Protein AF-0000000078660453 (afdb_homodimer)

Structure (mmCIF, N/CA/C/O backbone):
data_AF-0000000078660453-model_v1
#
loop_
_entity.id
_entity.type
_entity.pdbx_description
1 polymer 'Uncharacterized protein'
#
loop_
_atom_site.group_PDB
_atom_site.id
_atom_site.type_symbol
_atom_site.label_atom_id
_atom_site.label_alt_id
_atom_site.label_comp_id
_atom_site.label_asym_id
_atom_site.label_entity_id
_atom_site.label_seq_id
_atom_site.pdbx_PDB_ins_code
_atom_site.Cartn_x
_atom_site.Cartn_y
_atom_site.Cartn_z
_atom_site.occupancy
_atom_site.B_iso_or_equiv
_atom_site.auth_seq_id
_atom_site.auth_comp_id
_atom_site.auth_asym_id
_atom_site.auth_atom_id
_atom_site.pdbx_PDB_model_num
ATOM 1 N N . MET A 1 1 ? 16.688 -39.344 14.961 1 22.62 1 MET A N 1
ATOM 2 C CA . MET A 1 1 ? 16.266 -38.188 15.758 1 22.62 1 MET A CA 1
ATOM 3 C C . MET A 1 1 ? 15.43 -37.219 14.914 1 22.62 1 MET A C 1
ATOM 5 O O . MET A 1 1 ? 15.953 -36.594 13.992 1 22.62 1 MET A O 1
ATOM 9 N N . PHE A 1 2 ? 14.102 -37.469 14.617 1 23.52 2 PHE A N 1
ATOM 10 C CA . PHE A 1 2 ? 13.078 -36.969 13.703 1 23.52 2 PHE A CA 1
ATOM 11 C C . PHE A 1 2 ? 12.688 -35.531 14.047 1 23.52 2 PHE A C 1
ATOM 13 O O . PHE A 1 2 ? 12.273 -35.25 15.172 1 23.52 2 PHE A O 1
ATOM 20 N N . HIS A 1 3 ? 13.492 -34.594 13.633 1 28.2 3 HIS A N 1
ATOM 21 C CA . HIS A 1 3 ? 13.172 -33.188 13.859 1 28.2 3 HIS A CA 1
ATOM 22 C C . HIS A 1 3 ? 11.695 -32.906 13.586 1 28.2 3 HIS A C 1
ATOM 24 O O . HIS A 1 3 ? 11.164 -33.312 12.547 1 28.2 3 HIS A O 1
ATOM 30 N N . ALA A 1 4 ? 10.945 -32.906 14.641 1 27.25 4 ALA A N 1
ATOM 31 C CA . ALA A 1 4 ? 9.508 -32.625 14.656 1 27.25 4 ALA A CA 1
ATOM 32 C C . ALA A 1 4 ? 9.164 -31.469 13.742 1 27.25 4 ALA A C 1
ATOM 34 O O . ALA A 1 4 ? 9.914 -30.5 13.656 1 27.25 4 ALA A O 1
ATOM 35 N N . PRO A 1 5 ? 8.352 -31.781 12.727 1 28.06 5 PRO A N 1
ATOM 36 C CA . PRO A 1 5 ? 7.898 -30.719 11.82 1 28.06 5 PRO A CA 1
ATOM 37 C C . PRO A 1 5 ? 7.352 -29.5 12.562 1 28.06 5 PRO A C 1
ATOM 39 O O . PRO A 1 5 ? 6.766 -29.641 13.641 1 28.06 5 PRO A O 1
ATOM 42 N N . ILE A 1 6 ? 8.18 -28.531 12.773 1 31.17 6 ILE A N 1
ATOM 43 C CA . ILE A 1 6 ? 7.676 -27.297 13.383 1 31.17 6 ILE A CA 1
ATOM 44 C C . ILE A 1 6 ? 6.23 -27.062 12.945 1 31.17 6 ILE A C 1
ATOM 46 O O . ILE A 1 6 ? 5.945 -26.969 11.742 1 31.17 6 ILE A O 1
ATOM 50 N N . SER A 1 7 ? 5.324 -27.641 13.68 1 28.98 7 SER A N 1
ATOM 51 C CA . SER A 1 7 ? 3.895 -27.375 13.539 1 28.98 7 SER A CA 1
ATOM 52 C C . SER A 1 7 ? 3.613 -25.906 13.312 1 28.98 7 SER A C 1
ATOM 54 O O . SER A 1 7 ? 3.764 -25.094 14.227 1 28.98 7 SER A O 1
ATOM 56 N N . THR A 1 8 ? 4.23 -25.344 12.328 1 34.06 8 THR A N 1
ATOM 57 C CA . THR A 1 8 ? 3.773 -23.984 12.117 1 34.06 8 THR A CA 1
ATOM 58 C C . THR A 1 8 ? 2.25 -23.906 12.164 1 34.06 8 THR A C 1
ATOM 60 O O . THR A 1 8 ? 1.564 -24.609 11.422 1 34.06 8 THR A O 1
ATOM 63 N N . GLY A 1 9 ? 1.662 -23.875 13.305 1 32.91 9 GLY A N 1
ATOM 64 C CA . GLY A 1 9 ? 0.232 -23.625 13.391 1 32.91 9 GLY A CA 1
ATOM 65 C C . GLY A 1 9 ? -0.347 -23.031 12.117 1 32.91 9 GLY A C 1
ATOM 66 O O . GLY A 1 9 ? 0.391 -22.531 11.273 1 32.91 9 GLY A O 1
ATOM 67 N N . PRO A 1 10 ? -1.5 -23.578 11.711 1 35.25 10 PRO A N 1
ATOM 68 C CA . PRO A 1 10 ? -2.102 -23.062 10.477 1 35.25 10 PRO A CA 1
ATOM 69 C C . PRO A 1 10 ? -1.897 -21.562 10.297 1 35.25 10 PRO A C 1
ATOM 71 O O . PRO A 1 10 ? -2.418 -20.766 11.078 1 35.25 10 PRO A O 1
ATOM 74 N N . ALA A 1 11 ? -0.801 -20.969 10.461 1 39.75 11 ALA A N 1
ATOM 75 C CA . ALA A 1 11 ? -0.4 -19.562 10.367 1 39.75 11 ALA A CA 1
ATOM 76 C C . ALA A 1 11 ? -1.355 -18.781 9.469 1 39.75 11 ALA A C 1
ATOM 78 O O . ALA A 1 11 ? -1.816 -19.297 8.445 1 39.75 11 ALA A O 1
ATOM 79 N N . GLN A 1 12 ? -2.291 -17.922 10 1 47.19 12 GLN A N 1
ATOM 80 C CA . GLN A 1 12 ? -3.186 -16.859 9.539 1 47.19 12 GLN A CA 1
ATOM 81 C C . GLN A 1 12 ? -2.633 -16.172 8.297 1 47.19 12 GLN A C 1
ATOM 83 O O . GLN A 1 12 ? -2.334 -14.969 8.32 1 47.19 12 GLN A O 1
ATOM 88 N N . HIS A 1 13 ? -1.8 -16.828 7.555 1 56.34 13 HIS A N 1
ATOM 89 C CA . HIS A 1 13 ? -1.255 -16.453 6.258 1 56.34 13 HIS A CA 1
ATOM 90 C C . HIS A 1 13 ? -2.367 -16.203 5.242 1 56.34 13 HIS A C 1
ATOM 92 O O . HIS A 1 13 ? -3.312 -16.984 5.148 1 56.34 13 HIS A O 1
ATOM 98 N N . GLY A 1 14 ? -2.549 -15.055 5.105 1 79.56 14 GLY A N 1
ATOM 99 C CA . GLY A 1 14 ? -3.479 -14.773 4.02 1 79.56 14 GLY A CA 1
ATOM 100 C C . GLY A 1 14 ? -4.391 -13.594 4.301 1 79.56 14 GLY A C 1
ATOM 101 O O . GLY A 1 14 ? -5.223 -13.234 3.465 1 79.56 14 GLY A O 1
ATOM 102 N N . GLU A 1 15 ? -4.141 -13.141 5.578 1 87.56 15 GLU A N 1
ATOM 103 C CA . GLU A 1 15 ? -5.059 -12.047 5.895 1 87.56 15 GLU A CA 1
ATOM 104 C C . GLU A 1 15 ? -4.773 -10.82 5.039 1 87.56 15 GLU A C 1
ATOM 106 O O . GLU A 1 15 ? -5.699 -10.148 4.574 1 87.56 15 GLU A O 1
ATOM 111 N N . MET A 1 16 ? -3.51 -10.633 4.879 1 90.62 16 MET A N 1
ATOM 112 C CA . MET A 1 16 ? -3.135 -9.477 4.078 1 90.62 16 MET A CA 1
ATOM 113 C C . MET A 1 16 ? -3.566 -9.648 2.627 1 90.62 16 MET A C 1
ATOM 115 O O . MET A 1 16 ? -4.113 -8.727 2.021 1 90.62 16 MET A O 1
ATOM 119 N N . SER A 1 17 ? -3.297 -10.836 2.141 1 90.06 17 SER A N 1
ATOM 120 C CA . SER A 1 17 ? -3.725 -11.117 0.774 1 90.06 17 SER A CA 1
ATOM 121 C C . SER A 1 17 ? -5.238 -11.008 0.636 1 90.06 17 SER A C 1
ATOM 123 O O . SER A 1 17 ? -5.742 -10.508 -0.369 1 90.06 17 SER A O 1
ATOM 125 N N . ALA A 1 18 ? -5.922 -11.469 1.6 1 92.69 18 ALA A N 1
ATOM 126 C CA . ALA A 1 18 ? -7.379 -11.367 1.592 1 92.69 18 ALA A CA 1
ATOM 127 C C . ALA A 1 18 ? -7.828 -9.906 1.665 1 92.69 18 ALA A C 1
ATOM 129 O O . ALA A 1 18 ? -8.805 -9.523 1.015 1 92.69 18 ALA A O 1
ATOM 130 N N . LEU A 1 19 ? -7.164 -9.164 2.486 1 96.19 19 LEU A N 1
ATOM 131 C CA . LEU A 1 19 ? -7.465 -7.738 2.57 1 96.19 19 LEU A CA 1
ATOM 132 C C . LEU A 1 19 ? -7.246 -7.059 1.224 1 96.19 19 LEU A C 1
ATOM 134 O O . LEU A 1 19 ? -8.078 -6.266 0.782 1 96.19 19 LEU A O 1
ATOM 138 N N . LEU A 1 20 ? -6.16 -7.363 0.557 1 95.19 20 LEU A N 1
ATOM 139 C CA . LEU A 1 20 ? -5.875 -6.777 -0.748 1 95.19 20 LEU A CA 1
ATOM 140 C C . LEU A 1 20 ? -6.949 -7.16 -1.761 1 95.19 20 LEU A C 1
ATOM 142 O O . LEU A 1 20 ? -7.375 -6.328 -2.564 1 95.19 20 LEU A O 1
ATOM 146 N N . ASP A 1 21 ? -7.398 -8.328 -1.682 1 92.12 21 ASP A N 1
ATOM 147 C CA . ASP A 1 21 ? -8.477 -8.773 -2.555 1 92.12 21 ASP A CA 1
ATOM 148 C C . ASP A 1 21 ? -9.75 -7.973 -2.309 1 92.12 21 ASP A C 1
ATOM 150 O O . ASP A 1 21 ? -10.43 -7.562 -3.256 1 92.12 21 ASP A O 1
ATOM 154 N N . MET A 1 22 ? -10.031 -7.777 -1.118 1 95.69 22 MET A N 1
ATOM 155 C CA . MET A 1 22 ? -11.227 -7.016 -0.769 1 95.69 22 MET A CA 1
ATOM 156 C C . MET A 1 22 ? -11.102 -5.566 -1.229 1 95.69 22 MET A C 1
ATOM 158 O O . MET A 1 22 ? -12.055 -4.996 -1.768 1 95.69 22 MET A O 1
ATOM 162 N N . LEU A 1 23 ? -9.961 -5.031 -1.05 1 96.94 23 LEU A N 1
ATOM 163 C CA . LEU A 1 23 ? -9.734 -3.65 -1.464 1 96.94 23 LEU A CA 1
ATOM 164 C C . LEU A 1 23 ? -9.852 -3.512 -2.979 1 96.94 23 LEU A C 1
ATOM 166 O O . LEU A 1 23 ? -10.391 -2.52 -3.473 1 96.94 23 LEU A O 1
ATOM 170 N N . ALA A 1 24 ? -9.352 -4.43 -3.676 1 94.25 24 ALA A N 1
ATOM 171 C CA . ALA A 1 24 ? -9.414 -4.414 -5.137 1 94.25 24 ALA A CA 1
ATOM 172 C C . ALA A 1 24 ? -10.852 -4.344 -5.625 1 94.25 24 ALA A C 1
ATOM 174 O O . ALA A 1 24 ? -11.133 -3.752 -6.668 1 94.25 24 ALA A O 1
ATOM 175 N N . GLN A 1 25 ? -11.742 -4.871 -4.859 1 92.81 25 GLN A N 1
ATOM 176 C CA . GLN A 1 25 ? -13.156 -4.898 -5.234 1 92.81 25 GLN A CA 1
ATOM 177 C C . GLN A 1 25 ? -13.883 -3.664 -4.711 1 92.81 25 GLN A C 1
ATOM 179 O O . GLN A 1 25 ? -14.781 -3.137 -5.379 1 92.81 25 GLN A O 1
ATOM 184 N N . ALA A 1 26 ? -13.469 -3.123 -3.668 1 95.12 26 ALA A N 1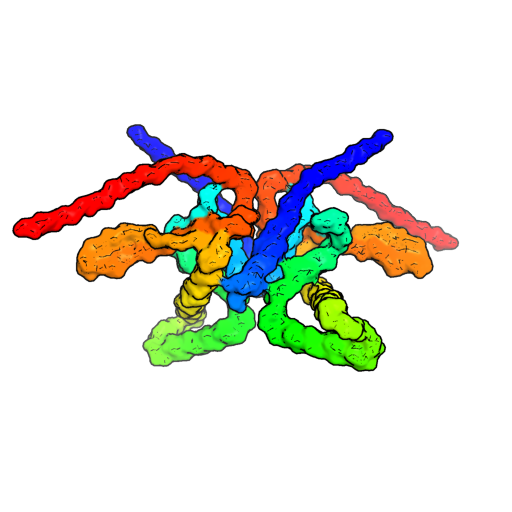
ATOM 185 C CA . ALA A 1 26 ? -14.258 -2.137 -2.934 1 95.12 26 ALA A CA 1
ATOM 186 C C . ALA A 1 26 ? -13.836 -0.716 -3.301 1 95.12 26 ALA A C 1
ATOM 188 O O . ALA A 1 26 ? -14.609 0.232 -3.121 1 95.12 26 ALA A O 1
ATOM 189 N N . SER A 1 27 ? -12.641 -0.57 -3.752 1 95.75 27 SER A N 1
ATOM 190 C CA . SER A 1 27 ? -12.102 0.775 -3.938 1 95.75 27 SER A CA 1
ATOM 191 C C . SER A 1 27 ? -11.742 1.03 -5.398 1 95.75 27 SER A C 1
ATOM 193 O O . SER A 1 27 ? -11.219 0.146 -6.074 1 95.75 27 SER A O 1
ATOM 195 N N . THR A 1 28 ? -11.945 2.246 -5.805 1 92.75 28 THR A N 1
ATOM 196 C CA . THR A 1 28 ? -11.523 2.684 -7.129 1 92.75 28 THR A CA 1
ATOM 197 C C . THR A 1 28 ? -10.023 2.922 -7.172 1 92.75 28 THR A C 1
ATOM 199 O O . THR A 1 28 ? -9.43 3.006 -8.25 1 92.75 28 THR A O 1
ATOM 202 N N . ARG A 1 29 ? -9.43 3.074 -6.004 1 93 29 ARG A N 1
ATOM 203 C CA . ARG A 1 29 ? -7.984 3.229 -5.852 1 93 29 ARG A CA 1
ATOM 204 C C . ARG A 1 29 ? -7.449 2.312 -4.754 1 93 29 ARG A C 1
ATOM 206 O O . ARG A 1 29 ? -6.957 2.785 -3.73 1 93 29 ARG A O 1
ATOM 213 N N . PRO A 1 30 ? -7.344 1.036 -5.016 1 95.25 30 PRO A N 1
ATOM 214 C CA . PRO A 1 30 ? -7.082 0.047 -3.967 1 95.25 30 PRO A CA 1
ATOM 215 C C . PRO A 1 30 ? -5.703 0.209 -3.334 1 95.25 30 PRO A C 1
ATOM 217 O O . PRO A 1 30 ? -5.539 -0.02 -2.133 1 95.25 30 PRO A O 1
ATOM 220 N N . ARG A 1 31 ? -4.711 0.596 -4.152 1 94.5 31 ARG A N 1
ATOM 221 C CA . ARG A 1 31 ? -3.371 0.764 -3.604 1 94.5 31 ARG A CA 1
ATOM 222 C C . ARG A 1 31 ? -3.322 1.929 -2.621 1 94.5 31 ARG A C 1
ATOM 224 O O . ARG A 1 31 ? -2.699 1.829 -1.562 1 94.5 31 ARG A O 1
ATOM 231 N N . TYR A 1 32 ? -3.982 3.004 -2.99 1 94.38 32 TYR A N 1
ATOM 232 C CA . TYR A 1 32 ? -4.086 4.16 -2.107 1 94.38 32 TYR A CA 1
ATOM 233 C C . TYR A 1 32 ? -4.848 3.807 -0.835 1 94.38 32 TYR A C 1
ATOM 235 O O . TYR A 1 32 ? -4.426 4.16 0.268 1 94.38 32 TYR A O 1
ATOM 243 N N . ALA A 1 33 ? -5.934 3.129 -0.994 1 97.38 33 ALA A N 1
ATOM 244 C CA . ALA A 1 33 ? -6.754 2.73 0.147 1 97.38 33 ALA A CA 1
ATOM 245 C C . ALA A 1 33 ? -5.957 1.863 1.118 1 97.38 33 ALA A C 1
ATOM 247 O O . ALA A 1 33 ? -6.086 2.006 2.336 1 97.38 33 ALA A O 1
ATOM 248 N N . PHE A 1 34 ? -5.188 0.999 0.613 1 97.31 34 PHE A N 1
ATOM 249 C CA . PHE A 1 34 ? -4.348 0.147 1.445 1 97.31 34 PHE A CA 1
ATOM 250 C C . PHE A 1 34 ? -3.377 0.985 2.27 1 97.31 34 PHE A C 1
ATOM 252 O O . PHE A 1 34 ? -3.184 0.729 3.461 1 97.31 34 PHE A O 1
ATOM 259 N N . MET A 1 35 ? -2.771 1.955 1.645 1 96.94 35 MET A N 1
ATOM 260 C CA . MET A 1 35 ? -1.832 2.818 2.354 1 96.94 35 MET A CA 1
ATOM 261 C C . MET A 1 35 ? -2.539 3.613 3.445 1 96.94 35 MET A C 1
ATOM 263 O O . MET A 1 35 ? -1.996 3.799 4.535 1 96.94 35 MET A O 1
ATOM 267 N N . VAL A 1 36 ? -3.715 4.055 3.154 1 97.88 36 VAL A N 1
ATOM 268 C CA . VAL A 1 36 ? -4.504 4.785 4.141 1 97.88 36 VAL A CA 1
ATOM 269 C C . VAL A 1 36 ? -4.754 3.902 5.359 1 97.88 36 VAL A C 1
ATOM 271 O O . VAL A 1 36 ? -4.488 4.309 6.492 1 97.88 36 VAL A O 1
ATOM 274 N N . LEU A 1 37 ? -5.203 2.666 5.113 1 97.88 37 LEU A N 1
ATOM 275 C CA . LEU A 1 37 ? -5.457 1.739 6.211 1 97.88 37 LEU A CA 1
ATOM 276 C C . LEU A 1 37 ? -4.188 1.479 7.012 1 97.88 37 LEU A C 1
ATOM 278 O O . LEU A 1 37 ? -4.223 1.431 8.242 1 97.88 37 LEU A O 1
ATOM 282 N N . SER A 1 38 ? -3.129 1.361 6.309 1 96.19 38 SER A N 1
ATOM 283 C CA . SER A 1 38 ? -1.856 1.055 6.953 1 96.19 38 SER A CA 1
ATOM 284 C C . SER A 1 38 ? -1.4 2.203 7.848 1 96.19 38 SER A C 1
ATOM 286 O O . SER A 1 38 ? -0.902 1.975 8.953 1 96.19 38 SER A O 1
ATOM 288 N N . LEU A 1 39 ? -1.537 3.418 7.375 1 96.38 39 LEU A N 1
ATOM 289 C CA . LEU A 1 39 ? -1.152 4.582 8.164 1 96.38 39 LEU A CA 1
ATOM 290 C C . LEU A 1 39 ? -2.066 4.746 9.375 1 96.38 39 LEU A C 1
ATOM 292 O O . LEU A 1 39 ? -1.608 5.117 10.461 1 96.38 39 LEU A O 1
ATOM 296 N N . ILE A 1 40 ? -3.338 4.488 9.188 1 96.69 40 ILE A N 1
ATOM 297 C CA . ILE A 1 40 ? -4.258 4.543 10.312 1 96.69 40 ILE A CA 1
ATOM 298 C C . ILE A 1 40 ? -3.836 3.529 11.375 1 96.69 40 ILE A C 1
ATOM 300 O O . ILE A 1 40 ? -3.814 3.842 12.57 1 96.69 40 ILE A O 1
ATOM 304 N N . ALA A 1 41 ? -3.523 2.348 10.938 1 95.5 41 ALA A N 1
ATOM 305 C CA . ALA A 1 41 ? -3.078 1.303 11.859 1 95.5 41 ALA A CA 1
ATOM 306 C C . ALA A 1 41 ? -1.86 1.758 12.656 1 95.5 41 ALA A C 1
ATOM 308 O O . ALA A 1 41 ? -1.723 1.425 13.836 1 95.5 41 ALA A O 1
ATOM 309 N N . GLU A 1 42 ? -0.964 2.5 12.008 1 92.44 42 GLU A N 1
ATOM 310 C CA . GLU A 1 42 ? 0.258 2.982 12.648 1 92.44 42 GLU A CA 1
ATOM 311 C C . GLU A 1 42 ? -0.058 3.834 13.867 1 92.44 42 GLU A C 1
ATOM 313 O O . GLU A 1 42 ? 0.659 3.783 14.875 1 92.44 42 GLU A O 1
ATOM 318 N N . VAL A 1 43 ? -1.091 4.582 13.789 1 93.19 43 VAL A N 1
ATOM 319 C CA . VAL A 1 43 ? -1.329 5.559 14.844 1 93.19 43 VAL A CA 1
ATOM 320 C C . VAL A 1 43 ? -2.559 5.152 15.656 1 93.19 43 VAL A C 1
ATOM 322 O O . VAL A 1 43 ? -3.057 5.934 16.469 1 93.19 43 VAL A O 1
ATOM 325 N N . ALA A 1 44 ? -3.057 3.973 15.375 1 94.62 44 ALA A N 1
ATOM 326 C CA . ALA A 1 44 ? -4.223 3.486 16.109 1 94.62 44 ALA A CA 1
ATOM 327 C C . ALA A 1 44 ? -3.834 3.053 17.516 1 94.62 44 ALA A C 1
ATOM 329 O O . ALA A 1 44 ? -2.703 2.619 17.766 1 94.62 44 ALA A O 1
ATOM 330 N N . ASP A 1 45 ? -4.75 3.184 18.391 1 91.38 45 ASP A N 1
ATOM 331 C CA . ASP A 1 45 ? -4.547 2.682 19.75 1 91.38 45 ASP A CA 1
ATOM 332 C C . ASP A 1 45 ? -4.875 1.192 19.844 1 91.38 45 ASP A C 1
ATOM 334 O O . ASP A 1 45 ? -5.02 0.521 18.812 1 91.38 45 ASP A O 1
ATOM 338 N N . GLY A 1 46 ? -4.836 0.684 21 1 86.38 46 GLY A N 1
ATOM 339 C CA . GLY A 1 46 ? -5.055 -0.736 21.219 1 86.38 46 GLY A CA 1
ATOM 340 C C . GLY A 1 46 ? -6.395 -1.225 20.703 1 86.38 46 GLY A C 1
ATOM 341 O O . GLY A 1 46 ? -6.574 -2.422 20.469 1 86.38 46 GLY A O 1
ATOM 342 N N . ARG A 1 47 ? -7.387 -0.282 20.625 1 90 47 ARG A N 1
ATOM 343 C CA . ARG A 1 47 ? -8.711 -0.645 20.141 1 90 47 ARG A CA 1
ATOM 344 C C . ARG A 1 47 ? -8.805 -0.472 18.625 1 90 47 ARG A C 1
ATOM 346 O O . ARG A 1 47 ? -9.859 -0.705 18.031 1 90 47 ARG A O 1
ATOM 353 N N . GLY A 1 48 ? -7.73 -0.096 18.031 1 95.5 48 GLY A N 1
ATOM 354 C CA . GLY A 1 48 ? -7.715 0.116 16.594 1 95.5 48 GLY A CA 1
ATOM 355 C C . GLY A 1 48 ? -8.25 1.475 16.188 1 95.5 48 GLY A C 1
ATOM 356 O O . GLY A 1 48 ? -8.578 1.693 15.016 1 95.5 48 GLY A O 1
ATOM 357 N N . GLU A 1 49 ? -8.406 2.381 17.172 1 96.12 49 GLU A N 1
ATOM 358 C CA . GLU A 1 49 ? -8.953 3.713 16.922 1 96.12 49 GLU A CA 1
ATOM 359 C C . GLU A 1 49 ? -7.836 4.742 16.766 1 96.12 49 GLU A C 1
ATOM 361 O O . GLU A 1 49 ? -6.871 4.738 17.547 1 96.12 49 GLU A O 1
ATOM 366 N N . ALA A 1 50 ? -7.992 5.582 15.742 1 96.38 50 ALA A N 1
ATOM 367 C CA . ALA A 1 50 ? -7.027 6.645 15.484 1 96.38 50 ALA A CA 1
ATOM 368 C C . ALA A 1 50 ? -7.711 8.008 15.406 1 96.38 50 ALA A C 1
ATOM 370 O O . ALA A 1 50 ? -8.781 8.141 14.805 1 96.38 50 ALA A O 1
ATOM 371 N N . GLY A 1 51 ? -6.996 9.008 15.93 1 93.69 51 GLY A N 1
ATOM 372 C CA . GLY A 1 51 ? -7.512 10.367 15.875 1 93.69 51 GLY A CA 1
ATOM 373 C C . GLY A 1 51 ? -8.25 10.773 17.141 1 93.69 51 GLY A C 1
ATOM 374 O O . GLY A 1 51 ? -8.25 10.039 18.125 1 93.69 51 GLY A O 1
ATOM 375 N N . PRO A 1 52 ? -8.828 11.969 17.219 1 94.62 52 PRO A N 1
ATOM 376 C CA . PRO A 1 52 ? -8.875 12.906 16.094 1 94.62 52 PRO A CA 1
ATOM 377 C C . PRO A 1 52 ? -7.523 13.57 15.82 1 94.62 52 PRO A C 1
ATOM 379 O O . PRO A 1 52 ? -7.316 14.141 14.75 1 94.62 52 PRO A O 1
ATOM 382 N N . PHE A 1 53 ? -6.594 13.414 16.781 1 93.31 53 PHE A N 1
ATOM 383 C CA . PHE A 1 53 ? -5.289 14.055 16.641 1 93.31 53 PHE A CA 1
ATOM 384 C C . PHE A 1 53 ? -4.172 13.023 16.719 1 93.31 53 PHE A C 1
ATOM 386 O O . PHE A 1 53 ? -4.316 11.984 17.359 1 93.31 53 PHE A O 1
ATOM 393 N N . VAL A 1 54 ? -3.119 13.367 16 1 93 54 VAL A N 1
ATOM 394 C CA . VAL A 1 54 ? -1.899 12.57 15.984 1 93 54 VAL A CA 1
ATOM 395 C C . VAL A 1 54 ? -0.704 13.438 16.375 1 93 54 VAL A C 1
ATOM 397 O O . VAL A 1 54 ? -0.603 14.594 15.938 1 93 54 VAL A O 1
ATOM 400 N N . ARG A 1 55 ? 0.109 12.906 17.156 1 87.75 55 ARG A N 1
ATOM 401 C CA . ARG A 1 55 ? 1.317 13.633 17.547 1 87.75 55 ARG A CA 1
ATOM 402 C C . ARG A 1 55 ? 2.535 13.102 16.797 1 87.75 55 ARG A C 1
ATOM 404 O O . ARG A 1 55 ? 2.738 11.891 16.703 1 87.75 55 ARG A O 1
ATOM 411 N N . ARG A 1 56 ? 3.303 14.008 16.188 1 79.94 56 ARG A N 1
ATOM 412 C CA . ARG A 1 56 ? 4.559 13.703 15.508 1 79.94 56 ARG A CA 1
ATOM 413 C C . ARG A 1 56 ? 5.613 14.766 15.805 1 79.94 56 ARG A C 1
ATOM 415 O O . ARG A 1 56 ? 5.414 15.945 15.516 1 79.94 56 ARG A O 1
ATOM 422 N N . GLY A 1 57 ? 6.836 14.375 16.266 1 76 57 GLY A N 1
ATOM 423 C CA . GLY A 1 57 ? 7.918 15.305 16.547 1 76 57 GLY A CA 1
ATOM 424 C C . GLY A 1 57 ? 7.504 16.422 17.484 1 76 57 GLY A C 1
ATOM 425 O O . GLY A 1 57 ? 7.906 17.578 17.281 1 76 57 GLY A O 1
ATOM 426 N N . GLY A 1 58 ? 6.641 16.281 18.312 1 78.56 58 GLY A N 1
ATOM 427 C CA . GLY A 1 58 ? 6.207 17.312 19.266 1 78.56 58 GLY A CA 1
ATOM 428 C C . GLY A 1 58 ? 5.055 18.141 18.734 1 78.56 58 GLY A C 1
ATOM 429 O O . GLY A 1 58 ? 4.539 19 19.453 1 78.56 58 GLY A O 1
ATOM 430 N N . GLU A 1 59 ? 4.738 17.953 17.5 1 84.88 59 GLU A N 1
ATOM 431 C CA . GLU A 1 59 ? 3.631 18.688 16.906 1 84.88 59 GLU A CA 1
ATOM 432 C C . GLU A 1 59 ? 2.367 17.844 16.844 1 84.88 59 GLU A C 1
ATOM 434 O O . GLU A 1 59 ? 2.441 16.609 16.781 1 84.88 59 GLU A O 1
ATOM 439 N N . GLN A 1 60 ? 1.253 18.625 16.984 1 89.88 60 GLN A N 1
ATOM 440 C CA . GLN A 1 60 ? -0.042 17.953 16.906 1 89.88 60 GLN A CA 1
ATOM 441 C C . GLN A 1 60 ? -0.732 18.25 15.578 1 89.88 60 GLN A C 1
ATOM 443 O O . GLN A 1 60 ? -0.789 19.391 15.141 1 89.88 60 GLN A O 1
ATOM 448 N N . PHE A 1 61 ? -1.233 17.172 14.953 1 89 61 PHE A N 1
ATOM 449 C CA . PHE A 1 61 ? -1.949 17.234 13.688 1 89 61 PHE A CA 1
ATOM 450 C C . PHE A 1 61 ? -3.332 16.594 13.812 1 89 61 PHE A C 1
ATOM 452 O O . PHE A 1 61 ? -3.537 15.695 14.625 1 89 61 PHE A O 1
ATOM 459 N N . THR A 1 62 ? -4.27 17.25 13.016 1 92.44 62 THR A N 1
ATOM 460 C CA . THR A 1 62 ? -5.461 16.422 12.844 1 92.44 62 THR A CA 1
ATOM 461 C C . THR A 1 62 ? -5.117 15.117 12.125 1 92.44 62 THR A C 1
ATOM 463 O O . THR A 1 62 ? -4.188 15.078 11.32 1 92.44 62 THR A O 1
ATOM 466 N N . LEU A 1 63 ? -5.867 14.078 12.367 1 94.88 63 LEU A N 1
ATOM 467 C CA . LEU A 1 63 ? -5.617 12.797 11.711 1 94.88 63 LEU A CA 1
ATOM 468 C C . LEU A 1 63 ? -5.633 12.945 10.195 1 94.88 63 LEU A C 1
ATOM 470 O O . LEU A 1 63 ? -4.758 12.414 9.508 1 94.88 63 LEU A O 1
ATOM 474 N N . ARG A 1 64 ? -6.566 13.648 9.703 1 94.88 64 ARG A N 1
ATOM 475 C CA . ARG A 1 64 ? -6.695 13.805 8.258 1 94.88 64 ARG A CA 1
ATOM 476 C C . ARG A 1 64 ? -5.492 14.547 7.68 1 94.88 64 ARG A C 1
ATOM 478 O O . ARG A 1 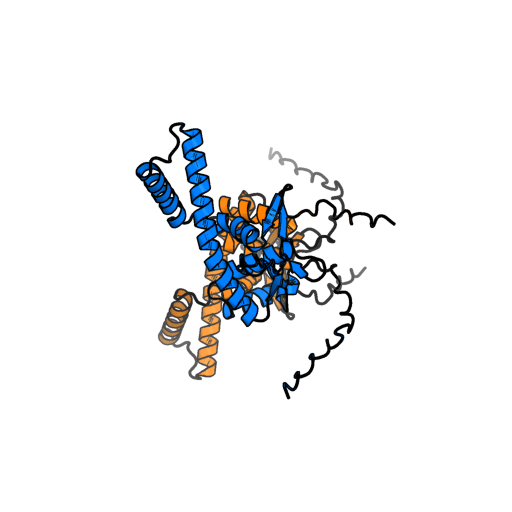64 ? -4.973 14.164 6.629 1 94.88 64 ARG A O 1
ATOM 485 N N . ASP A 1 65 ? -5.098 15.57 8.406 1 91.88 65 ASP A N 1
ATOM 486 C CA . ASP A 1 65 ? -3.92 16.297 7.918 1 91.88 65 ASP A CA 1
ATOM 487 C C . ASP A 1 65 ? -2.684 15.398 7.945 1 91.88 65 ASP A C 1
ATOM 489 O O . ASP A 1 65 ? -1.89 15.398 7 1 91.88 65 ASP A O 1
ATOM 493 N N . TRP A 1 66 ? -2.549 14.695 8.961 1 93.44 66 TRP A N 1
ATOM 494 C CA . TRP A 1 66 ? -1.409 13.789 9.094 1 93.44 66 TRP A CA 1
ATOM 495 C C . TRP A 1 66 ? -1.413 12.742 7.984 1 93.44 66 TRP A C 1
ATOM 497 O O . TRP A 1 66 ? -0.374 12.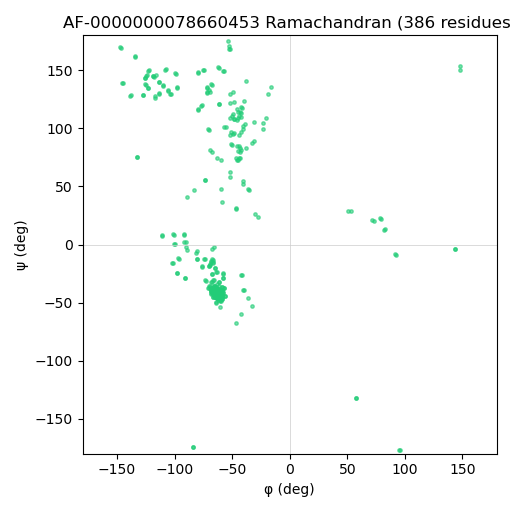461 7.383 1 93.44 66 TRP A O 1
ATOM 507 N N . LEU A 1 67 ? -2.529 12.172 7.723 1 95.94 67 LEU A N 1
ATOM 508 C CA . LEU A 1 67 ? -2.654 11.195 6.652 1 95.94 67 LEU A CA 1
ATOM 509 C C . LEU A 1 67 ? -2.293 11.812 5.305 1 95.94 67 LEU A C 1
ATOM 511 O O . LEU A 1 67 ? -1.528 11.227 4.535 1 95.94 67 LEU A O 1
ATOM 515 N N . CYS A 1 68 ? -2.824 12.961 5.023 1 94.25 68 CYS A N 1
ATOM 516 C CA . CYS A 1 68 ? -2.549 13.648 3.764 1 94.25 68 CYS A CA 1
ATOM 517 C C . CYS A 1 68 ? -1.058 13.914 3.604 1 94.25 68 CYS A C 1
ATOM 519 O O . CYS A 1 68 ? -0.482 13.648 2.547 1 94.25 68 CYS A O 1
ATOM 521 N N . ASP A 1 69 ? -0.462 14.352 4.66 1 90.62 69 ASP A N 1
ATOM 522 C CA . ASP A 1 69 ? 0.962 14.664 4.609 1 90.62 69 ASP A CA 1
ATOM 523 C C . ASP A 1 69 ? 1.8 13.398 4.434 1 90.62 69 ASP A C 1
ATOM 525 O O . ASP A 1 69 ? 2.814 13.414 3.732 1 90.62 69 ASP A O 1
ATOM 529 N N . SER A 1 70 ? 1.414 12.375 5.094 1 92.81 70 SER A N 1
ATOM 530 C CA . SER A 1 70 ? 2.152 11.117 5.027 1 92.81 70 SER A CA 1
ATOM 531 C C . SER A 1 70 ? 2.051 10.484 3.645 1 92.81 70 SER A C 1
ATOM 533 O O . SER A 1 70 ? 2.955 9.766 3.219 1 92.81 70 SER A O 1
ATOM 535 N N . LEU A 1 71 ? 1.009 10.797 2.924 1 93.88 71 LEU A N 1
ATOM 536 C CA . LEU A 1 71 ? 0.771 10.195 1.619 1 93.88 71 LEU A CA 1
ATOM 537 C C . LEU A 1 71 ? 1.28 11.094 0.499 1 93.88 71 LEU A C 1
ATOM 539 O O . LEU A 1 71 ? 1.431 10.648 -0.641 1 93.88 71 LEU A O 1
ATOM 543 N N . ALA A 1 72 ? 1.597 12.281 0.813 1 90.5 72 ALA A N 1
ATOM 544 C CA . ALA A 1 72 ? 1.956 13.289 -0.177 1 90.5 72 ALA A CA 1
ATOM 545 C C . ALA A 1 72 ? 3.162 12.844 -1.001 1 90.5 72 ALA A C 1
ATOM 547 O O . ALA A 1 72 ? 3.191 13.031 -2.219 1 90.5 72 ALA A O 1
ATOM 548 N N . PRO A 1 73 ? 4.133 12.211 -0.374 1 87.69 73 PRO A N 1
ATOM 549 C CA . PRO A 1 73 ? 5.32 11.836 -1.146 1 87.69 73 PRO A CA 1
ATOM 550 C C . PRO A 1 73 ? 5.012 10.828 -2.254 1 87.69 73 PRO A C 1
ATOM 552 O O . PRO A 1 73 ? 5.758 10.734 -3.229 1 87.69 73 PRO A O 1
ATOM 555 N N . MET A 1 74 ? 3.957 10.094 -2.117 1 89 74 MET A N 1
ATOM 556 C CA . MET A 1 74 ? 3.615 9.047 -3.08 1 89 74 MET A CA 1
ATOM 557 C C . MET A 1 74 ? 3.291 9.648 -4.441 1 89 74 MET A C 1
ATOM 559 O O . MET A 1 74 ? 3.352 8.961 -5.461 1 89 74 MET A O 1
ATOM 563 N N . GLY A 1 75 ? 2.975 10.898 -4.457 1 80.75 75 GLY A N 1
ATOM 564 C CA . GLY A 1 75 ? 2.674 11.594 -5.703 1 80.75 75 GLY A CA 1
ATOM 565 C C . GLY A 1 75 ? 3.826 12.43 -6.215 1 80.75 75 GLY A C 1
ATOM 566 O O . GLY A 1 75 ? 3.668 13.203 -7.164 1 80.75 75 GLY A O 1
ATOM 567 N N . GLY A 1 76 ? 4.945 12.32 -5.629 1 69.69 76 GLY A N 1
ATOM 568 C CA . GLY A 1 76 ? 6.043 13.234 -5.898 1 69.69 76 GLY A CA 1
ATOM 569 C C . GLY A 1 76 ? 6.582 13.117 -7.312 1 69.69 76 GLY A C 1
ATOM 570 O O . GLY A 1 76 ? 7.059 14.094 -7.883 1 69.69 76 GLY A O 1
ATOM 571 N N . ARG A 1 77 ? 6.523 12.023 -7.859 1 68.25 77 ARG A N 1
ATOM 572 C CA . ARG A 1 77 ? 7.047 11.844 -9.211 1 68.25 77 ARG A CA 1
ATOM 573 C C . ARG A 1 77 ? 5.953 12.062 -10.25 1 68.25 77 ARG A C 1
ATOM 575 O O . ARG A 1 77 ? 6.203 11.945 -11.453 1 68.25 77 ARG A O 1
ATOM 582 N N . ASP A 1 78 ? 5.004 12.492 -9.703 1 70.75 78 ASP A N 1
ATOM 583 C CA . ASP A 1 78 ? 3.879 12.734 -10.594 1 70.75 78 ASP A CA 1
ATOM 584 C C . ASP A 1 78 ? 4.055 14.047 -11.352 1 70.75 78 ASP A C 1
ATOM 586 O O . ASP A 1 78 ? 4.27 15.102 -10.742 1 70.75 78 ASP A O 1
ATOM 590 N N . PRO A 1 79 ? 4.164 13.977 -12.594 1 74.75 79 PRO A N 1
ATOM 591 C CA . PRO A 1 79 ? 4.277 15.188 -13.406 1 74.75 79 PRO A CA 1
ATOM 592 C C . PRO A 1 79 ? 3.318 16.297 -12.961 1 74.75 79 PRO A C 1
ATOM 594 O O . PRO A 1 79 ? 3.621 17.484 -13.109 1 74.75 79 PRO A O 1
ATOM 597 N N . ARG A 1 80 ? 2.289 15.852 -12.383 1 74.75 80 ARG A N 1
ATOM 598 C CA . ARG A 1 80 ? 1.314 16.828 -11.914 1 74.75 80 ARG A CA 1
ATOM 599 C C . ARG A 1 80 ? 1.88 17.656 -10.758 1 74.75 80 ARG A C 1
ATOM 601 O O . ARG A 1 80 ? 1.559 18.844 -10.617 1 74.75 80 ARG A O 1
ATOM 608 N N . ARG A 1 81 ? 2.719 17 -9.992 1 77.69 81 ARG A N 1
ATOM 609 C CA . ARG A 1 81 ? 3.32 17.734 -8.883 1 77.69 81 ARG A CA 1
ATOM 610 C C . ARG A 1 81 ? 4.324 18.766 -9.391 1 77.69 81 ARG A C 1
ATOM 612 O O . ARG A 1 81 ? 4.391 19.875 -8.875 1 77.69 81 ARG A O 1
ATOM 619 N N . ILE A 1 82 ? 5.023 18.422 -10.383 1 78.31 82 ILE A N 1
ATOM 620 C CA . ILE A 1 82 ? 5.98 19.344 -10.984 1 78.31 82 ILE A CA 1
ATOM 621 C C . ILE A 1 82 ? 5.238 20.531 -11.609 1 78.31 82 ILE A C 1
ATOM 623 O O . ILE A 1 82 ? 5.629 21.672 -11.414 1 78.31 82 ILE A O 1
ATOM 627 N N . ALA A 1 83 ? 4.262 20.219 -12.211 1 88.75 83 ALA A N 1
ATOM 628 C CA . ALA A 1 83 ? 3.438 21.25 -12.82 1 88.75 83 ALA A CA 1
ATOM 629 C C . ALA A 1 83 ? 2.82 22.156 -11.758 1 88.75 83 ALA A C 1
ATOM 631 O O . ALA A 1 83 ? 2.725 23.375 -11.953 1 88.75 83 ALA A O 1
ATOM 632 N N . LEU A 1 84 ? 2.459 21.594 -10.688 1 88.94 84 LEU A N 1
ATOM 633 C CA . LEU A 1 84 ? 1.886 22.359 -9.594 1 88.94 84 LEU A CA 1
ATOM 634 C C . LEU A 1 84 ? 2.906 23.344 -9.039 1 88.94 84 LEU A C 1
ATOM 636 O O . LEU A 1 84 ? 2.572 24.5 -8.758 1 88.94 84 LEU A O 1
ATOM 640 N N . ALA A 1 85 ? 4.133 22.906 -8.93 1 86.38 85 ALA A N 1
ATOM 641 C CA . ALA A 1 85 ? 5.18 23.781 -8.414 1 86.38 85 ALA A CA 1
ATOM 642 C C . ALA A 1 85 ? 5.402 24.969 -9.328 1 86.38 85 ALA A C 1
ATOM 644 O O . ALA A 1 85 ? 5.582 26.094 -8.859 1 86.38 85 ALA A O 1
ATOM 645 N N . GLU A 1 86 ? 5.316 24.688 -10.523 1 89.88 86 GLU A N 1
ATOM 646 C CA . GLU A 1 86 ? 5.469 25.766 -11.508 1 89.88 86 GLU A CA 1
ATOM 647 C C . GLU A 1 86 ? 4.301 26.734 -11.445 1 89.88 86 GLU A C 1
ATOM 649 O O . GLU A 1 86 ? 4.496 27.953 -11.523 1 89.88 86 GLU A O 1
ATOM 654 N N . ARG A 1 87 ? 3.199 26.203 -11.281 1 93 87 ARG A N 1
ATOM 655 C CA . ARG A 1 87 ? 2.01 27.031 -11.172 1 93 87 ARG A CA 1
ATOM 656 C C . ARG A 1 87 ? 2.043 27.875 -9.891 1 93 87 ARG A C 1
ATOM 658 O O . ARG A 1 87 ? 1.672 29.047 -9.898 1 93 87 ARG A O 1
ATOM 665 N N . VAL A 1 88 ? 2.449 27.266 -8.867 1 93.5 88 VAL A N 1
ATOM 666 C CA . VAL A 1 88 ? 2.551 27.953 -7.59 1 93.5 88 VAL A CA 1
ATOM 667 C C . VAL A 1 88 ? 3.553 29.109 -7.703 1 93.5 88 VAL A C 1
ATOM 669 O O . VAL A 1 88 ? 3.285 30.219 -7.242 1 93.5 88 VAL A O 1
ATOM 672 N N . LYS A 1 89 ? 4.652 28.828 -8.328 1 93.38 89 LYS A N 1
ATOM 673 C CA . LYS A 1 89 ? 5.656 29.859 -8.547 1 93.38 89 LYS A CA 1
ATOM 674 C C . LYS A 1 89 ? 5.074 31.031 -9.344 1 93.38 89 LYS A C 1
ATOM 676 O O . LYS A 1 89 ? 5.242 32.188 -8.969 1 93.38 89 LYS A O 1
ATOM 681 N N . ALA A 1 90 ? 4.43 30.688 -10.344 1 93.75 90 ALA A N 1
ATOM 682 C CA . ALA A 1 90 ? 3.805 31.703 -11.195 1 93.75 90 ALA A CA 1
ATOM 683 C C . ALA A 1 90 ? 2.775 32.5 -10.422 1 93.75 90 ALA A C 1
ATOM 685 O O . ALA A 1 90 ? 2.711 33.75 -10.555 1 93.75 90 ALA A O 1
ATOM 686 N N . ASP A 1 91 ? 1.976 31.844 -9.641 1 93.62 91 ASP A N 1
ATOM 687 C CA . ASP A 1 91 ? 0.954 32.5 -8.828 1 93.62 91 ASP A CA 1
ATOM 688 C C . ASP A 1 91 ? 1.583 33.438 -7.82 1 93.62 91 ASP A C 1
ATOM 690 O O . ASP A 1 91 ? 1.109 34.562 -7.645 1 93.62 91 ASP A O 1
ATOM 694 N N . LEU A 1 92 ? 2.668 33.031 -7.176 1 93.5 92 LEU A N 1
ATOM 695 C CA . LEU A 1 92 ? 3.328 33.875 -6.172 1 93.5 92 LEU A CA 1
ATOM 696 C C . LEU A 1 92 ? 3.998 35.062 -6.812 1 93.5 92 LEU A C 1
ATOM 698 O O . LEU A 1 92 ? 4.008 36.156 -6.234 1 93.5 92 LEU A O 1
ATOM 702 N N . LEU A 1 93 ? 4.539 34.875 -7.992 1 92.75 93 LEU A N 1
ATOM 703 C CA . LEU A 1 93 ? 5.129 35.969 -8.742 1 92.75 93 LEU A CA 1
ATOM 704 C C . LEU A 1 93 ? 4.07 37 -9.133 1 92.75 93 LEU A C 1
ATOM 706 O O . LEU A 1 93 ? 4.273 38.219 -8.977 1 92.75 93 LEU A O 1
ATOM 710 N N . ALA A 1 94 ? 3.031 36.469 -9.586 1 94.5 94 ALA A N 1
ATOM 711 C CA . ALA A 1 94 ? 1.946 37.344 -10.062 1 94.5 94 ALA A CA 1
ATOM 712 C C . ALA A 1 94 ? 1.36 38.156 -8.93 1 94.5 94 ALA A C 1
ATOM 714 O O . ALA A 1 94 ? 0.965 39.312 -9.133 1 94.5 94 ALA A O 1
ATOM 715 N N . THR A 1 95 ? 1.262 37.625 -7.754 1 93.5 95 THR A N 1
ATOM 716 C CA . THR A 1 95 ? 0.667 38.344 -6.617 1 93.5 95 THR A CA 1
ATOM 717 C C . THR A 1 95 ? 1.726 39.125 -5.852 1 93.5 95 THR A C 1
ATOM 719 O O . THR A 1 95 ? 1.41 39.812 -4.887 1 93.5 95 THR A O 1
ATOM 722 N N . GLY A 1 96 ? 2.957 39 -6.281 1 91.5 96 GLY A N 1
ATOM 723 C CA . GLY A 1 96 ? 4.043 39.719 -5.664 1 91.5 96 GLY A CA 1
ATOM 724 C C . GLY A 1 96 ? 4.406 39.219 -4.281 1 91.5 96 GLY A C 1
ATOM 725 O O . GLY A 1 96 ? 4.945 39.969 -3.461 1 91.5 96 GLY A O 1
ATOM 726 N N . THR A 1 97 ? 4.039 38 -3.971 1 92.5 97 THR A N 1
ATOM 727 C CA . THR A 1 97 ? 4.23 37.469 -2.631 1 92.5 97 THR A CA 1
ATOM 728 C C . THR A 1 97 ? 5.473 36.562 -2.578 1 92.5 97 THR A C 1
ATOM 730 O O . THR A 1 97 ? 5.832 36.062 -1.514 1 92.5 97 THR A O 1
ATOM 733 N N . LEU A 1 98 ? 6.148 36.406 -3.652 1 92.31 98 LEU A N 1
ATOM 734 C CA . LEU A 1 98 ? 7.375 35.625 -3.678 1 92.31 98 LEU A CA 1
ATOM 735 C C . LEU A 1 98 ? 8.531 36.406 -3.055 1 92.31 98 LEU A C 1
ATOM 737 O O . LEU A 1 98 ? 8.867 37.5 -3.506 1 92.31 98 LEU A O 1
ATOM 741 N N . PRO A 1 99 ? 9.07 35.875 -2.055 1 92.88 99 PRO A N 1
ATOM 742 C CA . PRO A 1 99 ? 10.211 36.562 -1.445 1 92.88 99 PRO A CA 1
ATOM 743 C C . PRO A 1 99 ? 11.352 36.781 -2.434 1 92.88 99 PRO A C 1
ATOM 745 O O . PRO A 1 99 ? 11.555 36 -3.348 1 92.88 99 PRO A O 1
ATOM 748 N N . PRO A 1 100 ? 12.094 37.875 -2.217 1 90.44 100 PRO A N 1
ATOM 749 C CA . PRO A 1 100 ? 13.203 38.188 -3.123 1 90.44 100 PRO A CA 1
ATOM 750 C C . PRO A 1 100 ? 14.398 37.25 -2.939 1 90.44 100 PRO A C 1
ATOM 752 O O . PRO A 1 100 ? 15.133 37 -3.895 1 90.44 100 PRO A O 1
ATOM 755 N N . ASP A 1 101 ? 14.586 36.781 -1.736 1 93.5 101 ASP A N 1
ATOM 756 C CA . ASP A 1 101 ? 15.672 35.844 -1.449 1 93.5 101 ASP A CA 1
ATOM 757 C C . ASP A 1 101 ? 15.383 34.469 -2.031 1 93.5 101 ASP A C 1
ATOM 759 O O . ASP A 1 101 ? 14.289 33.938 -1.862 1 93.5 101 ASP A O 1
ATOM 763 N N . THR A 1 102 ? 16.438 33.969 -2.744 1 91.75 102 THR A N 1
ATOM 764 C CA . THR A 1 102 ? 16.266 32.719 -3.465 1 91.75 102 THR A CA 1
ATOM 765 C C . THR A 1 102 ? 15.883 31.594 -2.51 1 91.75 102 THR A C 1
ATOM 767 O O . THR A 1 102 ? 14.977 30.812 -2.805 1 91.75 102 THR A O 1
ATOM 770 N N . ALA A 1 103 ? 16.516 31.484 -1.437 1 92.81 103 ALA A N 1
ATOM 771 C CA . ALA A 1 103 ? 16.234 30.422 -0.47 1 92.81 103 ALA A CA 1
ATOM 772 C C . ALA A 1 103 ? 14.844 30.594 0.133 1 92.81 103 ALA A C 1
ATOM 774 O O . ALA A 1 103 ? 14.109 29.625 0.305 1 92.81 103 ALA A O 1
ATOM 775 N N . ALA A 1 104 ? 14.539 31.797 0.409 1 93.5 104 ALA A N 1
ATOM 776 C CA . ALA A 1 104 ? 13.227 32.094 0.969 1 93.5 104 ALA A CA 1
ATOM 777 C C . ALA A 1 104 ? 12.125 31.859 -0.061 1 93.5 104 ALA A C 1
ATOM 779 O O . ALA A 1 104 ? 11.031 31.391 0.281 1 93.5 104 ALA A O 1
ATOM 780 N N . ALA A 1 105 ? 12.438 32.188 -1.26 1 93.06 105 ALA A N 1
ATOM 781 C CA . ALA A 1 105 ? 11.484 31.969 -2.342 1 93.06 105 ALA A CA 1
ATOM 782 C C . ALA A 1 105 ? 11.211 30.469 -2.516 1 93.06 105 ALA A C 1
ATOM 784 O O . ALA A 1 105 ? 10.062 30.062 -2.639 1 93.06 105 ALA A O 1
ATOM 785 N N . ALA A 1 106 ? 12.258 29.656 -2.475 1 91.69 106 ALA A N 1
ATOM 786 C CA . ALA A 1 106 ? 12.117 28.203 -2.598 1 91.69 106 ALA A CA 1
ATOM 787 C C . ALA A 1 106 ? 11.281 27.625 -1.454 1 91.69 106 ALA A C 1
ATOM 789 O O . ALA A 1 106 ? 10.43 26.766 -1.669 1 91.69 106 ALA A O 1
ATOM 790 N N . ALA A 1 107 ? 11.477 28.141 -0.361 1 92.38 107 ALA A N 1
ATOM 791 C CA . ALA A 1 107 ? 10.734 27.688 0.815 1 92.38 107 ALA A CA 1
ATOM 792 C C . ALA A 1 107 ? 9.258 28.062 0.714 1 92.38 107 ALA A C 1
ATOM 794 O O . ALA A 1 107 ? 8.391 27.266 1.077 1 92.38 107 ALA A O 1
ATOM 795 N N . ALA A 1 108 ? 9.055 29.234 0.271 1 92.69 108 ALA A N 1
ATOM 796 C CA . ALA A 1 108 ? 7.676 29.703 0.121 1 92.69 108 ALA A CA 1
ATOM 797 C C . ALA A 1 108 ? 6.922 28.859 -0.906 1 92.69 108 ALA A C 1
ATOM 799 O O . ALA A 1 108 ? 5.758 28.516 -0.698 1 92.69 108 ALA A O 1
ATOM 800 N N . ILE A 1 109 ? 7.59 28.562 -1.966 1 91.75 109 ILE A N 1
ATOM 801 C CA . ILE A 1 109 ? 6.988 27.734 -3.002 1 91.75 109 ILE A CA 1
ATOM 802 C C . ILE A 1 109 ? 6.676 26.344 -2.436 1 91.75 109 ILE A C 1
ATOM 804 O O . ILE A 1 109 ? 5.566 25.844 -2.604 1 91.75 109 ILE A O 1
ATOM 808 N N . GLU A 1 110 ? 7.559 25.766 -1.761 1 88.38 110 GLU A N 1
ATOM 809 C CA . GLU A 1 110 ? 7.371 24.438 -1.185 1 88.38 110 GLU A CA 1
ATOM 810 C C . GLU A 1 110 ? 6.211 24.422 -0.197 1 88.38 110 GLU A C 1
ATOM 812 O O . GLU A 1 110 ? 5.422 23.469 -0.173 1 88.38 110 GLU A O 1
ATOM 817 N N . GLU A 1 111 ? 6.168 25.438 0.536 1 89.25 111 GLU A N 1
ATOM 818 C CA . GLU A 1 111 ? 5.094 25.531 1.52 1 89.25 111 GLU A CA 1
ATOM 819 C C . GLU A 1 111 ? 3.732 25.625 0.841 1 89.25 111 GLU A C 1
ATOM 821 O O . GLU A 1 111 ? 2.781 24.953 1.248 1 89.25 111 GLU A O 1
ATOM 826 N N . GLU A 1 112 ? 3.699 26.453 -0.158 1 91.75 112 GLU A N 1
ATOM 827 C CA . GLU A 1 112 ? 2.443 26.609 -0.886 1 91.75 112 GLU A CA 1
ATOM 828 C C . GLU A 1 112 ? 2.072 25.328 -1.631 1 91.75 112 GLU A C 1
ATOM 830 O O . GLU A 1 112 ? 0.901 24.953 -1.673 1 91.75 112 GLU A O 1
ATOM 835 N N . VAL A 1 113 ? 3.037 24.656 -2.162 1 89.12 113 VAL A N 1
ATOM 836 C CA . VAL A 1 113 ? 2.799 23.375 -2.83 1 89.12 113 VAL A CA 1
ATOM 837 C C . VAL A 1 113 ? 2.266 22.359 -1.824 1 89.12 113 VAL A C 1
ATOM 839 O O . VAL A 1 113 ? 1.293 21.656 -2.104 1 89.12 113 VAL A O 1
ATOM 842 N N . ARG A 1 114 ? 2.82 22.344 -0.721 1 86.06 114 ARG A N 1
ATOM 843 C CA . ARG A 1 114 ? 2.395 21.406 0.323 1 86.06 114 ARG A CA 1
ATOM 844 C C . ARG A 1 114 ? 0.941 21.656 0.714 1 86.06 114 ARG A C 1
ATOM 846 O O . ARG A 1 114 ? 0.17 20.703 0.886 1 86.06 114 ARG A O 1
ATOM 853 N N . GLU A 1 115 ? 0.649 22.906 0.818 1 88.25 115 GLU A N 1
ATOM 854 C CA . GLU A 1 115 ? -0.711 23.266 1.204 1 88.25 115 GLU A CA 1
ATOM 855 C C . GLU A 1 115 ? -1.717 22.844 0.135 1 88.25 115 GLU A C 1
ATOM 857 O O . GLU A 1 115 ? -2.783 22.312 0.452 1 88.25 115 GLU A O 1
ATOM 862 N N . ARG A 1 116 ? -1.343 23.125 -1.042 1 88.88 116 ARG A N 1
ATOM 863 C CA . ARG A 1 116 ? -2.238 22.766 -2.137 1 88.88 116 ARG A CA 1
ATOM 864 C C . ARG A 1 116 ? -2.354 21.25 -2.279 1 88.88 116 ARG A C 1
ATOM 866 O O . ARG A 1 116 ? -3.439 20.719 -2.545 1 88.88 116 ARG A O 1
ATOM 873 N N . VAL A 1 117 ? -1.277 20.547 -2.07 1 88.38 117 VAL A N 1
ATOM 874 C CA . VAL A 1 117 ? -1.278 19.094 -2.129 1 88.38 117 VAL A CA 1
ATOM 875 C C . VAL A 1 117 ? -2.123 18.531 -0.99 1 88.38 117 VAL A C 1
ATOM 877 O O . VAL A 1 117 ? -2.895 17.594 -1.188 1 88.38 117 VAL A O 1
ATOM 880 N N . ARG A 1 118 ? -2.004 19.125 0.113 1 88 118 ARG A N 1
ATOM 881 C CA . ARG A 1 118 ? -2.787 18.688 1.264 1 88 118 ARG A CA 1
ATOM 882 C C . ARG A 1 118 ? -4.281 18.859 1.009 1 88 118 ARG A C 1
ATOM 884 O O . ARG A 1 118 ? -5.074 17.969 1.31 1 88 118 ARG A O 1
ATOM 891 N N . ALA A 1 119 ? -4.621 20.016 0.487 1 87.88 119 ALA A N 1
ATOM 892 C CA . ALA A 1 119 ? -6.031 20.297 0.207 1 87.88 119 ALA A CA 1
ATOM 893 C C . ALA A 1 119 ? -6.602 19.281 -0.774 1 87.88 119 ALA A C 1
ATOM 895 O O . ALA A 1 119 ? -7.68 18.719 -0.549 1 87.88 119 ALA A O 1
ATOM 896 N N . SER A 1 120 ? -5.883 19.031 -1.819 1 87.44 120 SER A N 1
ATOM 897 C CA . SER A 1 120 ? -6.309 18.016 -2.779 1 87.44 120 SER A CA 1
ATOM 898 C C . SER A 1 120 ? -6.316 16.625 -2.15 1 87.44 120 SER A C 1
ATOM 900 O O . SER A 1 120 ? -7.199 15.82 -2.438 1 87.44 120 SER A O 1
ATOM 902 N N . GLY A 1 121 ? -5.367 16.422 -1.35 1 91.44 121 GLY A N 1
ATOM 903 C CA . GLY A 1 121 ? -5.27 15.148 -0.655 1 91.44 121 GLY A CA 1
ATOM 904 C C . GLY A 1 121 ? -6.453 14.867 0.246 1 91.44 121 GLY A C 1
ATOM 905 O O . GLY A 1 121 ? -6.891 13.727 0.369 1 91.44 121 GLY A O 1
ATOM 906 N N . LYS A 1 122 ? -7.004 15.906 0.793 1 92.56 122 LYS A N 1
ATOM 907 C CA . LYS A 1 122 ? -8.148 15.742 1.688 1 92.56 122 LYS A CA 1
ATOM 908 C C . LYS A 1 122 ? -9.367 15.234 0.928 1 92.56 122 LYS A C 1
ATOM 910 O O . LYS A 1 122 ? -10.117 14.398 1.437 1 92.56 122 LYS A O 1
ATOM 915 N N . THR A 1 123 ? -9.555 15.719 -0.208 1 92.12 123 THR A N 1
ATOM 916 C CA . THR A 1 123 ? -10.656 15.242 -1.04 1 92.12 123 THR A CA 1
ATOM 917 C C . THR A 1 123 ? -10.461 13.773 -1.407 1 92.12 123 THR A C 1
ATOM 919 O O . THR A 1 123 ? -11.391 12.977 -1.291 1 92.12 123 THR A O 1
ATOM 922 N N . ASN A 1 124 ? -9.219 13.492 -1.794 1 92.31 124 ASN A N 1
ATOM 923 C CA . ASN A 1 124 ? -8.891 12.109 -2.121 1 92.31 124 ASN A CA 1
ATOM 924 C C . ASN A 1 124 ? -9.078 11.188 -0.92 1 92.31 124 ASN A C 1
ATOM 926 O O . ASN A 1 124 ? -9.633 10.094 -1.053 1 92.31 124 ASN A O 1
ATOM 930 N N . LEU A 1 125 ? -8.656 11.656 0.158 1 97.25 125 LEU A N 1
ATOM 931 C CA . LEU A 1 125 ? -8.781 10.883 1.391 1 97.25 125 LEU A CA 1
ATOM 932 C C . LEU A 1 125 ? -10.242 10.648 1.744 1 97.25 125 LEU A C 1
ATOM 934 O O . LEU A 1 125 ? -10.625 9.539 2.113 1 97.25 125 LEU A O 1
ATOM 938 N N . SER A 1 126 ? -11.062 11.633 1.651 1 95.75 126 SER A N 1
ATOM 939 C CA . SER A 1 126 ? -12.477 11.523 1.982 1 95.75 126 SER A CA 1
ATOM 940 C C . SER A 1 126 ? -13.172 10.484 1.11 1 95.75 126 SER A C 1
ATOM 942 O O . SER A 1 126 ? -13.977 9.695 1.604 1 95.75 126 SER A O 1
ATOM 944 N N . ARG A 1 127 ? -12.836 10.484 -0.115 1 96.12 127 ARG A N 1
ATOM 945 C CA . ARG A 1 127 ? -13.406 9.492 -1.023 1 96.12 127 ARG A CA 1
ATOM 946 C C . ARG A 1 127 ? -12.977 8.086 -0.635 1 96.12 127 ARG A C 1
ATOM 948 O O . ARG A 1 127 ? -13.805 7.172 -0.562 1 96.12 127 ARG A O 1
ATOM 955 N N . ALA A 1 128 ? -11.68 7.93 -0.439 1 97.62 128 ALA A N 1
ATOM 956 C CA . ALA A 1 128 ? -11.164 6.617 -0.048 1 97.62 128 ALA A CA 1
ATOM 957 C C . ALA A 1 128 ? -11.812 6.137 1.247 1 97.62 128 ALA A C 1
ATOM 959 O O . ALA A 1 128 ? -12.203 4.973 1.357 1 97.62 128 ALA A O 1
ATOM 960 N N . VAL A 1 129 ? -11.961 7.012 2.182 1 98.31 129 VAL A N 1
ATOM 961 C CA . VAL A 1 129 ? -12.539 6.672 3.475 1 98.31 129 VAL A CA 1
ATOM 962 C C . VAL A 1 129 ? -14 6.258 3.295 1 98.31 129 VAL A C 1
ATOM 964 O O . VAL A 1 129 ? -14.461 5.289 3.91 1 98.31 129 VAL A O 1
ATOM 967 N N . SER A 1 130 ? -14.664 6.961 2.467 1 98.19 130 SER A N 1
ATOM 968 C CA . SER A 1 130 ? -16.062 6.609 2.203 1 98.19 130 SER A CA 1
ATOM 969 C C . SER A 1 130 ? -16.172 5.191 1.65 1 98.19 130 SER A C 1
ATOM 971 O O . SER A 1 130 ? -17.047 4.422 2.082 1 98.19 130 SER A O 1
ATOM 973 N N . GLU A 1 131 ? -15.297 4.816 0.722 1 98.38 131 GLU A N 1
ATOM 974 C CA . GLU A 1 131 ? -15.289 3.471 0.156 1 98.38 131 GLU A CA 1
ATOM 975 C C . GLU A 1 131 ? -14.945 2.428 1.215 1 98.38 131 GLU A C 1
ATOM 977 O O . GLU A 1 131 ? -15.531 1.347 1.246 1 98.38 131 GLU A O 1
ATOM 982 N N . LEU A 1 132 ? -14.023 2.748 2.039 1 98.62 132 LEU A N 1
ATOM 983 C CA . LEU A 1 132 ? -13.586 1.83 3.084 1 98.62 132 LEU A CA 1
ATOM 984 C C . LEU A 1 132 ? -14.68 1.612 4.117 1 98.62 132 LEU A C 1
ATOM 986 O O . LEU A 1 132 ? -14.852 0.501 4.625 1 98.62 132 LEU A O 1
ATOM 990 N N . VAL A 1 133 ? -15.406 2.682 4.453 1 98.62 133 VAL A N 1
ATOM 991 C CA . VAL A 1 133 ? -16.531 2.588 5.383 1 98.62 133 VAL A CA 1
ATOM 992 C C . VAL A 1 133 ? -17.625 1.713 4.781 1 98.62 133 VAL A C 1
ATOM 994 O O . VAL A 1 133 ? -18.156 0.822 5.449 1 98.62 133 VAL A O 1
ATOM 997 N N . GLN A 1 134 ? -17.891 1.927 3.566 1 98.38 134 GLN A N 1
ATOM 998 C CA . GLN A 1 134 ? -18.922 1.15 2.883 1 98.38 134 GLN A CA 1
ATOM 999 C C . GLN A 1 134 ? -18.547 -0.329 2.83 1 98.38 134 GLN A C 1
ATOM 1001 O O . GLN A 1 134 ? -19.422 -1.196 2.91 1 98.38 134 GLN A O 1
ATOM 1006 N N . ALA A 1 135 ? -17.312 -0.588 2.717 1 98.19 135 ALA A N 1
ATOM 1007 C CA . ALA A 1 135 ? -16.812 -1.956 2.584 1 98.19 135 ALA A CA 1
ATOM 1008 C C . ALA A 1 135 ? -16.719 -2.637 3.945 1 98.19 135 ALA A C 1
ATOM 1010 O O . ALA A 1 135 ? -16.391 -3.822 4.031 1 98.19 135 ALA A O 1
ATOM 1011 N N . GLY A 1 136 ? -16.938 -1.93 5.039 1 98.19 136 GLY A N 1
ATOM 1012 C CA . GLY A 1 136 ? -16.875 -2.494 6.375 1 98.19 136 GLY A CA 1
ATOM 1013 C C . GLY A 1 136 ? -15.453 -2.643 6.891 1 98.19 136 GLY A C 1
ATOM 1014 O O . GLY A 1 136 ? -15.188 -3.469 7.762 1 98.19 136 GLY A O 1
ATOM 1015 N N . LEU A 1 137 ? -14.531 -1.866 6.328 1 98.5 137 LEU A N 1
ATOM 1016 C CA . LEU A 1 137 ? -13.133 -1.956 6.711 1 98.5 137 LEU A CA 1
ATOM 1017 C C . LEU A 1 137 ? -12.75 -0.822 7.652 1 98.5 137 LEU A C 1
ATOM 1019 O O . LEU A 1 137 ? -11.703 -0.877 8.305 1 98.5 137 LEU A O 1
ATOM 1023 N N . LEU A 1 138 ? -13.57 0.18 7.711 1 98.56 138 LEU A N 1
ATOM 1024 C CA . LEU A 1 138 ? -13.305 1.375 8.5 1 98.56 138 LEU A CA 1
ATOM 1025 C C . LEU A 1 138 ? -14.594 1.938 9.086 1 98.56 138 LEU A C 1
ATOM 1027 O O . LEU A 1 138 ? -15.633 1.937 8.43 1 98.56 138 LEU A O 1
ATOM 1031 N N . ARG A 1 139 ? -14.508 2.361 10.289 1 98.31 139 ARG A N 1
ATOM 1032 C CA . ARG A 1 139 ? -15.555 3.166 10.906 1 98.31 139 ARG A CA 1
ATOM 1033 C C . ARG A 1 139 ? -15.094 4.602 11.125 1 98.31 139 ARG A C 1
ATOM 1035 O O . ARG A 1 139 ? -13.953 4.84 11.523 1 98.31 139 ARG A O 1
ATOM 1042 N N . ARG A 1 140 ? -15.945 5.473 10.82 1 97.12 140 ARG A N 1
ATOM 1043 C CA . ARG A 1 140 ? -15.641 6.895 10.961 1 97.12 140 ARG A CA 1
ATOM 1044 C C . ARG A 1 140 ? -16.656 7.578 11.875 1 97.12 140 ARG A C 1
ATOM 1046 O O . ARG A 1 140 ? -17.859 7.332 11.773 1 97.12 140 ARG A O 1
ATOM 1053 N N . TRP A 1 141 ? -16.188 8.383 12.766 1 94.88 141 TRP A N 1
ATOM 1054 C CA . TRP A 1 141 ? -17.031 9.32 13.5 1 94.88 141 TRP A CA 1
ATOM 1055 C C . TRP A 1 141 ? -16.25 10.602 13.828 1 94.88 141 TRP A C 1
ATOM 1057 O O . TRP A 1 141 ? -15.062 10.711 13.516 1 94.88 141 TRP A O 1
ATOM 1067 N N . TYR A 1 142 ? -16.906 11.594 14.289 1 91.44 142 TYR A N 1
ATOM 1068 C CA . TYR A 1 142 ? -16.312 12.906 14.5 1 91.44 142 TYR A CA 1
ATOM 1069 C C . TYR A 1 142 ? -16.328 13.281 15.977 1 91.44 142 TYR A C 1
ATOM 1071 O O . TYR A 1 142 ? -17.297 13 16.688 1 91.44 142 TYR A O 1
ATOM 1079 N N . ALA A 1 143 ? -15.078 13.625 16.438 1 86.44 143 ALA A N 1
ATOM 1080 C CA . ALA A 1 143 ? -14.938 14.086 17.828 1 86.44 143 ALA A CA 1
ATOM 1081 C C . ALA A 1 143 ? -14.664 15.586 17.875 1 86.44 143 ALA A C 1
ATOM 1083 O O . ALA A 1 143 ? -13.969 16.125 17.016 1 86.44 143 ALA A O 1
ATOM 1084 N N . GLY A 1 144 ? -15.023 16.266 18.828 1 75.31 144 GLY A N 1
ATOM 1085 C CA . GLY A 1 144 ? -14.758 17.688 19 1 75.31 144 GLY A CA 1
ATOM 1086 C C . GLY A 1 144 ? -15.852 18.422 19.75 1 75.31 144 GLY A C 1
ATOM 1087 O O . GLY A 1 144 ? -16.859 17.812 20.125 1 75.31 144 GLY A O 1
ATOM 1088 N N . PHE A 1 145 ? -15.367 19.438 20.422 1 58 145 PHE A N 1
ATOM 1089 C CA . PHE A 1 145 ? -16.156 20.281 21.312 1 58 145 PHE A CA 1
ATOM 1090 C C . PHE A 1 145 ? -17.109 21.156 20.5 1 58 145 PHE A C 1
ATOM 1092 O O . PHE A 1 145 ? -16.703 21.734 19.484 1 58 145 PHE A O 1
ATOM 1099 N N . ALA A 1 146 ? -18.359 20.641 20.484 1 51.75 146 ALA A N 1
ATOM 1100 C CA . ALA A 1 146 ? -19.344 21.609 19.984 1 51.75 146 ALA A CA 1
ATOM 1101 C C . ALA A 1 146 ? -19.125 22.984 20.625 1 51.75 146 ALA A C 1
ATOM 1103 O O . ALA A 1 146 ? -19.219 23.125 21.844 1 51.75 146 ALA A O 1
ATOM 1104 N N . ILE A 1 147 ? -18.141 23.734 20.312 1 48.19 147 ILE A N 1
ATOM 1105 C CA . ILE A 1 147 ? -18.25 25.094 20.859 1 48.19 147 ILE A CA 1
ATOM 1106 C C . ILE A 1 147 ? -19.609 25.688 20.469 1 48.19 147 ILE A C 1
ATOM 1108 O O . ILE A 1 147 ? -20.219 25.25 19.5 1 48.19 147 ILE A O 1
ATOM 1112 N N . ASP A 1 148 ? -20 27 21.125 1 44.97 148 ASP A N 1
ATOM 1113 C CA . ASP A 1 148 ? -21.234 27.766 21.156 1 44.97 148 ASP A CA 1
ATOM 1114 C C . ASP A 1 148 ? -21.75 28.031 19.734 1 44.97 148 ASP A C 1
ATOM 1116 O O . ASP A 1 148 ? -21.016 27.906 18.766 1 44.97 148 ASP A O 1
ATOM 1120 N N . HIS A 1 149 ? -23.016 28.688 19.672 1 48 149 HIS A N 1
ATOM 1121 C CA . HIS A 1 149 ? -23.969 29.031 18.625 1 48 149 HIS A CA 1
ATOM 1122 C C . HIS A 1 149 ? -23.266 29.672 17.422 1 48 149 HIS A C 1
ATOM 1124 O O . HIS A 1 149 ? -23.609 29.391 16.281 1 48 149 HIS A O 1
ATOM 1130 N N . HIS A 1 150 ? -22.734 30.891 17.672 1 47.41 150 HIS A N 1
ATOM 1131 C CA . HIS A 1 150 ? -22.312 31.734 16.562 1 47.41 150 HIS A CA 1
ATOM 1132 C C . HIS A 1 150 ? -21.234 31.062 15.734 1 47.41 150 HIS A C 1
ATOM 1134 O O . HIS A 1 150 ? -21.062 31.359 14.547 1 47.41 150 HIS A O 1
ATOM 1140 N N . ASN A 1 151 ? -20.172 30.641 16.391 1 48.78 151 ASN A N 1
ATOM 1141 C CA . ASN A 1 151 ? -19.047 30.031 15.68 1 48.78 151 ASN A CA 1
ATOM 1142 C C . ASN A 1 151 ? -19.281 28.562 15.398 1 48.78 151 ASN A C 1
ATOM 1144 O O . ASN A 1 151 ? -18.922 27.703 16.203 1 48.78 151 ASN A O 1
ATOM 1148 N N . ARG A 1 152 ? -20.469 28.219 14.898 1 46.5 152 ARG A N 1
ATOM 1149 C CA . ARG A 1 152 ? -21.109 26.953 14.539 1 46.5 152 ARG A CA 1
ATOM 1150 C C . ARG A 1 152 ? -20.094 25.938 14.031 1 46.5 152 ARG A C 1
ATOM 1152 O O . ARG A 1 152 ? -20.406 24.766 13.875 1 46.5 152 ARG A O 1
ATOM 1159 N N . GLY A 1 153 ? -19.234 26.312 12.992 1 47.28 153 GLY A N 1
ATOM 1160 C CA . GLY A 1 153 ? -18.547 25.172 12.391 1 47.28 153 GLY A CA 1
ATOM 1161 C C . GLY A 1 153 ? -17.703 24.391 13.375 1 47.28 153 GLY A C 1
ATOM 1162 O O . GLY A 1 153 ? -16.625 24.844 13.758 1 47.28 153 GLY A O 1
ATOM 1163 N N . GLY A 1 154 ? -18.219 24.047 14.547 1 52.22 154 GLY A N 1
ATOM 1164 C CA . GLY A 1 154 ? -17.625 23.219 15.586 1 52.22 154 GLY A CA 1
ATOM 1165 C C . GLY A 1 154 ? -16.547 22.281 15.07 1 52.22 154 GLY A C 1
ATOM 1166 O O . GLY A 1 154 ? -16.641 21.781 13.953 1 52.22 154 GLY A O 1
ATOM 1167 N N . GLN A 1 155 ? -15.297 22.672 15.25 1 66.94 155 GLN A N 1
ATOM 1168 C CA . GLN A 1 155 ? -14.148 21.984 14.656 1 66.94 155 GLN A CA 1
ATOM 1169 C C . GLN A 1 155 ? -14.18 20.5 14.953 1 66.94 155 GLN A C 1
ATOM 1171 O O . GLN A 1 155 ? -13.688 20.047 15.992 1 66.94 155 GLN A O 1
ATOM 1176 N N . ARG A 1 156 ? -15.211 19.812 14.477 1 85 156 ARG A N 1
ATOM 1177 C CA . ARG A 1 156 ? -15.219 18.359 14.609 1 85 156 ARG A CA 1
ATOM 1178 C C . ARG A 1 156 ? -14.156 17.719 13.719 1 85 156 ARG A C 1
ATOM 1180 O O . ARG A 1 156 ? -13.938 18.172 12.586 1 85 156 ARG A O 1
ATOM 1187 N N . HIS A 1 157 ? -13.453 16.875 14.383 1 92 157 HIS A N 1
ATOM 1188 C CA . HIS A 1 157 ? -12.367 16.203 13.688 1 92 157 HIS A CA 1
ATOM 1189 C C . HIS A 1 157 ? -12.609 14.695 13.609 1 92 157 HIS A C 1
ATOM 1191 O O . HIS A 1 157 ? -13.188 14.109 14.516 1 92 157 HIS A O 1
ATOM 1197 N N . ALA A 1 158 ? -12.188 14.109 12.547 1 94.81 158 ALA A N 1
ATOM 1198 C CA . ALA A 1 158 ? -12.477 12.711 12.242 1 94.81 158 ALA A CA 1
ATOM 1199 C C . ALA A 1 158 ? -11.688 11.773 13.148 1 94.81 158 ALA A C 1
ATOM 1201 O O . ALA A 1 158 ? -10.508 12.023 13.422 1 94.81 158 ALA A O 1
ATOM 1202 N N . VAL A 1 159 ? -12.367 10.797 13.641 1 97 159 VAL A N 1
ATOM 1203 C CA . VAL A 1 159 ? -11.781 9.617 14.273 1 97 159 VAL A CA 1
ATOM 1204 C C . VAL A 1 159 ? -12.078 8.375 13.422 1 97 159 VAL A C 1
ATOM 1206 O O . VAL A 1 159 ? -13.211 8.188 12.969 1 97 159 VAL A O 1
ATOM 1209 N N . TYR A 1 160 ? -11.023 7.578 13.125 1 98.12 160 TYR A N 1
ATOM 1210 C CA . TYR A 1 160 ? -11.164 6.359 12.336 1 98.12 160 TYR A CA 1
ATOM 1211 C C . TYR A 1 160 ? -10.867 5.125 13.18 1 98.12 160 TYR A C 1
ATOM 1213 O O . TYR A 1 160 ? -9.945 5.133 14 1 98.12 160 TYR A O 1
ATOM 1221 N N . ALA A 1 161 ? -11.648 4.082 12.977 1 98.25 161 ALA A N 1
ATOM 1222 C CA . ALA A 1 161 ? -11.367 2.791 13.602 1 98.25 161 ALA A CA 1
ATOM 1223 C C . ALA A 1 161 ? -11.328 1.674 12.562 1 98.25 161 ALA A C 1
ATOM 1225 O O . ALA A 1 161 ? -12.25 1.54 11.75 1 98.25 161 ALA A O 1
ATOM 1226 N N . LEU A 1 162 ? -10.219 0.912 12.617 1 98.06 162 LEU A N 1
ATOM 1227 C CA . LEU A 1 162 ? -10.117 -0.239 11.727 1 98.06 162 LEU A CA 1
ATOM 1228 C C . LEU A 1 162 ? -11.133 -1.312 12.109 1 98.06 162 LEU A C 1
ATOM 1230 O O . LEU A 1 162 ? -11.336 -1.583 13.297 1 98.06 162 LEU A O 1
ATOM 1234 N N . GLN A 1 163 ? -11.758 -1.866 11.023 1 97.69 163 GLN A N 1
ATOM 1235 C CA . GLN A 1 163 ? -12.773 -2.895 11.219 1 97.69 163 GLN A CA 1
ATOM 1236 C C . GLN A 1 163 ? -12.562 -4.066 10.266 1 97.69 163 GLN A C 1
ATOM 1238 O O . GLN A 1 163 ? -11.82 -3.953 9.289 1 97.69 163 GLN A O 1
ATOM 1243 N N . GLY A 1 164 ? -13.211 -5.211 10.656 1 96.06 164 GLY A N 1
ATOM 1244 C CA . GLY A 1 164 ? -13.18 -6.363 9.766 1 96.06 164 GLY A CA 1
ATOM 1245 C C . GLY A 1 164 ? -11.773 -6.82 9.43 1 96.06 164 GLY A C 1
ATOM 1246 O O . GLY A 1 164 ? -10.945 -6.992 10.32 1 96.06 164 GLY A O 1
ATOM 1247 N N . ARG A 1 165 ? -11.555 -7.039 8.078 1 96 165 ARG A N 1
ATOM 1248 C CA . ARG A 1 165 ? -10.281 -7.59 7.625 1 96 165 ARG A CA 1
ATOM 1249 C C . ARG A 1 165 ? -9.156 -6.578 7.797 1 96 165 ARG A C 1
ATOM 1251 O O . ARG A 1 165 ? -7.98 -6.949 7.812 1 96 165 ARG A O 1
ATOM 1258 N N . ALA A 1 166 ? -9.508 -5.336 7.945 1 97.25 166 ALA A N 1
ATOM 1259 C CA . ALA A 1 166 ? -8.477 -4.309 8.102 1 97.25 166 ALA A CA 1
ATOM 1260 C C . ALA A 1 166 ? -7.777 -4.438 9.445 1 97.25 166 ALA A C 1
ATOM 1262 O O . ALA A 1 166 ? -6.688 -3.893 9.641 1 97.25 166 ALA A O 1
ATOM 1263 N N . ARG A 1 167 ? -8.328 -5.145 10.422 1 95.62 167 ARG A N 1
ATOM 1264 C CA . ARG A 1 167 ? -7.75 -5.289 11.75 1 95.62 167 ARG A CA 1
ATOM 1265 C C . ARG A 1 167 ? -6.473 -6.121 11.711 1 95.62 167 ARG A C 1
ATOM 1267 O O . ARG A 1 167 ? -5.691 -6.121 12.664 1 95.62 167 ARG A O 1
ATOM 1274 N N . CYS A 1 168 ? -6.277 -6.793 10.602 1 92.62 168 CYS A N 1
ATOM 1275 C CA . CYS A 1 168 ? -5.059 -7.586 10.469 1 92.62 168 CYS A CA 1
ATOM 1276 C C . CYS A 1 168 ? -3.828 -6.688 10.414 1 92.62 168 CYS A C 1
ATOM 1278 O O . CYS A 1 168 ? -2.703 -7.16 10.578 1 92.62 168 CYS A O 1
ATOM 1280 N N . LEU A 1 169 ? -4.02 -5.418 10.172 1 93.56 169 LEU A N 1
ATOM 1281 C CA . LEU A 1 169 ? -2.92 -4.465 10.086 1 93.56 169 LEU A CA 1
ATOM 1282 C C . LEU A 1 169 ? -2.457 -4.031 11.469 1 93.56 169 LEU A C 1
ATOM 1284 O O . LEU A 1 169 ? -1.394 -3.426 11.617 1 93.56 169 LEU A O 1
ATOM 1288 N N . LEU A 1 170 ? -3.252 -4.352 12.516 1 90.94 170 LEU A N 1
ATOM 1289 C CA . LEU A 1 170 ? -2.896 -3.994 13.883 1 90.94 170 LEU A CA 1
ATOM 1290 C C . LEU A 1 170 ? -1.867 -4.969 14.445 1 90.94 170 LEU A C 1
ATOM 1292 O O . LEU A 1 170 ? -1.856 -6.145 14.086 1 90.94 170 LEU A O 1
ATOM 1296 N N . PRO A 1 171 ? -1.007 -4.449 15.32 1 77.75 171 PRO A N 1
ATOM 1297 C CA . PRO A 1 171 ? -0.066 -5.375 15.953 1 77.75 171 PRO A CA 1
ATOM 1298 C C . PRO A 1 171 ? -0.765 -6.453 16.781 1 77.75 171 PRO A C 1
ATOM 1300 O O . PRO A 1 171 ? -1.824 -6.203 17.359 1 77.75 171 PRO A O 1
ATOM 1303 N N . ARG A 1 172 ? -0.66 -7.809 16.578 1 65.19 172 ARG A N 1
ATOM 1304 C CA . ARG A 1 172 ? -1.294 -8.953 17.219 1 65.19 172 ARG A CA 1
ATOM 1305 C C . ARG A 1 172 ? -1.398 -8.758 18.734 1 65.19 172 ARG A C 1
ATOM 1307 O O . ARG A 1 172 ? -2.332 -9.25 19.359 1 65.19 172 ARG A O 1
ATOM 1314 N N . GLY A 1 173 ? -0.519 -8.234 19.438 1 53.38 173 GLY A N 1
ATOM 1315 C CA . GLY A 1 173 ? -0.725 -8.094 20.875 1 53.38 173 GLY A CA 1
ATOM 1316 C C . GLY A 1 173 ? -1.839 -7.133 21.219 1 53.38 173 GLY A C 1
ATOM 1317 O O . GLY A 1 173 ? -2.139 -6.926 22.406 1 53.38 173 GLY A O 1
ATOM 1318 N N . ALA A 1 174 ? -2.287 -6.445 20.484 1 47.81 174 ALA A N 1
ATOM 1319 C CA . ALA A 1 174 ? -3.344 -5.527 20.891 1 47.81 174 ALA A CA 1
ATOM 1320 C C . ALA A 1 174 ? -4.66 -6.27 21.109 1 47.81 174 ALA A C 1
ATOM 1322 O O . ALA A 1 174 ? -5.324 -6.66 20.141 1 47.81 174 ALA A O 1
ATOM 1323 N N . SER A 1 175 ? -4.668 -7.262 21.953 1 39.22 175 SER A N 1
ATOM 1324 C CA . SER A 1 175 ? -5.859 -7.996 22.359 1 39.22 175 SER A CA 1
ATOM 1325 C C . SER A 1 175 ? -7.02 -7.051 22.656 1 39.22 175 SER A C 1
ATOM 1327 O O . SER A 1 175 ? -6.852 -6.047 23.344 1 39.22 175 SER A O 1
ATOM 1329 N N . VAL A 1 176 ? -7.984 -7.051 21.875 1 41.41 176 VAL A N 1
ATOM 1330 C CA . VAL A 1 176 ? -9.242 -6.355 22.141 1 41.41 176 VAL A CA 1
ATOM 1331 C C . VAL A 1 176 ? -9.695 -6.652 23.578 1 41.41 176 VAL A C 1
ATOM 1333 O O . VAL A 1 176 ? -9.828 -7.812 23.953 1 41.41 176 VAL A O 1
ATOM 1336 N N . PRO A 1 177 ? -9.617 -5.77 24.469 1 36.34 177 PRO A N 1
ATOM 1337 C CA . PRO A 1 177 ? -10.391 -6.102 25.672 1 36.34 177 PRO A CA 1
ATOM 1338 C C . PRO A 1 177 ? -11.844 -6.461 25.344 1 36.34 177 PRO A C 1
ATOM 1340 O O . PRO A 1 177 ? -12.383 -6.016 24.328 1 36.34 177 PRO A O 1
ATOM 1343 N N . PRO A 1 178 ? -12.367 -7.52 25.797 1 32.59 178 PRO A N 1
ATOM 1344 C CA . PRO A 1 178 ? -13.789 -7.773 25.547 1 32.59 178 PRO A CA 1
ATOM 1345 C C . PRO A 1 178 ? -14.656 -6.527 25.719 1 32.59 178 PRO A C 1
ATOM 1347 O O . PRO A 1 178 ? -14.336 -5.66 26.547 1 32.59 178 PRO A O 1
ATOM 1350 N N . ALA A 1 179 ? -15.305 -6.102 24.719 1 36.66 179 ALA A N 1
ATOM 1351 C CA . ALA A 1 179 ? -16.266 -5 24.797 1 36.66 179 ALA A CA 1
ATOM 1352 C C . ALA A 1 179 ? -17.078 -5.07 26.078 1 36.66 179 ALA A C 1
ATOM 1354 O O . ALA A 1 179 ? -17.656 -6.113 26.391 1 36.66 179 ALA A O 1
ATOM 1355 N N . ARG A 1 180 ? -16.844 -4.309 27.047 1 34.56 180 ARG A N 1
ATOM 1356 C CA . ARG A 1 180 ? -17.812 -4.266 28.125 1 34.56 180 ARG A CA 1
ATOM 1357 C C . ARG A 1 180 ? -19.219 -4 27.578 1 34.56 180 ARG A C 1
ATOM 1359 O O . ARG A 1 180 ? -19.391 -3.238 26.625 1 34.56 180 ARG A O 1
ATOM 1366 N N . PRO A 1 181 ? -20.266 -4.809 27.766 1 36.12 181 PRO A N 1
ATOM 1367 C CA . PRO A 1 181 ? -21.656 -4.562 27.406 1 36.12 181 PRO A CA 1
ATOM 1368 C C . PRO A 1 181 ? -22.141 -3.172 27.812 1 36.12 181 PRO A C 1
ATOM 1370 O O . PRO A 1 181 ? -23.359 -2.928 27.875 1 36.12 181 PRO A O 1
ATOM 1373 N N . GLY A 1 182 ? -21.219 -2.238 27.812 1 30.89 182 GLY A N 1
ATOM 1374 C CA . GLY A 1 182 ? -21.672 -1.071 28.547 1 30.89 182 GLY A CA 1
ATOM 1375 C C . GLY A 1 182 ? -22.812 -0.341 27.891 1 30.89 182 GLY A C 1
ATOM 1376 O O . GLY A 1 182 ? -23.094 0.817 28.219 1 30.89 182 GLY A O 1
ATOM 1377 N N . GLY A 1 183 ? -23.297 -0.728 26.672 1 32.34 183 GLY A N 1
ATOM 1378 C CA . GLY A 1 183 ? -24.125 0.368 26.188 1 32.34 183 GLY A CA 1
ATOM 1379 C C . GLY A 1 183 ? -25.328 0.643 27.047 1 32.34 183 GLY A C 1
ATOM 1380 O O . GLY A 1 183 ? -26.234 -0.188 27.141 1 32.34 183 GLY A O 1
ATOM 1381 N N . ARG A 1 184 ? -25.203 1.248 28.219 1 29.12 184 ARG A N 1
ATOM 1382 C CA . ARG A 1 184 ? -26.422 1.775 28.812 1 29.12 184 ARG A CA 1
ATOM 1383 C C . ARG A 1 184 ? -27.203 2.615 27.797 1 29.12 184 ARG A C 1
ATOM 1385 O O . ARG A 1 184 ? -26.625 3.455 27.109 1 29.12 184 ARG A O 1
ATOM 1392 N N . ARG A 1 185 ? -28.359 2.154 27.375 1 32.91 185 ARG A N 1
ATOM 1393 C CA . ARG A 1 185 ? -29.453 2.773 26.641 1 32.91 185 ARG A CA 1
ATOM 1394 C C . ARG A 1 185 ? -29.75 4.172 27.172 1 32.91 185 ARG A C 1
ATOM 1396 O O . ARG A 1 185 ? -30.141 4.328 28.328 1 32.91 185 ARG A O 1
ATOM 1403 N N . ALA A 1 186 ? -28.938 5.152 26.75 1 31.67 186 ALA A N 1
ATOM 1404 C CA . ALA A 1 186 ? -29.312 6.508 27.141 1 31.67 186 ALA A CA 1
ATOM 1405 C C . ALA A 1 186 ? -30.812 6.738 26.938 1 31.67 186 ALA A C 1
ATOM 1407 O O . ALA A 1 186 ? -31.375 6.355 25.922 1 31.67 186 ALA A O 1
ATOM 1408 N N . PRO A 1 187 ? -31.625 6.949 27.938 1 30.97 187 PRO A N 1
ATOM 1409 C CA . PRO A 1 187 ? -33.062 7.188 27.938 1 30.97 187 PRO A CA 1
ATOM 1410 C C . PRO A 1 187 ? -33.469 8.281 26.953 1 30.97 187 PRO A C 1
ATOM 1412 O O . PRO A 1 187 ? -32.719 9.211 26.703 1 30.97 187 PRO A O 1
ATOM 1415 N N . VAL A 1 188 ? -34.188 7.902 25.812 1 32.91 188 VAL A N 1
ATOM 1416 C CA . VAL A 1 188 ? -34.875 8.758 24.859 1 32.91 188 VAL A CA 1
ATOM 1417 C C . VAL A 1 188 ? -35.688 9.805 25.609 1 32.91 188 VAL A C 1
ATOM 1419 O O . VAL A 1 188 ? -36.5 9.469 26.469 1 32.91 188 VAL A O 1
ATOM 1422 N N . GLN A 1 189 ? -35.094 10.938 26.016 1 27.28 189 GLN A N 1
ATOM 1423 C CA . GLN A 1 189 ? -35.812 12.039 26.641 1 27.28 189 GLN A CA 1
ATOM 1424 C C . GLN A 1 189 ? -37.156 12.289 25.969 1 27.28 189 GLN A C 1
ATOM 1426 O O . GLN A 1 189 ? -37.219 12.391 24.734 1 27.28 189 GLN A O 1
ATOM 1431 N N . GLY A 1 190 ? -38.25 11.836 26.578 1 28.33 190 GLY A N 1
ATOM 1432 C CA . GLY A 1 190 ? -39.688 11.93 26.344 1 28.33 190 GLY A CA 1
ATOM 1433 C C . GLY A 1 190 ? -40.125 13.289 25.828 1 28.33 190 GLY A C 1
ATOM 1434 O O . GLY A 1 190 ? -39.406 14.273 25.953 1 28.33 190 GLY A O 1
ATOM 1435 N N . GLU A 1 191 ? -41.094 13.305 24.859 1 34.88 191 GLU A N 1
ATOM 1436 C CA . GLU A 1 191 ? -42 14.203 24.125 1 34.88 191 GLU A CA 1
ATOM 1437 C C . GLU A 1 191 ? -42.625 15.234 25.062 1 34.88 191 GLU A C 1
ATOM 1439 O O . GLU A 1 191 ? -43.312 14.875 26.016 1 34.88 191 GLU A O 1
ATOM 1444 N N . LEU A 1 192 ? -41.938 16.328 25.406 1 31.59 192 LEU A N 1
ATOM 1445 C CA . LEU A 1 192 ? -42.688 17.344 26.156 1 31.59 192 LEU A CA 1
ATOM 1446 C C . LEU A 1 192 ? -43.969 17.719 25.453 1 31.59 192 LEU A C 1
ATOM 1448 O O . LEU A 1 192 ? -43.969 18.031 24.25 1 31.59 192 LEU A O 1
ATOM 1452 N N . ARG A 1 193 ? -45.094 17.062 25.828 1 31.22 193 ARG A N 1
ATOM 1453 C CA . ARG A 1 193 ? -46.5 17.375 25.516 1 31.22 193 ARG A CA 1
ATOM 1454 C C . ARG A 1 193 ? -46.781 18.859 25.75 1 31.22 193 ARG A C 1
ATOM 1456 O O . ARG A 1 193 ? -46.688 19.344 26.875 1 31.22 193 ARG A O 1
ATOM 1463 N N . PHE A 1 194 ? -46.281 19.766 24.828 1 29.39 194 PHE A N 1
ATOM 1464 C CA . PHE A 1 194 ? -46.875 21.094 24.922 1 29.39 194 PHE A CA 1
ATOM 1465 C C . PHE A 1 194 ? -48.406 20.984 24.938 1 29.39 194 PHE A C 1
ATOM 1467 O O . PHE A 1 194 ? -49 20.469 24 1 29.39 194 PHE A O 1
ATOM 1474 N N . SER A 1 195 ? -49 20.781 26.125 1 28.08 195 SER A N 1
ATOM 1475 C CA . SER A 1 195 ? -50.375 21.172 26.344 1 28.08 195 SER A CA 1
ATOM 1476 C C . SER A 1 195 ? -50.594 22.641 25.984 1 28.08 195 SER A C 1
ATOM 1478 O O . SER A 1 195 ? -49.75 23.484 26.219 1 28.08 195 SER A O 1
ATOM 1480 N N . MET B 1 1 ? -4.797 13.297 44.156 1 22.88 1 MET B N 1
ATOM 1481 C CA . MET B 1 1 ? -4.434 11.992 43.625 1 22.88 1 MET B CA 1
ATOM 1482 C C . MET B 1 1 ? -4.117 12.078 42.125 1 22.88 1 MET B C 1
ATOM 1484 O O . MET B 1 1 ? -5.004 12.344 41.312 1 22.88 1 MET B O 1
ATOM 1488 N N . PHE B 1 2 ? -2.92 12.539 41.656 1 24.11 2 PHE B N 1
ATOM 1489 C CA . PHE B 1 2 ? -2.342 13.031 40.406 1 24.11 2 PHE B CA 1
ATOM 1490 C C . PHE B 1 2 ? -2.209 11.914 39.375 1 24.11 2 PHE B C 1
ATOM 1492 O O . PHE B 1 2 ? -1.572 10.891 39.656 1 24.11 2 PHE B O 1
ATOM 1499 N N . HIS B 1 3 ? -3.311 11.609 38.688 1 27.53 3 HIS B N 1
ATOM 1500 C CA . HIS B 1 3 ? -3.303 10.602 37.656 1 27.53 3 HIS B CA 1
ATOM 1501 C C . HIS B 1 3 ? -2.074 10.742 36.75 1 27.53 3 HIS B C 1
ATOM 1503 O O . HIS B 1 3 ? -1.791 11.828 36.25 1 27.53 3 HIS B O 1
ATOM 1509 N N . ALA B 1 4 ? -1.068 9.992 37.094 1 27.48 4 ALA B N 1
ATOM 1510 C CA . ALA B 1 4 ? 0.203 9.938 36.375 1 27.48 4 ALA B CA 1
ATOM 1511 C C . ALA B 1 4 ? -0.017 9.891 34.875 1 27.48 4 ALA B C 1
ATOM 1513 O O . ALA B 1 4 ? -0.919 9.195 34.375 1 27.48 4 ALA B O 1
ATOM 1514 N N . PRO B 1 5 ? 0.42 10.969 34.188 1 27.98 5 PRO B N 1
ATOM 1515 C CA . PRO B 1 5 ? 0.294 11.008 32.75 1 27.98 5 PRO B CA 1
ATOM 1516 C C . PRO B 1 5 ? 0.788 9.734 32.062 1 27.98 5 PRO B C 1
ATOM 1518 O O . PRO B 1 5 ? 1.718 9.094 32.562 1 27.98 5 PRO B O 1
ATOM 1521 N N . ILE B 1 6 ? -0.124 8.852 31.781 1 30.56 6 ILE B N 1
ATOM 1522 C CA . ILE B 1 6 ? 0.262 7.66 31.031 1 30.56 6 ILE B CA 1
ATOM 1523 C C . ILE B 1 6 ? 1.411 7.992 30.094 1 30.56 6 ILE B C 1
ATOM 1525 O O . ILE B 1 6 ? 1.288 8.883 29.234 1 30.56 6 ILE B O 1
ATOM 1529 N N . SER B 1 7 ? 2.607 7.859 30.578 1 28.42 7 SER B N 1
ATOM 1530 C CA . SER B 1 7 ? 3.842 7.965 29.812 1 28.42 7 SER B CA 1
ATOM 1531 C C . SER B 1 7 ? 3.709 7.277 28.453 1 28.42 7 SER B C 1
ATOM 1533 O O . SER B 1 7 ? 3.654 6.051 28.375 1 28.42 7 SER B O 1
ATOM 1535 N N . THR B 1 8 ? 2.674 7.617 27.719 1 33.94 8 THR B N 1
ATOM 1536 C CA . THR B 1 8 ? 2.742 7.023 26.391 1 33.94 8 THR B CA 1
ATOM 1537 C C . THR B 1 8 ? 4.156 7.129 25.828 1 33.94 8 THR B C 1
ATOM 1539 O O . THR B 1 8 ? 4.695 8.227 25.688 1 33.94 8 THR B O 1
ATOM 1542 N N . GLY B 1 9 ? 5.055 6.352 26.297 1 32.84 9 GLY B N 1
ATOM 1543 C CA . GLY B 1 9 ? 6.371 6.332 25.672 1 32.84 9 GLY B CA 1
ATOM 1544 C C . GLY B 1 9 ? 6.379 6.906 24.266 1 32.84 9 GLY B C 1
ATOM 1545 O O . GLY B 1 9 ? 5.328 7.02 23.641 1 32.84 9 GLY B O 1
ATOM 1546 N N . PRO B 1 10 ? 7.301 7.812 24.031 1 35.09 10 PRO B N 1
ATOM 1547 C CA . PRO B 1 10 ? 7.367 8.445 22.719 1 35.09 10 PRO B CA 1
ATOM 1548 C C . PRO B 1 10 ? 7.02 7.48 21.578 1 35.09 10 PR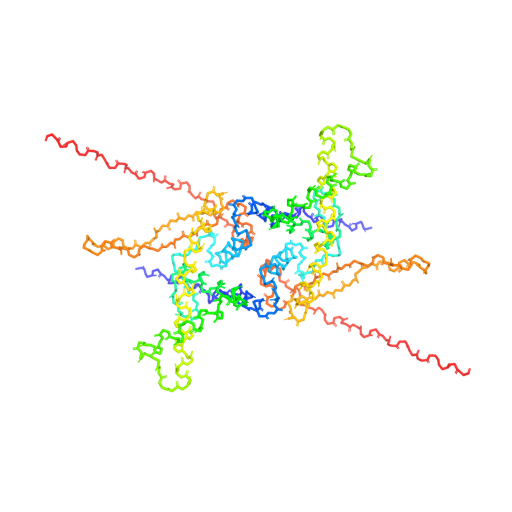O B C 1
ATOM 1550 O O . PRO B 1 10 ? 7.742 6.504 21.359 1 35.09 10 PRO B O 1
ATOM 1553 N N . ALA B 1 11 ? 6.016 6.711 21.578 1 39.53 11 ALA B N 1
ATOM 1554 C CA . ALA B 1 11 ? 5.52 5.75 20.594 1 39.53 11 ALA B CA 1
ATOM 1555 C C . ALA B 1 11 ? 6.082 6.047 19.203 1 39.53 11 ALA B C 1
ATOM 1557 O O . ALA B 1 11 ? 6.246 7.207 18.828 1 39.53 11 ALA B O 1
ATOM 1558 N N . GLN B 1 12 ? 7.043 5.207 18.594 1 47.44 12 GLN B N 1
ATOM 1559 C CA . GLN B 1 12 ? 7.695 4.98 17.312 1 47.44 12 GLN B CA 1
ATOM 1560 C C . GLN B 1 12 ? 6.773 5.348 16.156 1 47.44 12 GLN B C 1
ATOM 1562 O O . GLN B 1 12 ? 6.371 4.48 15.375 1 47.44 12 GLN B O 1
ATOM 1567 N N . HIS B 1 13 ? 5.852 6.211 16.328 1 56.44 13 HIS B N 1
ATOM 1568 C CA . HIS B 1 13 ? 4.965 6.836 15.352 1 56.44 13 HIS B CA 1
ATOM 1569 C C . HIS B 1 13 ? 5.766 7.504 14.234 1 56.44 13 HIS B C 1
ATOM 1571 O O . HIS B 1 13 ? 6.746 8.195 14.492 1 56.44 13 HIS B O 1
ATOM 1577 N N . GLY B 1 14 ? 5.777 6.809 13.25 1 79.62 14 GLY B N 1
ATOM 1578 C CA . GLY B 1 14 ? 6.371 7.488 12.109 1 79.62 14 GLY B CA 1
ATOM 1579 C C . GLY B 1 14 ? 7.191 6.566 11.227 1 79.62 14 GLY B C 1
ATOM 1580 O O . GLY B 1 14 ? 7.738 6.996 10.211 1 79.62 14 GLY B O 1
ATOM 1581 N N . GLU B 1 15 ? 7.227 5.301 11.797 1 87.56 15 GLU B N 1
ATOM 1582 C CA . GLU B 1 15 ? 8.07 4.414 11 1 87.56 15 GLU B CA 1
ATOM 1583 C C . GLU B 1 15 ? 7.449 4.137 9.633 1 87.56 15 GLU B C 1
ATOM 1585 O O . GLU B 1 15 ? 8.156 4.102 8.625 1 87.56 15 GLU B O 1
ATOM 1590 N N . MET B 1 16 ? 6.18 3.99 9.719 1 90.75 16 MET B N 1
ATOM 1591 C CA . MET B 1 16 ? 5.496 3.713 8.461 1 90.75 16 MET B CA 1
ATOM 1592 C C . MET B 1 16 ? 5.574 4.914 7.52 1 90.75 16 MET B C 1
ATOM 1594 O O . MET B 1 16 ? 5.859 4.762 6.332 1 90.75 16 MET B O 1
ATOM 1598 N N . SER B 1 17 ? 5.312 6.051 8.109 1 90 17 SER B N 1
ATOM 1599 C CA . SER B 1 17 ? 5.414 7.262 7.305 1 90 17 SER B CA 1
ATOM 1600 C C . SER B 1 17 ? 6.828 7.449 6.766 1 90 17 SER B C 1
ATOM 1602 O O . SER B 1 17 ? 7.012 7.867 5.621 1 90 17 SER B O 1
ATOM 1604 N N . ALA B 1 18 ? 7.777 7.156 7.551 1 92.69 18 ALA B N 1
ATOM 1605 C CA . ALA B 1 18 ? 9.172 7.25 7.113 1 92.69 18 ALA B CA 1
ATOM 1606 C C . ALA B 1 18 ? 9.461 6.234 6.016 1 92.69 18 ALA B C 1
ATOM 1608 O O . ALA B 1 18 ? 10.203 6.531 5.07 1 92.69 18 ALA B O 1
ATOM 1609 N N . LEU B 1 19 ? 8.945 5.059 6.184 1 96.19 19 LEU B N 1
ATOM 1610 C CA . LEU B 1 19 ? 9.102 4.043 5.148 1 96.19 19 LEU B CA 1
ATOM 1611 C C . LEU B 1 19 ? 8.484 4.504 3.834 1 96.19 19 LEU B C 1
ATOM 1613 O O . LEU B 1 19 ? 9.094 4.359 2.773 1 96.19 19 LEU B O 1
ATOM 1617 N N . LEU B 1 20 ? 7.316 5.066 3.885 1 95.12 20 LEU B N 1
ATOM 1618 C CA . LEU B 1 20 ? 6.656 5.559 2.68 1 95.12 20 LEU B CA 1
ATOM 1619 C C . LEU B 1 20 ? 7.48 6.66 2.021 1 95.12 20 LEU B C 1
ATOM 1621 O O . LEU B 1 20 ? 7.605 6.699 0.796 1 95.12 20 LEU B O 1
ATOM 1625 N N . ASP B 1 21 ? 8.055 7.469 2.793 1 92.12 21 ASP B N 1
ATOM 1626 C CA . ASP B 1 21 ? 8.93 8.516 2.271 1 92.12 21 ASP B CA 1
ATOM 1627 C C . ASP B 1 21 ? 10.133 7.918 1.542 1 92.12 21 ASP B C 1
ATOM 1629 O O . ASP B 1 21 ? 10.5 8.383 0.461 1 92.12 21 ASP B O 1
ATOM 1633 N N . MET B 1 22 ? 10.68 6.957 2.115 1 95.69 22 MET B N 1
ATOM 1634 C CA . MET B 1 22 ? 11.836 6.309 1.504 1 95.69 22 MET B CA 1
ATOM 1635 C C . MET B 1 22 ? 11.445 5.617 0.201 1 95.69 22 MET B C 1
ATOM 1637 O O . MET B 1 22 ? 12.164 5.711 -0.794 1 95.69 22 MET B O 1
ATOM 1641 N N . LEU B 1 23 ? 10.336 5 0.225 1 96.94 23 LEU B N 1
ATOM 1642 C CA . LEU B 1 23 ? 9.867 4.312 -0.974 1 96.94 23 LEU B CA 1
ATOM 1643 C C . LEU B 1 23 ? 9.586 5.305 -2.098 1 96.94 23 LEU B C 1
ATOM 1645 O O . LEU B 1 23 ? 9.883 5.027 -3.264 1 96.94 23 LEU B O 1
ATOM 1649 N N . ALA B 1 24 ? 9.023 6.391 -1.784 1 94.19 24 ALA B N 1
ATOM 1650 C CA . ALA B 1 24 ? 8.719 7.422 -2.771 1 94.19 24 ALA B CA 1
ATOM 1651 C C . ALA B 1 24 ? 9.984 7.875 -3.498 1 94.19 24 ALA B C 1
ATOM 1653 O O . ALA B 1 24 ? 9.93 8.242 -4.676 1 94.19 24 ALA B O 1
ATOM 1654 N N . GLN B 1 25 ? 11.094 7.793 -2.838 1 92.62 25 GLN B N 1
ATOM 1655 C CA . GLN B 1 25 ? 12.359 8.227 -3.412 1 92.62 25 GLN B CA 1
ATOM 1656 C C . GLN B 1 25 ? 13.07 7.082 -4.129 1 92.62 25 GLN B C 1
ATOM 1658 O O . GLN B 1 25 ? 13.711 7.285 -5.16 1 92.62 25 GLN B O 1
ATOM 1663 N N . ALA B 1 26 ? 12.867 5.914 -3.725 1 95.12 26 ALA B N 1
ATOM 1664 C CA . ALA B 1 26 ? 13.703 4.789 -4.141 1 95.12 26 ALA B CA 1
ATOM 1665 C C . ALA B 1 26 ? 13.055 4.02 -5.289 1 95.12 26 ALA B C 1
ATOM 1667 O O . ALA B 1 26 ? 13.742 3.322 -6.039 1 95.12 26 ALA B O 1
ATOM 1668 N N . SER B 1 27 ? 11.773 4.105 -5.391 1 95.75 27 SER B N 1
ATOM 1669 C CA . SER B 1 27 ? 11.07 3.246 -6.336 1 95.75 27 SER B CA 1
ATOM 1670 C C . SER B 1 27 ? 10.328 4.07 -7.391 1 95.75 27 SER B C 1
ATOM 1672 O O . SER B 1 27 ? 9.75 5.109 -7.074 1 95.75 27 SER B O 1
ATOM 1674 N N . THR B 1 28 ? 10.297 3.535 -8.57 1 92.75 28 THR B N 1
ATOM 1675 C CA . THR B 1 28 ? 9.523 4.129 -9.648 1 92.75 28 THR B CA 1
ATOM 1676 C C . THR B 1 28 ? 8.031 3.838 -9.469 1 92.75 28 THR B C 1
ATOM 1678 O O . THR B 1 28 ? 7.191 4.488 -10.094 1 92.75 28 THR B O 1
ATOM 1681 N N . ARG B 1 29 ? 7.742 2.83 -8.664 1 92.94 29 ARG B N 1
ATOM 1682 C CA . ARG B 1 29 ? 6.371 2.463 -8.32 1 92.94 29 ARG B CA 1
ATOM 1683 C C . ARG B 1 29 ? 6.227 2.262 -6.812 1 92.94 29 ARG B C 1
ATOM 1685 O O . ARG B 1 29 ? 5.961 1.15 -6.355 1 92.94 29 ARG B O 1
ATOM 1692 N N . PRO B 1 30 ? 6.195 3.334 -6.055 1 95.25 30 PRO B N 1
ATOM 1693 C CA . PRO B 1 30 ? 6.305 3.25 -4.598 1 95.25 30 PRO B CA 1
ATOM 1694 C C . PRO B 1 30 ? 5.117 2.537 -3.957 1 95.25 30 PRO B C 1
ATOM 1696 O O . PRO B 1 30 ? 5.281 1.826 -2.963 1 95.25 30 PRO B O 1
ATOM 1699 N N . ARG B 1 31 ? 3.918 2.742 -4.523 1 94.44 31 ARG B N 1
ATOM 1700 C CA . ARG B 1 31 ? 2.744 2.092 -3.951 1 94.44 31 ARG B CA 1
ATOM 1701 C C . ARG B 1 31 ? 2.818 0.579 -4.117 1 94.44 31 ARG B C 1
ATOM 1703 O O . ARG B 1 31 ? 2.494 -0.171 -3.195 1 94.44 31 ARG B O 1
ATOM 1710 N N . TYR B 1 32 ? 3.244 0.165 -5.281 1 94.38 32 TYR B N 1
ATOM 1711 C CA . TYR B 1 32 ? 3.441 -1.255 -5.547 1 94.38 32 TYR B CA 1
ATOM 1712 C C . TYR B 1 32 ? 4.527 -1.833 -4.648 1 94.38 32 TYR B C 1
ATOM 1714 O O . TYR B 1 32 ? 4.355 -2.908 -4.066 1 94.38 32 TYR B O 1
ATOM 1722 N N . ALA B 1 33 ? 5.605 -1.134 -4.547 1 97.44 33 ALA B N 1
ATOM 1723 C CA . ALA B 1 33 ? 6.719 -1.581 -3.715 1 97.44 33 ALA B CA 1
ATOM 1724 C C . ALA B 1 33 ? 6.285 -1.755 -2.264 1 97.44 33 ALA B C 1
ATOM 1726 O O . ALA B 1 33 ? 6.695 -2.707 -1.595 1 97.44 33 ALA B O 1
ATOM 1727 N N . PHE B 1 34 ? 5.516 -0.867 -1.798 1 97.38 34 PHE B N 1
ATOM 1728 C CA . PHE B 1 34 ? 5 -0.956 -0.436 1 97.38 34 PHE B CA 1
ATOM 1729 C C . PHE B 1 34 ? 4.18 -2.227 -0.248 1 97.38 34 PHE B C 1
ATOM 1731 O O . PHE B 1 34 ? 4.316 -2.916 0.765 1 97.38 34 PHE B O 1
ATOM 1738 N N . MET B 1 35 ? 3.342 -2.525 -1.192 1 96.94 35 MET B N 1
ATOM 1739 C CA . MET B 1 35 ? 2.52 -3.73 -1.105 1 96.94 35 MET B CA 1
ATOM 1740 C C . MET B 1 35 ? 3.389 -4.984 -1.129 1 96.94 35 MET B C 1
ATOM 1742 O O . MET B 1 35 ? 3.117 -5.945 -0.408 1 96.94 35 MET B O 1
ATOM 1746 N N . VAL B 1 36 ? 4.402 -4.953 -1.92 1 97.94 36 VAL B N 1
ATOM 1747 C CA . VAL B 1 36 ? 5.328 -6.082 -1.989 1 97.94 36 VAL B CA 1
ATOM 1748 C C . VAL B 1 36 ? 5.965 -6.312 -0.62 1 97.94 36 VAL B C 1
ATOM 1750 O O . VAL B 1 36 ? 5.945 -7.43 -0.1 1 97.94 36 VAL B O 1
ATOM 1753 N N . LEU B 1 37 ? 6.465 -5.227 -0.017 1 97.94 37 LEU B N 1
ATOM 1754 C CA . LEU B 1 37 ? 7.082 -5.34 1.3 1 97.94 37 LEU B CA 1
ATOM 1755 C C . LEU B 1 37 ? 6.082 -5.863 2.326 1 97.94 37 LEU B C 1
ATOM 1757 O O . LEU B 1 37 ? 6.422 -6.703 3.16 1 97.94 37 LEU B O 1
ATOM 1761 N N . SER B 1 38 ? 4.902 -5.391 2.215 1 96.19 38 SER B N 1
ATOM 1762 C CA . SER B 1 38 ? 3.873 -5.773 3.174 1 96.19 38 SER B CA 1
ATOM 1763 C C . SER B 1 38 ? 3.531 -7.254 3.061 1 96.19 38 SER B C 1
ATOM 1765 O O . SER B 1 38 ? 3.35 -7.938 4.07 1 96.19 38 SER B O 1
ATOM 1767 N N . LEU B 1 39 ? 3.41 -7.75 1.862 1 96.38 39 LEU B N 1
ATOM 1768 C CA . LEU B 1 39 ? 3.111 -9.164 1.649 1 96.38 39 LEU B CA 1
ATOM 1769 C C . LEU B 1 39 ? 4.277 -10.039 2.1 1 96.38 39 LEU B C 1
ATOM 1771 O O . LEU B 1 39 ? 4.066 -11.117 2.664 1 96.38 39 LEU B O 1
ATOM 1775 N N . ILE B 1 40 ? 5.48 -9.586 1.829 1 96.69 40 ILE B N 1
ATOM 1776 C CA . ILE B 1 40 ? 6.641 -10.328 2.303 1 96.69 40 ILE B CA 1
ATOM 1777 C C . ILE B 1 40 ? 6.605 -10.422 3.826 1 96.69 40 ILE B C 1
ATOM 1779 O O . ILE B 1 40 ? 6.852 -11.492 4.395 1 96.69 40 ILE B O 1
ATOM 1783 N N . ALA B 1 41 ? 6.32 -9.32 4.465 1 95.5 41 ALA B N 1
ATOM 1784 C CA . ALA B 1 41 ? 6.234 -9.297 5.922 1 95.5 41 ALA B CA 1
ATOM 1785 C C . ALA B 1 41 ? 5.211 -10.305 6.43 1 95.5 41 ALA B C 1
ATOM 1787 O O . ALA B 1 41 ? 5.41 -10.93 7.477 1 95.5 41 ALA B O 1
ATOM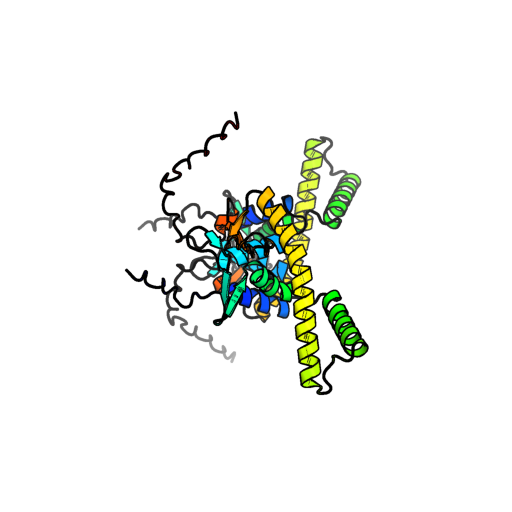 1788 N N . GLU B 1 42 ? 4.113 -10.453 5.691 1 92.38 42 GLU B N 1
ATOM 1789 C CA . GLU B 1 42 ? 3.041 -11.367 6.074 1 92.38 42 GLU B CA 1
ATOM 1790 C C . GLU B 1 42 ? 3.555 -12.805 6.195 1 92.38 42 GLU B C 1
ATOM 1792 O O . GLU B 1 42 ? 3.117 -13.555 7.07 1 92.38 42 GLU B O 1
ATOM 1797 N N . VAL B 1 43 ? 4.441 -13.156 5.352 1 93.19 43 VAL B N 1
ATOM 1798 C CA . VAL B 1 43 ? 4.832 -14.562 5.293 1 93.19 43 VAL B CA 1
ATOM 1799 C C . VAL B 1 43 ? 6.258 -14.727 5.812 1 93.19 43 VAL B C 1
ATOM 1801 O O . VAL B 1 43 ? 6.855 -15.797 5.668 1 93.19 43 VAL B O 1
ATOM 1804 N N . ALA B 1 44 ? 6.801 -13.656 6.355 1 94.69 44 ALA B N 1
ATOM 1805 C CA . ALA B 1 44 ? 8.156 -13.719 6.895 1 94.69 44 ALA B CA 1
ATOM 1806 C C . ALA B 1 44 ? 8.18 -14.461 8.227 1 94.69 44 ALA B C 1
ATOM 1808 O O . ALA B 1 44 ? 7.195 -14.445 8.977 1 94.69 44 ALA B O 1
ATOM 1809 N N . ASP B 1 45 ? 9.258 -15.078 8.484 1 91.44 45 ASP B N 1
ATOM 1810 C CA . ASP B 1 45 ? 9.453 -15.711 9.789 1 91.44 45 ASP B CA 1
ATOM 1811 C C . ASP B 1 45 ? 9.953 -14.703 10.82 1 91.44 45 ASP B C 1
ATOM 1813 O O . ASP B 1 45 ? 9.914 -13.492 10.586 1 91.44 45 ASP B O 1
ATOM 1817 N N . GLY B 1 46 ? 10.266 -15.172 11.953 1 86.19 46 GLY B N 1
ATOM 1818 C CA . GLY B 1 46 ? 10.68 -14.32 13.055 1 86.19 46 GLY B CA 1
ATOM 1819 C C . GLY B 1 46 ? 11.891 -13.469 12.734 1 86.19 46 GLY B C 1
ATOM 1820 O O . GLY B 1 46 ? 12.133 -12.453 13.383 1 86.19 46 GLY B O 1
ATOM 1821 N N . ARG B 1 47 ? 12.711 -13.945 11.742 1 90 47 ARG B N 1
ATOM 1822 C CA . ARG B 1 47 ? 13.906 -13.203 11.352 1 90 47 ARG B CA 1
ATOM 1823 C C . ARG B 1 47 ? 13.602 -12.242 10.211 1 90 47 ARG B C 1
ATOM 1825 O O . ARG B 1 47 ? 14.492 -11.539 9.734 1 90 47 ARG B O 1
ATOM 1832 N N . GLY B 1 48 ? 12.391 -12.211 9.82 1 95.31 48 GLY B N 1
ATOM 1833 C CA . GLY B 1 48 ? 11.992 -11.344 8.727 1 95.31 48 GLY B CA 1
ATOM 1834 C C . GLY B 1 48 ? 12.266 -11.938 7.355 1 95.31 48 GLY B C 1
ATOM 1835 O O . GLY B 1 48 ? 12.266 -11.227 6.352 1 95.31 48 GLY B O 1
ATOM 1836 N N . GLU B 1 49 ? 12.562 -13.25 7.324 1 96.06 49 GLU B N 1
ATOM 1837 C CA . GLU B 1 49 ? 12.883 -13.93 6.074 1 96.06 49 GLU B CA 1
ATOM 1838 C C . GLU B 1 49 ? 11.664 -14.664 5.52 1 96.06 49 GLU B C 1
ATOM 1840 O O . GLU B 1 49 ? 10.93 -15.305 6.27 1 96.06 49 GLU B O 1
ATOM 1845 N N . ALA B 1 50 ? 11.469 -14.508 4.211 1 96.38 50 ALA B N 1
ATOM 1846 C CA . ALA B 1 50 ? 10.359 -15.172 3.523 1 96.38 50 ALA B CA 1
ATOM 1847 C C . ALA B 1 50 ? 10.859 -15.984 2.336 1 96.38 50 ALA B C 1
ATOM 1849 O O . ALA B 1 50 ? 11.727 -15.539 1.583 1 96.38 50 ALA B O 1
ATOM 1850 N N . GLY B 1 51 ? 10.188 -17.141 2.137 1 93.62 51 GLY B N 1
ATOM 1851 C CA . GLY B 1 51 ? 10.523 -17.984 1.005 1 93.62 51 GLY B CA 1
ATOM 1852 C C . GLY B 1 51 ? 11.5 -19.094 1.358 1 93.62 51 GLY B C 1
ATOM 1853 O O . GLY B 1 51 ? 11.82 -19.297 2.531 1 93.62 51 GLY B O 1
ATOM 1854 N N . PRO B 1 52 ? 11.969 -19.938 0.438 1 94.69 52 PRO B N 1
ATOM 1855 C CA . PRO B 1 52 ? 11.625 -19.766 -0.977 1 94.69 52 PRO B CA 1
ATOM 1856 C C . PRO B 1 52 ? 10.195 -20.172 -1.295 1 94.69 52 PRO B C 1
ATOM 1858 O O . PRO B 1 52 ? 9.664 -19.812 -2.354 1 94.69 52 PRO B O 1
ATOM 1861 N N . PHE B 1 53 ? 9.547 -20.859 -0.324 1 93.31 53 PHE B N 1
ATOM 1862 C CA . PHE B 1 53 ? 8.188 -21.328 -0.552 1 93.31 53 PHE B CA 1
ATOM 1863 C C . PHE B 1 53 ? 7.238 -20.781 0.504 1 93.31 53 PHE B C 1
ATOM 1865 O O . PHE B 1 53 ? 7.648 -20.5 1.634 1 93.31 53 PHE B O 1
ATOM 1872 N N . VAL B 1 54 ? 6.004 -20.625 0.046 1 93.06 54 VAL B N 1
ATOM 1873 C CA . VAL B 1 54 ? 4.914 -20.188 0.907 1 93.06 54 VAL B CA 1
ATOM 1874 C C . VAL B 1 54 ? 3.76 -21.188 0.831 1 93.06 54 VAL B C 1
ATOM 1876 O O . VAL B 1 54 ? 3.432 -21.688 -0.249 1 93.06 54 VAL B O 1
ATOM 1879 N N . ARG B 1 55 ? 3.217 -21.453 1.93 1 87.94 55 ARG B N 1
ATOM 1880 C CA . ARG B 1 55 ? 2.07 -22.359 1.968 1 87.94 55 ARG B CA 1
ATOM 1881 C C . ARG B 1 55 ? 0.771 -21.578 2.152 1 87.94 55 ARG B C 1
ATOM 1883 O O . ARG B 1 55 ? 0.686 -20.688 3.006 1 87.94 55 ARG B O 1
ATOM 1890 N N . ARG B 1 56 ? -0.221 -21.859 1.296 1 79.62 56 ARG B N 1
ATOM 1891 C CA . ARG B 1 56 ? -1.566 -21.297 1.38 1 79.62 56 ARG B CA 1
ATOM 1892 C C . ARG B 1 56 ? -2.621 -22.375 1.107 1 79.62 56 ARG B C 1
ATOM 1894 O O . ARG B 1 56 ? -2.641 -22.969 0.032 1 79.62 56 ARG B O 1
ATOM 1901 N N . GLY B 1 57 ? -3.646 -22.547 1.978 1 76 57 GLY B N 1
ATOM 1902 C CA . GLY B 1 57 ? -4.711 -23.531 1.791 1 76 57 GLY B CA 1
ATOM 1903 C C . GLY B 1 57 ? -4.199 -24.922 1.504 1 76 57 GLY B C 1
ATOM 1904 O O . GLY B 1 57 ? -4.773 -25.641 0.686 1 76 57 GLY B O 1
ATOM 1905 N N . GLY B 1 58 ? -3.125 -25.328 1.919 1 78.44 58 GLY B N 1
ATOM 1906 C CA . GLY B 1 58 ? -2.574 -26.656 1.7 1 78.44 58 GLY B CA 1
ATOM 1907 C C . GLY B 1 58 ? -1.686 -26.734 0.474 1 78.44 58 GLY B C 1
ATOM 1908 O O . GLY B 1 58 ? -1.086 -27.781 0.205 1 78.44 58 GLY B O 1
ATOM 1909 N N . GLU B 1 59 ? -1.688 -25.703 -0.275 1 85.06 59 GLU B N 1
ATOM 1910 C CA . GLU B 1 59 ? -0.855 -25.656 -1.475 1 85.06 59 GLU B CA 1
ATOM 1911 C C . GLU B 1 59 ? 0.439 -24.891 -1.223 1 85.06 59 GLU B C 1
ATOM 1913 O O . GLU B 1 59 ? 0.477 -23.984 -0.386 1 85.06 59 GLU B O 1
ATOM 1918 N N . GLN B 1 60 ? 1.463 -25.406 -1.96 1 90.06 60 GLN B N 1
ATOM 1919 C CA . GLN B 1 60 ? 2.764 -24.766 -1.856 1 90.06 60 GLN B CA 1
ATOM 1920 C C . GLN B 1 60 ? 3.072 -23.938 -3.107 1 90.06 60 GLN B C 1
ATOM 1922 O O . GLN B 1 60 ? 2.887 -24.422 -4.23 1 90.06 60 GLN B O 1
ATOM 1927 N N . PHE B 1 61 ? 3.525 -22.703 -2.873 1 89.25 61 PHE B N 1
ATOM 1928 C CA . PHE B 1 61 ? 3.896 -21.781 -3.93 1 89.25 61 PHE B CA 1
ATOM 1929 C C . PHE B 1 61 ? 5.328 -21.281 -3.744 1 89.25 61 PHE B C 1
ATOM 1931 O O . PHE B 1 61 ? 5.824 -21.219 -2.617 1 89.25 61 PHE B O 1
ATOM 1938 N N . THR B 1 62 ? 5.98 -21.078 -4.949 1 92.5 62 THR B N 1
ATOM 1939 C CA . THR B 1 62 ? 7.168 -20.25 -4.773 1 92.5 62 THR B CA 1
ATOM 1940 C C . THR B 1 62 ? 6.797 -18.875 -4.234 1 92.5 62 THR B C 1
ATOM 1942 O O . THR B 1 62 ? 5.707 -18.359 -4.508 1 92.5 62 THR B O 1
ATOM 1945 N N . LEU B 1 63 ? 7.691 -18.25 -3.518 1 94.94 63 LEU B N 1
ATOM 1946 C CA . LEU B 1 63 ? 7.422 -16.922 -2.977 1 94.94 63 LEU B CA 1
ATOM 1947 C C . LEU B 1 63 ? 7.047 -15.938 -4.09 1 94.94 63 LEU B C 1
ATOM 1949 O O . LEU B 1 63 ? 6.094 -15.172 -3.951 1 94.94 63 LEU B O 1
ATOM 1953 N N . ARG B 1 64 ? 7.754 -15.977 -5.148 1 94.94 64 ARG B N 1
ATOM 1954 C CA . ARG B 1 64 ? 7.504 -15.047 -6.246 1 94.94 64 ARG B CA 1
ATOM 1955 C C . ARG B 1 64 ? 6.125 -15.281 -6.852 1 94.94 64 ARG B C 1
ATOM 1957 O O . ARG B 1 64 ? 5.402 -14.32 -7.145 1 94.94 64 ARG B O 1
ATOM 1964 N N . ASP B 1 65 ? 5.816 -16.547 -7 1 92 65 ASP B N 1
ATOM 1965 C CA . ASP B 1 65 ? 4.488 -16.828 -7.535 1 92 65 ASP B CA 1
ATOM 1966 C C . ASP B 1 65 ? 3.396 -16.359 -6.578 1 92 65 ASP B C 1
ATOM 1968 O O . ASP B 1 65 ? 2.396 -15.773 -7.008 1 92 65 ASP B O 1
ATOM 1972 N N . TRP B 1 66 ? 3.588 -16.609 -5.379 1 93.56 66 TRP B N 1
ATOM 1973 C CA . TRP B 1 66 ? 2.619 -16.203 -4.371 1 93.56 66 TRP B CA 1
ATOM 1974 C C . TRP B 1 66 ? 2.457 -14.68 -4.355 1 93.56 66 TRP B C 1
ATOM 1976 O O . TRP B 1 66 ? 1.338 -14.172 -4.297 1 93.56 66 TRP B O 1
ATOM 1986 N N . LEU B 1 67 ? 3.525 -13.969 -4.398 1 96 67 LEU B N 1
ATOM 1987 C CA . LEU B 1 67 ? 3.484 -12.516 -4.438 1 96 67 LEU B CA 1
ATOM 1988 C C . LEU B 1 67 ? 2.74 -12.023 -5.676 1 96 67 LEU B C 1
ATOM 1990 O O . LEU B 1 67 ? 1.878 -11.148 -5.582 1 96 67 LEU B O 1
ATOM 1994 N N . CYS B 1 68 ? 3.059 -12.578 -6.816 1 94.31 68 CYS B N 1
ATOM 1995 C CA . CYS B 1 68 ? 2.41 -12.188 -8.062 1 94.31 68 CYS B CA 1
ATOM 1996 C C . CYS B 1 68 ? 0.907 -12.422 -7.992 1 94.31 68 CYS B C 1
ATOM 1998 O O . CYS B 1 68 ? 0.119 -11.547 -8.352 1 94.31 68 CYS B O 1
ATOM 2000 N N . ASP B 1 69 ? 0.552 -13.539 -7.465 1 90.75 69 ASP B N 1
ATOM 2001 C CA . ASP B 1 69 ? -0.866 -13.875 -7.375 1 90.75 69 ASP B CA 1
ATOM 2002 C C . ASP B 1 69 ? -1.584 -12.961 -6.383 1 90.75 69 ASP B C 1
ATOM 2004 O O . ASP B 1 69 ? -2.736 -12.586 -6.602 1 90.75 69 ASP B O 1
ATOM 2008 N N . SER B 1 70 ? -0.937 -12.68 -5.309 1 92.94 70 SER B N 1
ATOM 2009 C CA . SER B 1 70 ? -1.532 -11.844 -4.27 1 92.94 70 SER B CA 1
ATOM 2010 C C . SER B 1 70 ? -1.714 -10.406 -4.754 1 92.94 70 SER B C 1
ATOM 2012 O O . SER B 1 70 ? -2.615 -9.703 -4.297 1 92.94 70 SER B O 1
ATOM 2014 N N . LEU B 1 71 ? -0.917 -9.984 -5.711 1 94 71 LEU B N 1
ATOM 2015 C CA . LEU B 1 71 ? -0.95 -8.609 -6.191 1 94 71 LEU B CA 1
ATOM 2016 C C . LEU B 1 71 ? -1.807 -8.492 -7.449 1 94 71 LEU B C 1
ATOM 2018 O O . LEU B 1 71 ? -2.184 -7.387 -7.848 1 94 71 LEU B O 1
ATOM 2022 N N . ALA B 1 72 ? -2.156 -9.578 -8 1 90.69 72 ALA B N 1
ATOM 2023 C CA . ALA B 1 72 ? -2.854 -9.609 -9.281 1 90.69 72 ALA B CA 1
ATOM 2024 C C . ALA B 1 72 ? -4.172 -8.844 -9.211 1 90.69 72 ALA B C 1
ATOM 2026 O O . ALA B 1 72 ? -4.52 -8.109 -10.141 1 90.69 72 ALA B O 1
ATOM 2027 N N . PRO B 1 73 ? -4.891 -8.961 -8.109 1 87.88 73 PRO B N 1
ATOM 2028 C CA . PRO B 1 73 ? -6.188 -8.273 -8.055 1 87.88 73 PRO B CA 1
ATOM 2029 C C . PRO B 1 73 ? -6.055 -6.754 -8.141 1 87.88 73 PRO B C 1
ATOM 2031 O O . PRO B 1 73 ? -7.008 -6.07 -8.531 1 87.88 73 PRO B O 1
ATOM 2034 N N . MET B 1 74 ? -4.926 -6.227 -7.789 1 89.25 74 MET B N 1
ATOM 2035 C CA . MET B 1 74 ? -4.723 -4.777 -7.766 1 89.25 74 MET B CA 1
ATOM 2036 C C . MET B 1 74 ? -4.812 -4.195 -9.172 1 89.25 74 MET B C 1
ATOM 2038 O O . MET B 1 74 ? -5.043 -2.996 -9.336 1 89.25 74 MET B O 1
ATOM 2042 N N . GLY B 1 75 ? -4.641 -5.02 -10.148 1 81.06 75 GLY B N 1
ATOM 2043 C CA . GLY B 1 75 ? -4.727 -4.582 -11.539 1 81.06 75 GLY B CA 1
ATOM 2044 C C . GLY B 1 75 ? -6.051 -4.93 -12.188 1 81.06 75 GLY B C 1
ATOM 2045 O O . GLY B 1 75 ? -6.211 -4.766 -13.398 1 81.06 75 GLY B O 1
ATOM 2046 N N . GLY B 1 76 ? -6.969 -5.383 -11.453 1 69.81 76 GLY B N 1
ATOM 2047 C CA . GLY B 1 76 ? -8.188 -5.945 -12.016 1 69.81 76 GLY B CA 1
ATOM 2048 C C . GLY B 1 76 ? -9.047 -4.91 -12.719 1 69.81 76 GLY B C 1
ATOM 2049 O O . GLY B 1 76 ? -9.758 -5.23 -13.68 1 69.81 76 GLY B O 1
ATOM 2050 N N . ARG B 1 77 ? -9.016 -3.762 -12.305 1 68.12 77 ARG B N 1
ATOM 2051 C CA . ARG B 1 77 ? -9.836 -2.73 -12.93 1 68.12 77 ARG B CA 1
ATOM 2052 C C . ARG B 1 77 ? -9.07 -2.025 -14.039 1 68.12 77 ARG B C 1
ATOM 2054 O O . ARG B 1 77 ? -9.602 -1.12 -14.688 1 68.12 77 ARG B O 1
ATOM 2061 N N . ASP B 1 78 ? -8.062 -2.613 -14.211 1 70.62 78 ASP B N 1
ATOM 2062 C CA . ASP B 1 78 ? -7.23 -2.031 -15.258 1 70.62 78 ASP B CA 1
ATOM 2063 C C . ASP B 1 78 ? -7.73 -2.432 -16.641 1 70.62 78 ASP B C 1
ATOM 2065 O O . ASP B 1 78 ? -7.887 -3.619 -16.938 1 70.62 78 ASP B O 1
ATOM 2069 N N . PRO B 1 79 ? -8.156 -1.512 -17.375 1 74.62 79 PRO B N 1
ATOM 2070 C CA . PRO B 1 79 ? -8.602 -1.795 -18.75 1 74.62 79 PRO B CA 1
ATOM 2071 C C . PRO B 1 79 ? -7.684 -2.773 -19.469 1 74.62 79 PRO B C 1
ATOM 2073 O O . PRO B 1 79 ? -8.141 -3.529 -20.344 1 74.62 79 PRO B O 1
ATOM 2076 N N . ARG B 1 80 ? -6.492 -2.766 -19.031 1 74.5 80 ARG B N 1
ATOM 2077 C CA . ARG B 1 80 ? -5.543 -3.678 -19.656 1 74.5 80 ARG B CA 1
ATOM 2078 C C . ARG B 1 80 ? -5.891 -5.129 -19.359 1 74.5 80 ARG B C 1
ATOM 2080 O O . ARG B 1 80 ? -5.664 -6.02 -20.172 1 74.5 80 ARG B O 1
ATOM 2087 N N . ARG B 1 81 ? -6.441 -5.316 -18.188 1 77.56 81 ARG B N 1
ATOM 2088 C CA . ARG B 1 81 ? -6.824 -6.676 -17.828 1 77.56 81 ARG B CA 1
ATOM 2089 C C . ARG B 1 81 ? -8.016 -7.145 -18.656 1 77.56 81 ARG B C 1
ATOM 2091 O O . ARG B 1 81 ? -8.062 -8.297 -19.094 1 77.56 81 ARG B O 1
ATOM 2098 N N . ILE B 1 82 ? -8.906 -6.27 -18.906 1 77.88 82 ILE B N 1
ATOM 2099 C CA . ILE B 1 82 ? -10.062 -6.59 -19.734 1 77.88 82 ILE B CA 1
ATOM 2100 C C . ILE B 1 82 ? -9.617 -6.891 -21.156 1 77.88 82 ILE B C 1
ATOM 2102 O O . ILE B 1 82 ? -10.055 -7.875 -21.75 1 77.88 82 ILE B O 1
ATOM 2106 N N . ALA B 1 83 ? -8.789 -6.129 -21.562 1 88.75 83 ALA B N 1
ATOM 2107 C CA . ALA B 1 83 ? -8.25 -6.328 -22.906 1 88.75 83 ALA B CA 1
ATOM 2108 C C . ALA B 1 83 ? -7.484 -7.645 -23 1 88.75 83 ALA B C 1
ATOM 2110 O O . ALA B 1 83 ? -7.551 -8.336 -24.016 1 88.75 83 ALA B O 1
ATOM 2111 N N . LEU B 1 84 ? -6.82 -7.988 -21.969 1 89 84 LEU B N 1
ATOM 2112 C CA . LEU B 1 84 ? -6.074 -9.242 -21.953 1 89 84 LEU B CA 1
ATOM 2113 C C . LEU B 1 84 ? -7.02 -10.438 -22.047 1 89 84 LEU B C 1
ATOM 2115 O O . LEU B 1 84 ? -6.742 -11.398 -22.766 1 89 84 LEU B O 1
ATOM 2119 N N . ALA B 1 85 ? -8.133 -10.336 -21.359 1 86.44 85 ALA B N 1
ATOM 2120 C CA . ALA B 1 85 ? -9.102 -11.43 -21.391 1 86.44 85 ALA B CA 1
ATOM 2121 C C . ALA B 1 85 ? -9.664 -11.625 -22.797 1 86.44 85 ALA B C 1
ATOM 2123 O O . ALA B 1 85 ? -9.828 -12.766 -23.25 1 86.44 85 ALA B O 1
ATOM 2124 N N . GLU B 1 86 ? -9.852 -10.57 -23.391 1 89.62 86 GLU B N 1
ATOM 2125 C CA . GLU B 1 86 ? -10.344 -10.633 -24.766 1 89.62 86 GLU B CA 1
ATOM 2126 C C . GLU B 1 86 ? -9.297 -11.227 -25.703 1 89.62 86 GLU B C 1
ATOM 2128 O O . GLU B 1 86 ? -9.625 -12.039 -26.578 1 89.62 86 GLU B O 1
ATOM 2133 N N . ARG B 1 87 ? -8.141 -10.844 -25.469 1 93.06 87 ARG B N 1
ATOM 2134 C CA . ARG B 1 87 ? -7.047 -11.375 -26.281 1 93.06 87 ARG B CA 1
ATOM 2135 C C . ARG B 1 87 ? -6.848 -12.867 -26.031 1 93.06 87 ARG B C 1
ATOM 2137 O O . ARG B 1 87 ? -6.609 -13.633 -26.953 1 93.06 87 ARG B O 1
ATOM 2144 N N . VAL B 1 88 ? -6.926 -13.234 -24.828 1 93.69 88 VAL B N 1
ATOM 2145 C CA . VAL B 1 88 ? -6.781 -14.633 -24.453 1 93.69 88 VAL B CA 1
ATOM 2146 C C . VAL B 1 88 ? -7.887 -15.461 -25.109 1 93.69 88 VAL B C 1
ATOM 2148 O O . VAL B 1 88 ? -7.625 -16.531 -25.672 1 93.69 88 VAL B O 1
ATOM 2151 N N . LYS B 1 89 ? -9.078 -14.938 -25.047 1 93.31 89 LYS B N 1
ATOM 2152 C CA . LYS B 1 89 ? -10.203 -15.617 -25.688 1 93.31 89 LYS B CA 1
ATOM 2153 C C . LYS B 1 89 ? -9.953 -15.789 -27.188 1 93.31 89 LYS B C 1
ATOM 2155 O O . LYS B 1 89 ? -10.141 -16.875 -27.734 1 93.31 89 LYS B O 1
ATOM 2160 N N . ALA B 1 90 ? -9.547 -14.766 -27.766 1 93.81 90 ALA B N 1
ATOM 2161 C CA . ALA B 1 90 ? -9.25 -14.789 -29.203 1 93.81 90 ALA B CA 1
ATOM 2162 C C . ALA B 1 90 ? -8.148 -15.789 -29.516 1 93.81 90 ALA B C 1
ATOM 2164 O O . ALA B 1 90 ? -8.242 -16.531 -30.5 1 93.81 90 ALA B O 1
ATOM 2165 N N . ASP B 1 91 ? -7.121 -15.805 -28.719 1 93.69 91 ASP B N 1
ATOM 2166 C CA . ASP B 1 91 ? -6 -16.719 -28.906 1 93.69 91 ASP B CA 1
ATOM 2167 C C . ASP B 1 91 ? -6.453 -18.172 -28.766 1 93.69 91 ASP B C 1
ATOM 2169 O O . ASP B 1 91 ? -6.066 -19.031 -29.562 1 93.69 91 ASP B O 1
ATOM 2173 N N . LEU B 1 92 ? -7.301 -18.469 -27.781 1 93.56 92 LEU B N 1
ATOM 2174 C CA . LEU B 1 92 ? -7.77 -19.828 -27.547 1 93.56 92 LEU B CA 1
ATOM 2175 C C . LEU B 1 92 ? -8.695 -20.281 -28.672 1 93.56 92 LEU B C 1
ATOM 2177 O O . LEU B 1 92 ? -8.672 -21.453 -29.062 1 93.56 92 LEU B O 1
ATOM 2181 N N . LEU B 1 93 ? -9.484 -19.359 -29.188 1 92.75 93 LEU B N 1
ATOM 2182 C CA . LEU B 1 93 ? -10.344 -19.656 -30.328 1 92.75 93 LEU B CA 1
ATOM 2183 C C . LEU B 1 93 ? -9.516 -19.969 -31.578 1 92.75 93 LEU B C 1
ATOM 2185 O O . LEU B 1 93 ? -9.797 -20.938 -32.281 1 92.75 93 LEU B O 1
ATOM 2189 N N . ALA B 1 94 ? -8.578 -19.188 -31.734 1 94.62 94 ALA B N 1
ATOM 2190 C CA . ALA B 1 94 ? -7.73 -19.312 -32.938 1 94.62 94 ALA B CA 1
ATOM 2191 C C . ALA B 1 94 ? -6.969 -20.625 -32.906 1 94.62 94 ALA B C 1
ATOM 2193 O O . ALA B 1 94 ? -6.754 -21.234 -33.969 1 94.62 94 ALA B O 1
ATOM 2194 N N . THR B 1 95 ? -6.52 -21.094 -31.781 1 93.56 95 THR B N 1
ATOM 2195 C CA . THR B 1 95 ? -5.738 -22.312 -31.672 1 93.56 95 THR B CA 1
ATOM 2196 C C . THR B 1 95 ? -6.648 -23.516 -31.484 1 93.56 95 THR B C 1
ATOM 2198 O O . THR B 1 95 ? -6.176 -24.656 -31.422 1 93.56 95 THR B O 1
ATOM 2201 N N . GLY B 1 96 ? -7.93 -23.266 -31.359 1 91.5 96 GLY B N 1
ATOM 2202 C CA . GLY B 1 96 ? -8.898 -24.344 -31.219 1 91.5 96 GLY B CA 1
ATOM 2203 C C . GLY B 1 96 ? -8.859 -25.016 -29.859 1 91.5 96 GLY B C 1
ATOM 2204 O O . GLY B 1 96 ? -9.25 -26.172 -29.719 1 91.5 96 GLY B O 1
ATOM 2205 N N . THR B 1 97 ? -8.305 -24.344 -28.875 1 92.44 97 THR B N 1
ATOM 2206 C CA . THR B 1 97 ? -8.109 -24.938 -27.547 1 92.44 97 THR B CA 1
ATOM 2207 C C . THR B 1 97 ? -9.211 -24.484 -26.594 1 92.44 97 THR B C 1
ATOM 2209 O O . THR B 1 97 ? -9.242 -24.922 -25.438 1 92.44 97 THR B O 1
ATOM 2212 N N . LEU B 1 98 ? -10.117 -23.703 -27.031 1 92.38 98 LEU B N 1
ATOM 2213 C CA . LEU B 1 98 ? -11.227 -23.266 -26.188 1 92.38 98 LEU B CA 1
ATOM 2214 C C . LEU B 1 98 ? -12.266 -24.375 -26.062 1 92.38 98 LEU B C 1
ATOM 2216 O O . LEU B 1 98 ? -12.812 -24.844 -27.062 1 92.38 98 LEU B O 1
ATOM 2220 N N . PRO B 1 99 ? -12.477 -24.781 -24.906 1 92.88 99 PRO B N 1
ATOM 2221 C CA . PRO B 1 99 ? -13.5 -25.812 -24.719 1 92.88 99 PRO B CA 1
ATOM 2222 C C . PRO B 1 99 ? -14.867 -25.391 -25.25 1 92.88 99 PRO B C 1
ATOM 2224 O O . PRO B 1 99 ? -15.203 -24.203 -25.234 1 92.88 99 PRO B O 1
ATOM 2227 N N . PRO B 1 100 ? -15.648 -26.375 -25.703 1 90.44 100 PRO B N 1
ATOM 2228 C CA . PRO B 1 100 ? -16.969 -26.062 -26.25 1 90.44 100 PRO B CA 1
ATOM 2229 C C . PRO B 1 100 ? -17.984 -25.688 -25.172 1 90.44 100 PRO B C 1
ATOM 2231 O O . PRO B 1 100 ? -18.891 -24.891 -25.438 1 90.44 100 PRO B O 1
ATOM 2234 N N . ASP B 1 101 ? -17.828 -26.234 -24 1 93.44 101 ASP B N 1
ATOM 2235 C CA . ASP B 1 101 ? -18.703 -25.922 -22.891 1 93.44 101 ASP B CA 1
ATOM 2236 C C . ASP B 1 101 ? -18.438 -24.516 -22.359 1 93.44 101 ASP B C 1
ATOM 2238 O O . ASP B 1 101 ? -17.281 -24.141 -22.125 1 93.44 101 ASP B O 1
ATOM 2242 N N . THR B 1 102 ? -19.578 -23.781 -22.219 1 91.75 102 THR B N 1
ATOM 2243 C CA . THR B 1 102 ? -19.469 -22.375 -21.844 1 91.75 102 THR B CA 1
ATOM 2244 C C . THR B 1 102 ? -18.75 -22.234 -20.5 1 91.75 102 THR B C 1
ATOM 2246 O O . THR B 1 102 ? -17.875 -21.375 -20.359 1 91.75 102 THR B O 1
ATOM 2249 N N . ALA B 1 103 ? -19.078 -23 -19.562 1 92.81 103 ALA B N 1
ATOM 2250 C CA . ALA B 1 103 ? -18.453 -22.922 -18.234 1 92.81 103 ALA B CA 1
ATOM 2251 C C . ALA B 1 103 ? -16.984 -23.312 -18.312 1 92.81 103 ALA B C 1
ATOM 2253 O O . ALA B 1 103 ? -16.141 -22.672 -17.672 1 92.81 103 ALA B O 1
ATOM 2254 N N . ALA B 1 104 ? -16.75 -24.297 -19.047 1 93.5 104 ALA B N 1
ATOM 2255 C CA . ALA B 1 104 ? -15.383 -24.766 -19.203 1 93.5 104 ALA B CA 1
ATOM 2256 C C . ALA B 1 104 ? -14.547 -23.734 -19.984 1 93.5 104 ALA B C 1
ATOM 2258 O O . ALA B 1 104 ? -13.367 -23.547 -19.688 1 93.5 104 ALA B O 1
ATOM 2259 N N . ALA B 1 105 ? -15.18 -23.172 -20.938 1 93.12 105 ALA B N 1
ATOM 2260 C CA . ALA B 1 105 ? -14.5 -22.125 -21.719 1 93.12 105 ALA B CA 1
ATOM 2261 C C . ALA B 1 105 ? -14.133 -20.938 -20.828 1 93.12 105 ALA B C 1
ATOM 2263 O O . ALA B 1 105 ? -13.008 -20.438 -20.891 1 93.12 105 ALA B O 1
ATOM 2264 N N . ALA B 1 106 ? -15.039 -20.516 -19.984 1 91.69 106 ALA B N 1
ATOM 2265 C CA . ALA B 1 106 ? -14.789 -19.406 -19.062 1 91.69 106 ALA B CA 1
ATOM 2266 C C . ALA B 1 106 ? -13.648 -19.734 -18.094 1 91.69 106 ALA B C 1
ATOM 2268 O O . ALA B 1 106 ? -12.797 -18.875 -17.828 1 91.69 106 ALA B O 1
ATOM 2269 N N . ALA B 1 107 ? -13.625 -20.891 -17.688 1 92.44 107 ALA B N 1
ATOM 2270 C CA . ALA B 1 107 ? -12.578 -21.328 -16.766 1 92.44 107 ALA B CA 1
ATOM 2271 C C . ALA B 1 107 ? -11.219 -21.359 -17.453 1 92.44 107 ALA B C 1
ATOM 2273 O O . ALA B 1 107 ? -10.211 -20.969 -16.859 1 92.44 107 ALA B O 1
ATOM 2274 N N . ALA B 1 108 ? -11.242 -21.828 -18.641 1 92.75 108 ALA B N 1
ATOM 2275 C CA . ALA B 1 108 ? -10 -21.891 -19.406 1 92.75 108 ALA B CA 1
ATOM 2276 C C . ALA B 1 108 ? -9.438 -20.5 -19.656 1 92.75 108 ALA B C 1
ATOM 2278 O O . ALA B 1 108 ? -8.234 -20.281 -19.562 1 92.75 108 ALA B O 1
ATOM 2279 N N . ILE B 1 109 ? -10.312 -19.609 -19.984 1 91.88 109 ILE B N 1
ATOM 2280 C CA . ILE B 1 109 ? -9.906 -18.219 -20.219 1 91.88 109 ILE B CA 1
ATOM 2281 C C . ILE B 1 109 ? -9.328 -17.641 -18.938 1 91.88 109 ILE B C 1
ATOM 2283 O O . ILE B 1 109 ? -8.242 -17.047 -18.953 1 91.88 109 ILE B O 1
ATOM 2287 N N . GLU B 1 110 ? -9.961 -17.812 -17.859 1 88.62 110 GLU B N 1
ATOM 2288 C CA . GLU B 1 110 ? -9.508 -17.281 -16.578 1 88.62 110 GLU B CA 1
ATOM 2289 C C . GLU B 1 110 ? -8.141 -17.844 -16.203 1 88.62 110 GLU B C 1
ATOM 2291 O O . GLU B 1 110 ? -7.281 -17.125 -15.695 1 88.62 110 GLU B O 1
ATOM 2296 N N . GLU B 1 111 ? -8.016 -19.062 -16.453 1 89.56 111 GLU B N 1
ATOM 2297 C CA . GLU B 1 111 ? -6.746 -19.703 -16.125 1 89.56 111 GLU B CA 1
ATOM 2298 C C . GLU B 1 111 ? -5.605 -19.141 -16.969 1 89.56 111 GLU B C 1
ATOM 2300 O O . GLU B 1 111 ? -4.523 -18.859 -16.453 1 89.56 111 GLU B O 1
ATOM 2305 N N . GLU B 1 112 ? -5.906 -19 -18.219 1 91.94 112 GLU B N 1
ATOM 2306 C CA . GLU B 1 112 ? -4.887 -18.453 -19.109 1 91.94 112 GLU B CA 1
ATOM 2307 C C . GLU B 1 112 ? -4.582 -17 -18.781 1 91.94 112 GLU B C 1
ATOM 2309 O O . GLU B 1 112 ? -3.426 -16.578 -18.828 1 91.94 112 GLU B O 1
ATOM 2314 N N . VAL B 1 113 ? -5.582 -16.266 -18.422 1 89.38 113 VAL B N 1
ATOM 2315 C CA . VAL B 1 113 ? -5.387 -14.875 -18.016 1 89.38 113 VAL B CA 1
ATOM 2316 C C . VAL B 1 113 ? -4.52 -14.82 -16.766 1 89.38 113 VAL B C 1
ATOM 2318 O O . VAL B 1 113 ? -3.584 -14.023 -16.672 1 89.38 113 VAL B O 1
ATOM 2321 N N . ARG B 1 114 ? -4.777 -15.656 -15.867 1 86.44 114 ARG B N 1
ATOM 2322 C CA . ARG B 1 114 ? -4.016 -15.703 -14.625 1 86.44 114 ARG B CA 1
ATOM 2323 C C . ARG B 1 114 ? -2.543 -16 -14.898 1 86.44 114 ARG B C 1
ATOM 2325 O O . ARG B 1 114 ? -1.661 -15.375 -14.305 1 86.44 114 ARG B O 1
ATOM 2332 N N . GLU B 1 115 ? -2.365 -16.891 -15.789 1 88.69 115 GLU B N 1
ATOM 2333 C CA . GLU B 1 115 ? -0.995 -17.281 -16.125 1 88.69 115 GLU B CA 1
ATOM 2334 C C . GLU B 1 115 ? -0.246 -16.125 -16.781 1 88.69 115 GLU B C 1
ATOM 2336 O O . GLU B 1 115 ? 0.914 -15.859 -16.453 1 88.69 115 GLU B O 1
ATOM 2341 N N . ARG B 1 116 ? -0.93 -15.508 -17.656 1 89.25 116 ARG B N 1
ATOM 2342 C CA . ARG B 1 116 ? -0.302 -14.383 -18.344 1 89.25 116 ARG B CA 1
ATOM 2343 C C . ARG B 1 116 ? -0.067 -13.219 -17.391 1 89.25 116 ARG B C 1
ATOM 2345 O O . ARG B 1 116 ? 0.966 -12.547 -17.453 1 89.25 116 ARG B O 1
ATOM 2352 N N . VAL B 1 117 ? -0.983 -13 -16.5 1 88.62 117 VAL B N 1
ATOM 2353 C CA . VAL B 1 117 ? -0.848 -11.945 -15.5 1 88.62 117 VAL B CA 1
ATOM 2354 C C . VAL B 1 117 ? 0.308 -12.266 -14.555 1 88.62 117 VAL B C 1
ATOM 2356 O O . VAL B 1 117 ? 1.099 -11.391 -14.203 1 88.62 117 VAL B O 1
ATOM 2359 N N . ARG B 1 118 ? 0.407 -13.477 -14.227 1 88.31 118 ARG B N 1
ATOM 2360 C CA . ARG B 1 118 ? 1.491 -13.906 -13.352 1 88.31 118 ARG B CA 1
ATOM 2361 C C . ARG B 1 118 ? 2.85 -13.688 -14.008 1 88.31 118 ARG B C 1
ATOM 2363 O O . ARG B 1 118 ? 3.781 -13.195 -13.367 1 88.31 118 ARG B O 1
ATOM 2370 N N . ALA B 1 119 ? 2.922 -14.078 -15.258 1 88.25 119 ALA B N 1
ATOM 2371 C CA . ALA B 1 119 ? 4.18 -13.914 -15.984 1 88.25 119 ALA B CA 1
ATOM 2372 C C . ALA B 1 119 ? 4.594 -12.445 -16.047 1 88.25 119 ALA B C 1
ATOM 2374 O O . ALA B 1 119 ? 5.75 -12.109 -15.773 1 88.25 119 ALA B O 1
ATOM 2375 N N . SER B 1 120 ? 3.67 -11.617 -16.391 1 87.81 120 SER B N 1
ATOM 2376 C CA . SER B 1 120 ? 3.949 -10.18 -16.406 1 87.81 120 SER B CA 1
ATOM 2377 C C . SER B 1 120 ? 4.262 -9.664 -15.008 1 87.81 120 SER B C 1
ATOM 2379 O O . SER B 1 120 ? 5.129 -8.797 -14.836 1 87.81 120 SER B O 1
ATOM 2381 N N . GLY B 1 121 ? 3.57 -10.195 -14.102 1 91.62 121 GLY B N 1
ATOM 2382 C CA . GLY B 1 121 ? 3.783 -9.812 -12.711 1 91.62 121 GLY B CA 1
ATOM 2383 C C . GLY B 1 121 ? 5.18 -10.125 -12.211 1 91.62 121 GLY B C 1
ATOM 2384 O O . GLY B 1 121 ? 5.75 -9.367 -11.422 1 91.62 121 GLY B O 1
ATOM 2385 N N . LYS B 1 122 ? 5.734 -11.18 -12.727 1 92.75 122 LYS B N 1
ATOM 2386 C CA . LYS B 1 122 ? 7.074 -11.578 -12.305 1 92.75 122 LYS B CA 1
ATOM 2387 C C . LYS B 1 122 ? 8.117 -10.547 -12.742 1 92.75 122 LYS B C 1
ATOM 2389 O O . LYS B 1 122 ? 9.055 -10.25 -12 1 92.75 122 LYS B O 1
ATOM 2394 N N . THR B 1 123 ? 7.949 -10.062 -13.883 1 92.25 123 THR B N 1
ATOM 2395 C CA . THR B 1 123 ? 8.852 -9.016 -14.359 1 92.25 123 THR B CA 1
ATOM 2396 C C . THR B 1 123 ? 8.727 -7.762 -13.508 1 92.25 123 THR B C 1
ATOM 2398 O O . THR B 1 123 ? 9.734 -7.188 -13.086 1 92.25 123 THR B O 1
ATOM 2401 N N . ASN B 1 124 ? 7.469 -7.418 -13.258 1 92.38 124 ASN B N 1
ATOM 2402 C CA . ASN B 1 124 ? 7.215 -6.262 -12.398 1 92.38 124 ASN B CA 1
ATOM 2403 C C . ASN B 1 124 ? 7.797 -6.457 -11.008 1 92.38 124 ASN B C 1
ATOM 2405 O O . ASN B 1 124 ? 8.406 -5.543 -10.445 1 92.38 124 ASN B O 1
ATOM 2409 N N . LEU B 1 125 ? 7.621 -7.594 -10.523 1 97.25 125 LEU B N 1
ATOM 2410 C CA . LEU B 1 125 ? 8.125 -7.922 -9.195 1 97.25 125 LEU B CA 1
ATOM 2411 C C . LEU B 1 125 ? 9.648 -7.855 -9.156 1 97.25 125 LEU B C 1
ATOM 2413 O O . LEU B 1 125 ? 10.227 -7.305 -8.219 1 97.25 1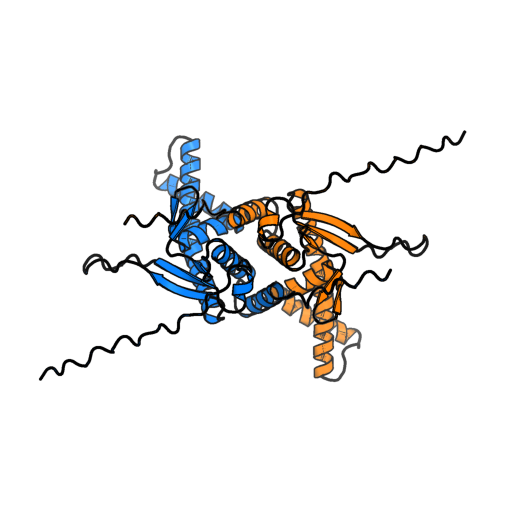25 LEU B O 1
ATOM 2417 N N . SER B 1 126 ? 10.312 -8.375 -10.117 1 95.81 126 SER B N 1
ATOM 2418 C CA . SER B 1 126 ? 11.766 -8.383 -10.18 1 95.81 126 SER B CA 1
ATOM 2419 C C . SER B 1 126 ? 12.328 -6.965 -10.18 1 95.81 126 SER B C 1
ATOM 2421 O O . SER B 1 126 ? 13.312 -6.68 -9.492 1 95.81 126 SER B O 1
ATOM 2423 N N . ARG B 1 127 ? 11.703 -6.133 -10.898 1 96.12 127 ARG B N 1
ATOM 2424 C CA . ARG B 1 127 ? 12.125 -4.738 -10.93 1 96.12 127 ARG B CA 1
ATOM 2425 C C . ARG B 1 127 ? 11.961 -4.082 -9.562 1 96.12 127 ARG B C 1
ATOM 2427 O O . ARG B 1 127 ? 12.875 -3.414 -9.078 1 96.12 127 ARG B O 1
ATOM 2434 N N . ALA B 1 128 ? 10.766 -4.25 -9.008 1 97.62 128 ALA B N 1
ATOM 2435 C CA . ALA B 1 128 ? 10.508 -3.674 -7.695 1 97.62 128 ALA B CA 1
ATOM 2436 C C . ALA B 1 128 ? 11.5 -4.191 -6.66 1 97.62 128 ALA B C 1
ATOM 2438 O O . ALA B 1 128 ? 12.031 -3.42 -5.859 1 97.62 128 ALA B O 1
ATOM 2439 N N . VAL B 1 129 ? 11.797 -5.449 -6.711 1 98.38 129 VAL B N 1
ATOM 2440 C CA . VAL B 1 129 ? 12.711 -6.074 -5.762 1 98.38 129 VAL B CA 1
ATOM 2441 C C . VAL B 1 129 ? 14.109 -5.504 -5.945 1 98.38 129 VAL B C 1
ATOM 2443 O O . VAL B 1 129 ? 14.805 -5.219 -4.965 1 98.38 129 VAL B O 1
ATOM 2446 N N . SER B 1 130 ? 14.469 -5.328 -7.164 1 98.19 130 SER B N 1
ATOM 2447 C CA . SER B 1 130 ? 15.781 -4.75 -7.43 1 98.19 130 SER B CA 1
ATOM 2448 C C . SER B 1 130 ? 15.914 -3.361 -6.816 1 98.19 130 SER B C 1
ATOM 2450 O O . SER B 1 130 ? 16.938 -3.041 -6.199 1 98.19 130 SER B O 1
ATOM 2452 N N . GLU B 1 131 ? 14.867 -2.535 -6.941 1 98.38 131 GLU B N 1
ATOM 2453 C CA . GLU B 1 131 ? 14.867 -1.198 -6.355 1 98.38 131 GLU B CA 1
ATOM 2454 C C . GLU B 1 131 ? 14.906 -1.264 -4.832 1 98.38 131 GLU B C 1
ATOM 2456 O O . GLU B 1 131 ? 15.594 -0.473 -4.188 1 98.38 131 GLU B O 1
ATOM 2461 N N . LEU B 1 132 ? 14.188 -2.17 -4.289 1 98.62 132 LEU B N 1
ATOM 2462 C CA . LEU B 1 132 ? 14.125 -2.322 -2.84 1 98.62 132 LEU B CA 1
ATOM 2463 C C . LEU B 1 132 ? 15.461 -2.787 -2.277 1 98.62 132 LEU B C 1
ATOM 2465 O O . LEU B 1 132 ? 15.867 -2.355 -1.196 1 98.62 132 LEU B O 1
ATOM 2469 N N . VAL B 1 133 ? 16.125 -3.676 -2.992 1 98.62 133 VAL B N 1
ATOM 2470 C CA . VAL B 1 133 ? 17.453 -4.152 -2.592 1 98.62 133 VAL B CA 1
ATOM 2471 C C . VAL B 1 133 ? 18.453 -3 -2.639 1 98.62 133 VAL B C 1
ATOM 2473 O O . VAL B 1 133 ? 19.219 -2.801 -1.697 1 98.62 133 VAL B O 1
ATOM 2476 N N . GLN B 1 134 ? 18.391 -2.266 -3.656 1 98.38 134 GLN B N 1
ATOM 2477 C CA . GLN B 1 134 ? 19.281 -1.131 -3.811 1 98.38 134 GLN B CA 1
ATOM 2478 C C . GLN B 1 134 ? 19.078 -0.105 -2.701 1 98.38 134 GLN B C 1
ATOM 2480 O O . GLN B 1 134 ? 20.031 0.533 -2.248 1 98.38 134 GLN B O 1
ATOM 2485 N N . ALA B 1 135 ? 17.875 0.034 -2.295 1 98.19 135 ALA B N 1
ATOM 2486 C CA . ALA B 1 135 ? 17.516 1.026 -1.286 1 98.19 135 ALA B CA 1
ATOM 2487 C C . ALA B 1 135 ? 17.828 0.52 0.12 1 98.19 135 ALA B C 1
ATOM 2489 O O . ALA B 1 135 ? 17.656 1.251 1.1 1 98.19 135 ALA B O 1
ATOM 2490 N N . GLY B 1 136 ? 18.25 -0.725 0.285 1 98.19 136 GLY B N 1
ATOM 2491 C CA . GLY B 1 136 ? 18.562 -1.291 1.584 1 98.19 136 GLY B CA 1
ATOM 2492 C C . GLY B 1 136 ? 17.344 -1.704 2.377 1 98.19 136 GLY B C 1
ATOM 2493 O O . GLY B 1 136 ? 17.391 -1.785 3.607 1 98.19 136 GLY B O 1
ATOM 2494 N N . LEU B 1 137 ? 16.234 -1.955 1.693 1 98.5 137 LEU B N 1
ATOM 2495 C CA . LEU B 1 137 ? 14.984 -2.312 2.355 1 98.5 137 LEU B CA 1
ATOM 2496 C C . LEU B 1 137 ? 14.727 -3.814 2.266 1 98.5 137 LEU B C 1
ATOM 2498 O O . LEU B 1 137 ? 13.891 -4.352 2.994 1 98.5 137 LEU B O 1
ATOM 2502 N N . LEU B 1 138 ? 15.43 -4.453 1.394 1 98.56 138 LEU B N 1
ATOM 2503 C CA . LEU B 1 138 ? 15.242 -5.879 1.131 1 98.56 138 LEU B CA 1
ATOM 2504 C C . LEU B 1 138 ? 16.562 -6.547 0.795 1 98.56 138 LEU B C 1
ATOM 2506 O O . LEU B 1 138 ? 17.406 -5.965 0.104 1 98.56 138 LEU B O 1
ATOM 2510 N N . ARG B 1 139 ? 16.75 -7.707 1.302 1 98.31 139 ARG B N 1
ATOM 2511 C CA . ARG B 1 139 ? 17.828 -8.594 0.878 1 98.31 139 ARG B CA 1
ATOM 2512 C C . ARG B 1 139 ? 17.281 -9.797 0.111 1 98.31 139 ARG B C 1
ATOM 2514 O O . ARG B 1 139 ? 16.266 -10.367 0.493 1 98.31 139 ARG B O 1
ATOM 2521 N N . ARG B 1 140 ? 17.938 -10.094 -0.917 1 97.12 140 ARG B N 1
ATOM 2522 C CA . ARG B 1 140 ? 17.516 -11.219 -1.753 1 97.12 140 ARG B CA 1
ATOM 2523 C C . ARG B 1 140 ? 18.641 -12.234 -1.89 1 97.12 140 ARG B C 1
ATOM 2525 O O . ARG B 1 140 ? 19.812 -11.867 -2.076 1 97.12 140 ARG B O 1
ATOM 2532 N N . TRP B 1 141 ? 18.328 -13.477 -1.753 1 94.88 141 TRP B N 1
ATOM 2533 C CA . TRP B 1 141 ? 19.219 -14.57 -2.145 1 94.88 141 TRP B CA 1
ATOM 2534 C C . TRP B 1 141 ? 18.422 -15.766 -2.646 1 94.88 141 TRP B C 1
ATOM 2536 O O . TRP B 1 141 ? 17.188 -15.742 -2.656 1 94.88 141 TRP B O 1
ATOM 2546 N N . TYR B 1 142 ? 19.062 -16.719 -3.215 1 91.38 142 TYR B N 1
ATOM 2547 C CA . TYR B 1 142 ? 18.391 -17.844 -3.852 1 91.38 142 TYR B CA 1
ATOM 2548 C C . TYR B 1 142 ? 18.734 -19.156 -3.146 1 91.38 142 TYR B C 1
ATOM 2550 O O . TYR B 1 142 ? 19.875 -19.359 -2.727 1 91.38 142 TYR B O 1
ATOM 2558 N N . ALA B 1 143 ? 17.609 -19.859 -2.791 1 86.19 143 ALA B N 1
ATOM 2559 C CA . ALA B 1 143 ? 17.766 -21.172 -2.18 1 86.19 143 ALA B CA 1
ATOM 2560 C C . ALA B 1 143 ? 17.359 -22.281 -3.15 1 86.19 143 ALA B C 1
ATOM 2562 O O . ALA B 1 143 ? 16.438 -22.109 -3.939 1 86.19 143 ALA B O 1
ATOM 2563 N N . GLY B 1 144 ? 17.891 -23.391 -3.096 1 75 144 GLY B N 1
ATOM 2564 C CA . GLY B 1 144 ? 17.531 -24.531 -3.936 1 75 144 GLY B CA 1
ATOM 2565 C C . GLY B 1 144 ? 18.719 -25.438 -4.242 1 75 144 GLY B C 1
ATOM 2566 O O . GLY B 1 144 ? 19.828 -25.172 -3.812 1 75 144 GLY B O 1
ATOM 2567 N N . PHE B 1 145 ? 18.328 -26.656 -4.473 1 58.25 145 PHE B N 1
ATOM 2568 C CA . PHE B 1 145 ? 19.234 -27.781 -4.719 1 58.25 145 PHE B CA 1
ATOM 2569 C C . PHE B 1 145 ? 19.906 -27.641 -6.074 1 58.25 145 PHE B C 1
ATOM 2571 O O . PHE B 1 145 ? 19.266 -27.297 -7.07 1 58.25 145 PHE B O 1
ATOM 2578 N N . ALA B 1 146 ? 21.188 -27.094 -5.957 1 52.25 146 ALA B N 1
ATOM 2579 C CA . ALA B 1 146 ? 21.969 -27.203 -7.188 1 52.25 146 ALA B CA 1
ATOM 2580 C C . ALA B 1 146 ? 21.812 -28.594 -7.809 1 52.25 146 ALA B C 1
ATOM 2582 O O . ALA B 1 146 ? 22.188 -29.594 -7.207 1 52.25 146 ALA B O 1
ATOM 2583 N N . ILE B 1 147 ? 20.75 -28.938 -8.414 1 48.81 147 ILE B N 1
ATOM 2584 C CA . ILE B 1 147 ? 20.844 -30.203 -9.125 1 48.81 147 ILE B CA 1
ATOM 2585 C C . ILE B 1 147 ? 22.062 -30.203 -10.047 1 48.81 147 ILE B C 1
ATOM 2587 O O . ILE B 1 147 ? 22.547 -29.125 -10.438 1 48.81 147 ILE B O 1
ATOM 2591 N N . ASP B 1 148 ? 22.5 -31.5 -10.672 1 45.31 148 ASP B N 1
ATOM 2592 C CA . ASP B 1 148 ? 23.641 -31.875 -11.5 1 45.31 148 ASP B CA 1
ATOM 2593 C C . ASP B 1 148 ? 23.766 -30.969 -12.719 1 45.31 148 ASP B C 1
ATOM 2595 O O . ASP B 1 148 ? 22.828 -30.266 -13.078 1 45.31 148 ASP B O 1
ATOM 2599 N N . HIS B 1 149 ? 24.938 -31.047 -13.445 1 49.5 149 HIS B N 1
ATOM 2600 C CA . HIS B 1 149 ? 25.484 -30.359 -14.617 1 49.5 149 HIS B CA 1
ATOM 2601 C C . HIS B 1 149 ? 24.406 -30.172 -15.688 1 49.5 149 HIS B C 1
ATOM 2603 O O . HIS B 1 149 ? 24.359 -29.141 -16.344 1 49.5 149 HIS B O 1
ATOM 2609 N N . HIS B 1 150 ? 23.875 -31.312 -16.141 1 49 150 HIS B N 1
ATOM 2610 C CA . HIS B 1 150 ? 23.016 -31.266 -17.328 1 49 150 HIS B CA 1
ATOM 2611 C C . HIS B 1 150 ? 21.766 -30.406 -17.062 1 49 150 HIS B C 1
ATOM 2613 O O . HIS B 1 150 ? 21.156 -29.906 -18 1 49 150 HIS B O 1
ATOM 2619 N N . ASN B 1 151 ? 21.125 -30.594 -15.938 1 49.25 151 ASN B N 1
ATOM 2620 C CA . ASN B 1 151 ? 19.906 -29.859 -15.594 1 49.25 151 ASN B CA 1
ATOM 2621 C C . ASN B 1 151 ? 20.234 -28.562 -14.859 1 49.25 151 ASN B C 1
ATOM 2623 O O . ASN B 1 151 ? 20.109 -28.484 -13.641 1 49.25 151 ASN B O 1
ATOM 2627 N N . ARG B 1 152 ? 21.25 -27.844 -15.281 1 48.12 152 ARG B N 1
ATOM 2628 C CA . ARG B 1 152 ? 21.812 -26.578 -14.82 1 48.12 152 ARG B CA 1
ATOM 2629 C C . ARG B 1 152 ? 20.719 -25.641 -14.352 1 48.12 152 ARG B C 1
ATOM 2631 O O . ARG B 1 152 ? 21 -24.594 -13.773 1 48.12 152 ARG B O 1
ATOM 2638 N N . GLY B 1 153 ? 19.609 -25.5 -15.141 1 47.75 153 GLY B N 1
ATOM 2639 C CA . GLY B 1 153 ? 18.672 -24.484 -14.68 1 47.75 153 GLY B CA 1
ATOM 2640 C C . GLY B 1 153 ? 18.156 -24.75 -13.273 1 47.75 153 GLY B C 1
ATOM 2641 O O . GLY B 1 153 ? 17.109 -25.375 -13.102 1 47.75 153 GLY B O 1
ATOM 2642 N N . GLY B 1 154 ? 18.969 -25.266 -12.359 1 52 154 GLY B N 1
ATOM 2643 C CA . GLY B 1 154 ? 18.75 -25.609 -10.961 1 52 154 GLY B CA 1
ATOM 2644 C C . GLY B 1 154 ? 17.719 -24.703 -10.289 1 52 154 GLY B C 1
ATOM 2645 O O . GLY B 1 154 ? 17.594 -23.531 -10.641 1 52 154 GLY B O 1
ATOM 2646 N N . GLN B 1 155 ? 16.531 -25.234 -10.07 1 67.38 155 GLN B N 1
ATOM 2647 C CA . GLN B 1 155 ? 15.32 -24.547 -9.641 1 67.38 155 GLN B CA 1
ATOM 2648 C C . GLN B 1 155 ? 15.586 -23.703 -8.398 1 67.38 155 GLN B C 1
ATOM 2650 O O . GLN B 1 155 ? 15.406 -24.156 -7.273 1 67.38 155 GLN B O 1
ATOM 2655 N N . ARG B 1 156 ? 16.547 -22.766 -8.523 1 85 156 ARG B N 1
ATOM 2656 C CA . ARG B 1 156 ? 16.75 -21.859 -7.402 1 85 156 ARG B CA 1
ATOM 2657 C C . ARG B 1 156 ? 15.57 -20.891 -7.273 1 85 156 ARG B C 1
ATOM 2659 O O . ARG B 1 156 ? 15.047 -20.406 -8.281 1 85 156 ARG B O 1
ATOM 2666 N N . HIS B 1 157 ? 15.172 -20.828 -6.051 1 92.06 157 HIS B N 1
ATOM 2667 C CA . HIS B 1 157 ? 14.023 -19.984 -5.758 1 92.06 157 HIS B CA 1
ATOM 2668 C C . HIS B 1 157 ? 14.391 -18.859 -4.805 1 92.06 157 HIS B C 1
ATOM 2670 O O . HIS B 1 157 ? 15.242 -19.031 -3.932 1 92.06 157 HIS B O 1
ATOM 2676 N N . ALA B 1 158 ? 13.797 -17.734 -4.996 1 94.88 158 ALA B N 1
ATOM 2677 C CA . ALA B 1 158 ? 14.156 -16.5 -4.281 1 94.88 158 ALA B CA 1
ATOM 2678 C C . ALA B 1 158 ? 13.719 -16.578 -2.82 1 94.88 158 ALA B C 1
ATOM 2680 O O . ALA B 1 158 ? 12.633 -17.078 -2.514 1 94.88 158 ALA B O 1
ATOM 2681 N N . VAL B 1 159 ? 14.602 -16.172 -1.969 1 97 159 VAL B N 1
ATOM 2682 C CA . VAL B 1 159 ? 14.328 -15.867 -0.571 1 97 159 VAL B CA 1
ATOM 2683 C C . VAL B 1 159 ? 14.531 -14.375 -0.324 1 97 159 VAL B C 1
ATOM 2685 O O . VAL B 1 159 ? 15.523 -13.797 -0.77 1 97 159 VAL B O 1
ATOM 2688 N N . TYR B 1 160 ? 13.523 -13.719 0.314 1 98.19 160 TYR B N 1
ATOM 2689 C CA . TYR B 1 160 ? 13.594 -12.297 0.626 1 98.19 160 TYR B CA 1
ATOM 2690 C C . TYR B 1 160 ? 13.648 -12.07 2.133 1 98.19 160 TYR B C 1
ATOM 2692 O O . TYR B 1 160 ? 12.961 -12.758 2.893 1 98.19 160 TYR B O 1
ATOM 2700 N N . ALA B 1 161 ? 14.461 -11.117 2.549 1 98.25 161 ALA B N 1
ATOM 2701 C CA . ALA B 1 161 ? 14.484 -10.695 3.947 1 98.25 161 ALA B CA 1
ATOM 2702 C C . ALA B 1 161 ? 14.312 -9.18 4.066 1 98.25 161 ALA B C 1
ATOM 2704 O O . ALA B 1 161 ? 15.016 -8.414 3.402 1 98.25 161 ALA B O 1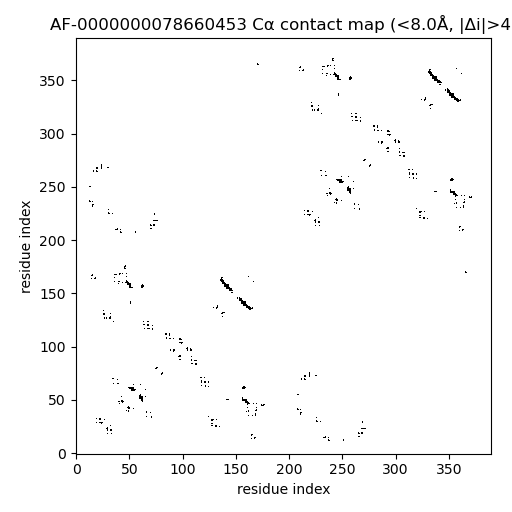
ATOM 2705 N N . LEU B 1 162 ? 13.336 -8.797 4.918 1 98.12 162 LEU B N 1
ATOM 2706 C CA . LEU B 1 162 ? 13.148 -7.379 5.172 1 98.12 162 LEU B CA 1
ATOM 2707 C C . LEU B 1 162 ? 14.328 -6.801 5.941 1 98.12 162 LEU B C 1
ATOM 2709 O O . LEU B 1 162 ? 14.852 -7.438 6.859 1 98.12 162 LEU B O 1
ATOM 2713 N N . GLN B 1 163 ? 14.719 -5.574 5.469 1 97.69 163 GLN B N 1
ATOM 2714 C CA . GLN B 1 163 ? 15.852 -4.887 6.082 1 97.69 163 GLN B CA 1
ATOM 2715 C C . GLN B 1 163 ? 15.531 -3.418 6.34 1 97.69 163 GLN B C 1
ATOM 2717 O O . GLN B 1 163 ? 14.562 -2.885 5.805 1 97.69 163 GLN B O 1
ATOM 2722 N N . GLY B 1 164 ? 16.375 -2.836 7.242 1 96.06 164 GLY B N 1
ATOM 2723 C CA . GLY B 1 164 ? 16.25 -1.407 7.484 1 96.06 164 GLY B CA 1
ATOM 2724 C C . GLY B 1 164 ? 14.867 -0.999 7.938 1 96.06 164 GLY B C 1
ATOM 2725 O O . GLY B 1 164 ? 14.305 -1.607 8.852 1 96.06 164 GLY B O 1
ATOM 2726 N N . ARG B 1 165 ? 14.344 0.079 7.258 1 96 165 ARG B N 1
ATOM 2727 C CA . ARG B 1 165 ? 13.07 0.653 7.664 1 96 165 ARG B CA 1
ATOM 2728 C C . ARG B 1 165 ? 11.914 -0.292 7.34 1 96 165 ARG B C 1
ATOM 2730 O O . ARG B 1 165 ? 10.828 -0.17 7.906 1 96 165 ARG B O 1
ATOM 2737 N N . ALA B 1 166 ? 12.156 -1.21 6.469 1 97.25 166 ALA B N 1
ATOM 2738 C CA . ALA B 1 166 ? 11.094 -2.141 6.098 1 97.25 166 ALA B CA 1
ATOM 2739 C C . ALA B 1 166 ? 10.766 -3.088 7.246 1 97.25 166 ALA B C 1
ATOM 2741 O O . ALA B 1 166 ? 9.711 -3.721 7.258 1 97.25 166 ALA B O 1
ATOM 2742 N N . ARG B 1 167 ? 11.609 -3.229 8.25 1 95.62 167 ARG B N 1
ATOM 2743 C CA . ARG B 1 167 ? 11.406 -4.141 9.375 1 95.62 167 ARG B CA 1
ATOM 2744 C C . ARG B 1 167 ? 10.25 -3.672 10.258 1 95.62 167 ARG B C 1
ATOM 2746 O O . ARG B 1 167 ? 9.734 -4.438 11.07 1 95.62 167 ARG B O 1
ATOM 2753 N N . CYS B 1 168 ? 9.859 -2.443 10.055 1 92.62 168 CYS B N 1
ATOM 2754 C CA . CYS B 1 168 ? 8.734 -1.929 10.836 1 92.62 168 CYS B CA 1
ATOM 2755 C C . CYS B 1 168 ? 7.445 -2.645 10.461 1 92.62 168 CYS B C 1
ATOM 2757 O O . CYS B 1 168 ? 6.453 -2.559 11.188 1 92.62 168 CYS B O 1
ATOM 2759 N N . LEU B 1 169 ? 7.434 -3.336 9.359 1 93.62 169 LEU B N 1
ATOM 2760 C CA . LEU B 1 169 ? 6.254 -4.051 8.883 1 93.62 169 LEU B CA 1
ATOM 2761 C C . LEU B 1 169 ? 6.105 -5.387 9.602 1 93.62 169 LEU B C 1
ATOM 2763 O O . LEU B 1 169 ? 5.051 -6.027 9.523 1 93.62 169 LEU B O 1
ATOM 2767 N N . LEU B 1 170 ? 7.164 -5.816 10.32 1 91.06 170 LEU B N 1
ATOM 2768 C CA . LEU B 1 170 ? 7.121 -7.078 11.047 1 91.06 170 LEU B CA 1
ATOM 2769 C C . LEU B 1 170 ? 6.371 -6.918 12.367 1 91.06 170 LEU B C 1
ATOM 2771 O O . LEU B 1 170 ? 6.391 -5.844 12.969 1 91.06 170 LEU B O 1
ATOM 2775 N N . PRO B 1 171 ? 5.695 -7.984 12.789 1 77.75 171 PRO B N 1
ATOM 2776 C CA . PRO B 1 171 ? 5.035 -7.895 14.094 1 77.75 171 PRO B CA 1
ATOM 2777 C C . PRO B 1 171 ? 6.023 -7.652 15.234 1 77.75 171 PRO B C 1
ATOM 2779 O O . PRO B 1 171 ? 7.164 -8.125 15.188 1 77.75 171 PRO B O 1
ATOM 2782 N N . ARG B 1 172 ? 6.02 -6.586 16.094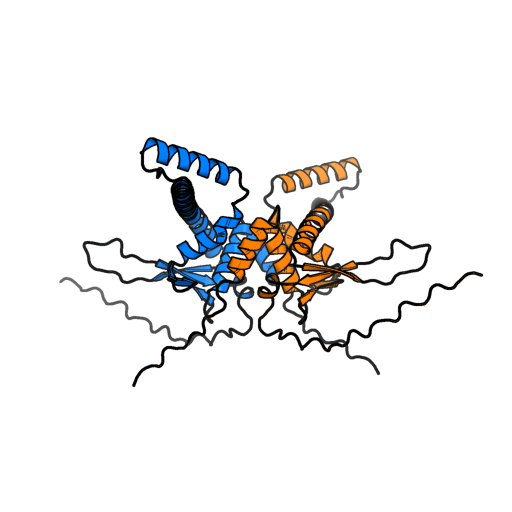 1 65.19 172 ARG B N 1
ATOM 2783 C CA . ARG B 1 172 ? 6.898 -6.164 17.188 1 65.19 172 ARG B CA 1
ATOM 2784 C C . ARG B 1 172 ? 7.355 -7.359 18.016 1 65.19 172 ARG B C 1
ATOM 2786 O O . ARG B 1 172 ? 8.461 -7.359 18.562 1 65.19 172 ARG B O 1
ATOM 2793 N N . GLY B 1 173 ? 6.625 -8.328 18.312 1 53.19 173 GLY B N 1
ATOM 2794 C CA . GLY B 1 173 ? 7.16 -9.414 19.125 1 53.19 173 GLY B CA 1
ATOM 2795 C C . GLY B 1 173 ? 8.234 -10.211 18.406 1 53.19 173 GLY B C 1
ATOM 2796 O O . GLY B 1 173 ? 8.797 -11.148 18.969 1 53.19 173 GLY B O 1
ATOM 2797 N N . ALA B 1 174 ? 8.414 -10.109 17.312 1 47.78 174 ALA B N 1
ATOM 2798 C CA . ALA B 1 174 ? 9.438 -10.93 16.672 1 47.78 174 ALA B CA 1
ATOM 2799 C C . ALA B 1 174 ? 10.836 -10.43 17.031 1 47.78 174 ALA B C 1
ATOM 2801 O O . ALA B 1 174 ? 11.289 -9.406 16.516 1 47.78 174 ALA B O 1
ATOM 2802 N N . SER B 1 175 ? 11.133 -10.328 18.312 1 39.22 175 SER B N 1
ATOM 2803 C CA . SER B 1 175 ? 12.469 -10 18.797 1 39.22 175 SER B CA 1
ATOM 2804 C C . SER B 1 175 ? 13.539 -10.797 18.062 1 39.22 175 SER B C 1
ATOM 2806 O O . SER B 1 175 ? 13.414 -12.016 17.906 1 39.22 175 SER B O 1
ATOM 2808 N N . VAL B 1 176 ? 14.258 -10.211 17.281 1 41.16 176 VAL B N 1
ATOM 2809 C CA . VAL B 1 176 ? 15.43 -10.828 16.672 1 41.16 176 VAL B CA 1
ATOM 2810 C C . VAL B 1 176 ? 16.266 -11.508 17.75 1 41.16 176 VAL B C 1
ATOM 2812 O O . VAL B 1 176 ? 16.641 -10.883 18.734 1 41.16 176 VAL B O 1
ATOM 2815 N N . PRO B 1 177 ? 16.297 -12.797 17.828 1 38.12 177 PRO B N 1
ATOM 2816 C CA . PRO B 1 177 ? 17.391 -13.281 18.688 1 38.12 177 PRO B CA 1
ATOM 2817 C C . PRO B 1 177 ? 18.734 -12.648 18.344 1 38.12 177 PRO B C 1
ATOM 2819 O O . PRO B 1 177 ? 18.953 -12.234 17.203 1 38.12 177 PRO B O 1
ATOM 2822 N N . PRO B 1 178 ? 19.469 -12.148 19.266 1 33.56 178 PRO B N 1
ATOM 2823 C CA . PRO B 1 178 ? 20.797 -11.641 18.906 1 33.56 178 PRO B CA 1
ATOM 2824 C C . PRO B 1 178 ? 21.547 -12.547 17.938 1 33.56 178 PRO B C 1
ATOM 2826 O O . PRO B 1 178 ? 21.375 -13.766 17.969 1 33.56 178 PRO B O 1
ATOM 2829 N N . ALA B 1 179 ? 21.75 -12.086 16.812 1 32.47 179 ALA B N 1
ATOM 2830 C CA . ALA B 1 179 ? 22.578 -12.836 15.883 1 32.47 179 ALA B CA 1
ATOM 2831 C C . ALA B 1 179 ? 23.781 -13.453 16.594 1 32.47 179 ALA B C 1
ATOM 2833 O O . ALA B 1 179 ? 24.484 -12.758 17.328 1 32.47 179 ALA B O 1
ATOM 2834 N N . ARG B 1 180 ? 23.781 -14.656 16.953 1 33.09 180 ARG B N 1
ATOM 2835 C CA . ARG B 1 180 ? 25.031 -15.25 17.391 1 33.09 180 ARG B CA 1
ATOM 2836 C C . ARG B 1 180 ? 26.156 -14.945 16.406 1 33.09 180 ARG B C 1
ATOM 2838 O O . ARG B 1 180 ? 25.938 -14.914 15.195 1 33.09 180 ARG B O 1
ATOM 2845 N N . PRO B 1 181 ? 27.25 -14.352 16.734 1 36.75 181 PRO B N 1
ATOM 2846 C CA . PRO B 1 181 ? 28.422 -14.094 15.914 1 36.75 181 PRO B CA 1
ATOM 2847 C C . PRO B 1 181 ? 28.875 -15.328 15.125 1 36.75 181 PRO B C 1
ATOM 2849 O O . PRO B 1 181 ? 30 -15.375 14.625 1 36.75 181 PRO B O 1
ATOM 2852 N N . GLY B 1 182 ? 27.844 -16.109 14.797 1 31.73 182 GLY B N 1
ATOM 2853 C CA . GLY B 1 182 ? 28.391 -17.375 14.336 1 31.73 182 GLY B CA 1
ATOM 2854 C C . GLY B 1 182 ? 29.188 -17.234 13.047 1 31.73 182 GLY B C 1
ATOM 2855 O O . GLY B 1 182 ? 29.422 -18.234 12.352 1 31.73 182 GLY B O 1
ATOM 2856 N N . GLY B 1 183 ? 29.312 -16.062 12.422 1 31.67 183 GLY B N 1
ATOM 2857 C CA . GLY B 1 183 ? 29.828 -16.297 11.086 1 31.67 183 GLY B CA 1
ATOM 2858 C C . GLY B 1 183 ? 31.188 -16.984 11.086 1 31.67 183 GLY B C 1
ATOM 2859 O O . GLY B 1 183 ? 32.188 -16.375 11.5 1 31.67 183 GLY B O 1
ATOM 2860 N N . ARG B 1 184 ? 31.281 -18.266 11.406 1 30.45 184 ARG B N 1
ATOM 2861 C CA . ARG B 1 184 ? 32.531 -18.922 11.07 1 30.45 184 ARG B CA 1
ATOM 2862 C C . ARG B 1 184 ? 32.938 -18.641 9.625 1 30.45 184 ARG B C 1
ATOM 2864 O O . ARG B 1 184 ? 32.094 -18.766 8.711 1 30.45 184 ARG B O 1
ATOM 2871 N N . ARG B 1 185 ? 33.938 -17.859 9.398 1 32.78 185 ARG B N 1
ATOM 2872 C CA . ARG B 1 185 ? 34.688 -17.609 8.18 1 32.78 185 ARG B CA 1
ATOM 2873 C C . ARG B 1 185 ? 35 -18.906 7.434 1 32.78 185 ARG B C 1
ATOM 2875 O O . ARG B 1 185 ? 35.688 -19.781 7.957 1 32.78 185 ARG B O 1
ATOM 2882 N N . ALA B 1 186 ? 34 -19.375 6.621 1 32.94 186 ALA B N 1
ATOM 2883 C CA . ALA B 1 186 ? 34.312 -20.547 5.805 1 32.94 186 ALA B CA 1
ATOM 2884 C C . ALA B 1 186 ? 35.656 -20.422 5.121 1 32.94 186 ALA B C 1
ATOM 2886 O O . ALA B 1 186 ? 36 -19.359 4.605 1 32.94 186 ALA B O 1
ATOM 2887 N N . PRO B 1 187 ? 36.656 -21.234 5.367 1 30.64 187 PRO B N 1
ATOM 2888 C CA . PRO B 1 187 ? 38 -21.234 4.801 1 30.64 187 PRO B CA 1
ATOM 2889 C C . PRO B 1 187 ? 38 -21.203 3.275 1 30.64 187 PRO B C 1
ATOM 2891 O O . PRO B 1 187 ? 37.094 -21.766 2.646 1 30.64 187 PRO B O 1
ATOM 2894 N N . VAL B 1 188 ? 38.406 -20.047 2.646 1 33.12 188 VAL B N 1
ATOM 2895 C CA . VAL B 1 188 ? 38.719 -19.859 1.234 1 33.12 188 VAL B CA 1
ATOM 2896 C C . VAL B 1 188 ? 39.562 -21.016 0.738 1 33.12 188 VAL B C 1
ATOM 2898 O O . VAL B 1 188 ? 40.625 -21.297 1.298 1 33.12 188 VAL B O 1
ATOM 2901 N N . GLN B 1 189 ? 38.969 -22.125 0.334 1 27.3 189 GLN B N 1
ATOM 2902 C CA . GLN B 1 189 ? 39.688 -23.25 -0.24 1 27.3 189 GLN B CA 1
ATOM 2903 C C . GLN B 1 189 ? 40.75 -22.781 -1.216 1 27.3 189 GLN B C 1
ATOM 2905 O O . GLN B 1 189 ? 40.5 -21.922 -2.055 1 27.3 189 GLN B O 1
ATOM 2910 N N . GLY B 1 190 ? 42.031 -22.906 -0.874 1 29.12 190 GLY B N 1
ATOM 2911 C CA . GLY B 1 190 ? 43.344 -22.688 -1.451 1 29.12 190 GLY B CA 1
ATOM 2912 C C . GLY B 1 190 ? 43.438 -23.094 -2.908 1 29.12 190 GLY B C 1
ATOM 2913 O O . GLY B 1 190 ? 42.656 -23.938 -3.371 1 29.12 190 GLY B O 1
ATOM 2914 N N . GLU B 1 191 ? 43.844 -22.109 -3.807 1 34.16 191 GLU B N 1
ATOM 2915 C CA . GLU B 1 191 ? 44.312 -22.094 -5.188 1 34.16 191 GLU B CA 1
ATOM 2916 C C . GLU B 1 191 ? 45.219 -23.297 -5.477 1 34.16 191 GLU B C 1
ATOM 2918 O O . GLU B 1 191 ? 46.25 -23.469 -4.82 1 34.16 191 GLU B O 1
ATOM 2923 N N . LEU B 1 192 ? 44.656 -24.469 -5.785 1 31.92 192 LEU B N 1
ATOM 2924 C CA . LEU B 1 192 ? 45.531 -25.562 -6.215 1 31.92 192 LEU B CA 1
ATOM 2925 C C . LEU B 1 192 ? 46.469 -25.109 -7.336 1 31.92 192 LEU B C 1
ATOM 2927 O O . LEU B 1 192 ? 46 -24.531 -8.328 1 31.92 192 LEU B O 1
ATOM 2931 N N . ARG B 1 193 ? 47.719 -24.719 -6.988 1 32.19 193 ARG B N 1
ATOM 2932 C CA . ARG B 1 193 ? 48.906 -24.484 -7.816 1 32.19 193 ARG B CA 1
ATOM 2933 C C . ARG B 1 193 ? 49.094 -25.625 -8.812 1 32.19 193 ARG B C 1
ATOM 2935 O O . ARG B 1 193 ? 49.344 -26.766 -8.406 1 32.19 193 ARG B O 1
ATOM 2942 N N . PHE B 1 194 ? 48.25 -25.734 -9.875 1 30.31 194 PHE B N 1
ATOM 2943 C CA . PHE B 1 194 ? 48.75 -26.625 -10.922 1 30.31 194 PHE B CA 1
ATOM 2944 C C . PHE B 1 194 ? 50.156 -26.25 -11.297 1 30.31 194 PHE B C 1
ATOM 2946 O O . PHE B 1 194 ? 50.438 -25.125 -11.711 1 30.31 194 PHE B O 1
ATOM 2953 N N . SER B 1 195 ? 51.156 -26.781 -10.578 1 28.55 195 SER B N 1
ATOM 2954 C CA . SER B 1 195 ? 52.531 -26.906 -11.102 1 28.55 195 SER B CA 1
ATOM 2955 C C . SER B 1 195 ? 52.531 -27.578 -12.469 1 28.55 195 SER B C 1
ATOM 2957 O O . SER B 1 195 ? 51.75 -28.484 -12.727 1 28.55 195 SER B O 1
#

Organism: Novosphingobium aromaticivorans (strain ATCC 700278 / DSM 12444 / CCUG 56034 / CIP 105152 / NBRC 16084 / F199) (NCBI:txid279238)

Radius of gyration: 26.28 Å; Cα contacts (8 Å, |Δi|>4): 455; chains: 2; bounding box: 103×78×77 Å

Sequence (390 aa):
MFHAPISTGPAQHGEMSALLDMLAQASTRPRYAFMVLSLIAEVADGRGEAGPFVRRGGEQFTLRDWLCDSLAPMGGRDPRRIALAERVKADLLATGTLPPDTAAAAAAIEEEVRERVRASGKTNLSRAVSELVQAGLLRRWYAGFAIDHHNRGGQRHAVYALQGRARCLLPRGASVPPARPGGRRAPVQGELRFSMFHAPISTGPAQHGEMSALLDMLAQASTRPRYAFMVLSLIAEVADGRGEAGPFVRRGGEQFTLRDWLCDSLAPMGGRDPRRIALAERVKADLLATGTLPPDTAAAAAAIEEEVRERVRASGKTNLSRAVSELVQAGLLRRWYAGFAIDHHNRGGQRHAVYALQGRARCLLPRGASVPPARPGGRRAPVQGELRFS

pLDDT: mean 78.63, std 24.07, range [22.62, 98.62]

Secondary structure (DSSP, 8-state):
------------TTHHHHHHHHHHHH-SSHHHHHHHHHHHHHH--TTSEE-SEEEETTEEEEHHHHHHHHHGGGGTT-HHHHHHHHHHHHHHHHTT-S-SSHHHHHHHHHHHHHHHHHHHHHHHHHHHHHHHHHTTSEEEEEE-----SSS-S---EEEEEE-GGGGGGS-TT----------------------/------------TTHHHHHHHHHHHH-SSHHHHHHHHHHHHHH--TTSEE-SEEEETTEEEEHHHHHHHHHGGGGTT-HHHHHHHHHHHHHHHHTT-S-SSHHHHHHHHHHHHHHHHHHHHHHHHHHHHHHHHHTTSEEEEEE-----GGG-S---EEEEEE-GGGGGGS-TT-------S--------------

Nearest PDB structures (foldseek):
  8btk-assembly1_TC  TM=4.769E-01  e=9.781E+00  Canis lupus familiaris
  9bz8-assembly1_A  TM=2.302E-01  e=9.246E+00  Xenopus tropicalis

Solvent-accessible surface area (backbone atoms only — not comparable to full-atom values): 22228 Å² total; per-residue (Å²): 137,78,77,68,75,76,74,67,59,89,65,82,62,47,49,65,46,49,38,45,46,50,31,36,73,52,34,97,49,31,66,59,45,49,51,52,53,50,54,44,39,63,61,25,47,64,78,34,42,22,50,37,55,42,75,55,98,90,39,80,33,48,34,65,56,46,51,27,60,50,50,47,45,73,45,58,83,32,66,65,46,56,51,44,48,52,48,48,46,50,52,29,55,72,70,64,67,51,51,88,48,68,68,55,25,54,49,51,43,51,51,52,43,50,51,52,48,36,57,54,32,48,56,54,47,52,53,45,49,52,35,33,36,74,65,48,32,32,43,77,48,70,48,59,63,76,52,66,79,88,66,52,82,36,70,58,30,55,25,41,29,52,25,70,64,48,44,70,66,39,63,78,81,47,62,66,70,77,78,71,84,62,75,71,78,73,75,79,81,75,80,79,75,83,121,137,78,76,70,73,76,74,67,59,87,68,80,63,47,50,65,46,50,37,46,47,49,31,38,72,53,34,97,49,32,65,60,45,49,51,51,53,50,53,44,39,63,61,25,47,64,79,34,42,21,50,39,55,41,75,54,97,90,40,80,33,49,34,66,57,46,52,26,59,51,50,47,46,71,46,58,84,33,66,63,46,56,49,45,48,53,49,47,45,51,52,29,56,73,70,67,68,51,51,86,48,68,69,55,26,54,49,51,43,51,50,51,44,50,52,53,49,36,58,54,33,48,57,54,48,52,52,45,48,52,34,33,37,74,65,48,32,33,44,78,48,70,46,59,63,76,50,63,81,90,57,57,82,32,70,58,30,55,26,42,27,52,25,70,64,48,44,70,64,39,64,79,81,45,62,63,69,76,76,69,82,63,76,70,77,74,79,78,80,75,80,79,75,81,124

Foldseek 3Di:
DPPPDPCPDVPPPCLVVVQLVLLVVQDPCSVLLLLLLLVQLVQADLQQKHDCWDDDPNDIDGPLLVSLLVCLVVCVPPVVLVVQLVVLLVVCVVVVNQDPDPVSNVVVSVVVSSVVSSVVSSVVVVRSQVSCVVSFQKDKDWDFDCPDDPVRPGPTGIMMGGGDSSCVSHDVPSPPDPPDPPPPPPPPPDDPPPD/DPPPDPCPPVPPPCLVVVQLVLLVVQDPCSVLLLLLLLVQLVQADLQQKHDCWDDDPNDIDGPLLVSLLVCLVVCVPPVVLVVQLVVLLVVCVVVVNQDPDPVSNVVVSVVVSSVVSSVVSSVVVVRSQVSCVVSFQKDKDWDFDCDDDVVRVGPTGIMMGGGDSSCVSHDVPSPPDPDDPPPPPDPPPDDPPPD